Protein AF-A0A812WBY7-F1 (afdb_monomer_lite)

pLDDT: mean 77.53, std 16.88, range [29.02, 97.0]

Structure (mmCIF, N/CA/C/O backbone):
data_AF-A0A812WBY7-F1
#
_entry.id   AF-A0A812WBY7-F1
#
loop_
_atom_site.group_PDB
_atom_site.id
_atom_site.type_symbol
_atom_site.label_atom_id
_atom_site.label_alt_id
_atom_site.label_comp_id
_atom_site.label_asym_id
_atom_site.label_entity_id
_atom_site.label_seq_id
_atom_site.pdbx_PDB_ins_code
_atom_site.Cartn_x
_atom_site.Cartn_y
_atom_site.Cartn_z
_atom_site.occupancy
_atom_site.B_iso_or_equiv
_atom_site.auth_seq_id
_atom_site.auth_comp_id
_atom_site.auth_asym_id
_atom_site.auth_atom_id
_atom_site.pdbx_PDB_model_num
ATOM 1 N N . MET A 1 1 ? 38.885 11.928 -11.608 1.00 29.02 1 MET A N 1
ATOM 2 C CA . MET A 1 1 ? 38.347 13.143 -10.957 1.00 29.02 1 MET A CA 1
ATOM 3 C C . MET A 1 1 ? 38.453 14.197 -12.039 1.00 29.02 1 MET A C 1
ATOM 5 O O . MET A 1 1 ? 39.551 14.687 -12.257 1.00 29.02 1 MET A O 1
ATOM 9 N N . PHE A 1 2 ? 37.382 14.419 -12.813 1.00 31.80 2 PHE A N 1
ATOM 10 C CA . PHE A 1 2 ? 37.407 15.412 -13.891 1.00 31.80 2 PHE A CA 1
ATOM 11 C C . PHE A 1 2 ? 37.770 16.764 -13.276 1.00 31.80 2 PHE A C 1
ATOM 13 O O . PHE A 1 2 ? 37.083 17.243 -12.374 1.00 31.80 2 PHE A O 1
ATOM 20 N N . HIS A 1 3 ? 38.910 17.314 -13.687 1.00 29.89 3 HIS A N 1
ATOM 21 C CA . HIS A 1 3 ? 39.470 18.508 -13.077 1.00 29.89 3 HIS A CA 1
ATOM 22 C C . HIS A 1 3 ? 38.532 19.703 -13.257 1.00 29.89 3 HIS A C 1
ATOM 24 O O . HIS A 1 3 ? 38.111 20.024 -14.367 1.00 29.89 3 HIS A O 1
ATOM 30 N N . ALA A 1 4 ? 38.246 20.352 -12.129 1.00 34.56 4 ALA A N 1
ATOM 31 C CA . ALA A 1 4 ? 37.516 21.599 -12.007 1.00 34.56 4 ALA A CA 1
ATOM 32 C C . ALA A 1 4 ? 38.185 22.711 -12.834 1.00 34.56 4 ALA A C 1
ATOM 34 O O . ALA A 1 4 ? 39.097 23.398 -12.380 1.00 34.56 4 ALA A O 1
ATOM 35 N N . GLY A 1 5 ? 37.710 22.874 -14.064 1.00 34.25 5 GLY A N 1
ATOM 36 C CA . GLY A 1 5 ? 37.831 24.080 -14.868 1.00 34.25 5 GLY A CA 1
ATOM 37 C C . GLY A 1 5 ? 36.418 24.535 -15.211 1.00 34.25 5 GLY A C 1
ATOM 38 O O . GLY A 1 5 ? 35.794 23.984 -16.110 1.00 34.25 5 GLY A O 1
ATOM 39 N N . GLU A 1 6 ? 35.905 25.493 -14.436 1.00 36.94 6 GLU A N 1
ATOM 40 C CA . GLU A 1 6 ? 34.611 26.165 -14.620 1.00 36.94 6 GLU A CA 1
ATOM 41 C C . GLU A 1 6 ? 33.377 25.242 -14.629 1.00 36.94 6 GLU A C 1
ATOM 43 O O . GLU A 1 6 ? 32.752 25.002 -15.665 1.00 36.94 6 GLU A O 1
ATOM 48 N N . GLU A 1 7 ? 32.948 24.786 -13.448 1.00 44.69 7 GLU A N 1
ATOM 49 C CA . GLU A 1 7 ? 31.684 24.047 -13.245 1.00 44.69 7 GLU A CA 1
ATOM 50 C C . GLU A 1 7 ? 30.453 24.781 -13.830 1.00 44.69 7 GLU A C 1
ATOM 52 O O . GLU A 1 7 ? 29.495 24.153 -14.279 1.00 44.69 7 GLU A O 1
ATOM 57 N N . LEU A 1 8 ? 30.500 26.117 -13.922 1.00 45.56 8 LEU A N 1
ATOM 58 C CA . LEU A 1 8 ? 29.448 26.955 -14.514 1.00 45.56 8 LEU A CA 1
ATOM 59 C C . LEU A 1 8 ? 29.405 26.923 -16.053 1.00 45.56 8 LEU A C 1
ATOM 61 O O . LEU A 1 8 ? 28.320 27.008 -16.631 1.00 45.56 8 LEU A O 1
ATOM 65 N N . HIS A 1 9 ? 30.549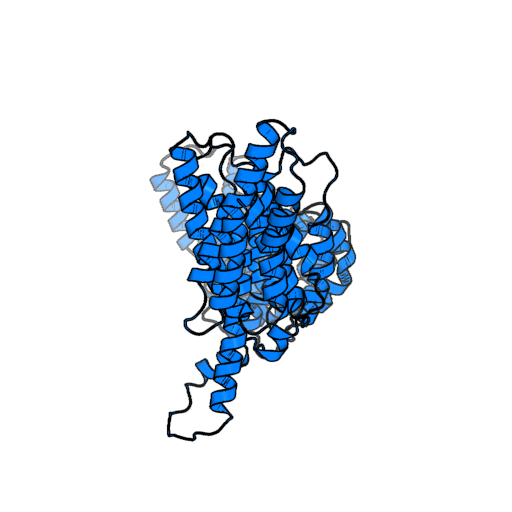 26.833 -16.739 1.00 47.94 9 HIS A N 1
ATOM 66 C CA . HIS A 1 9 ? 30.616 26.881 -18.209 1.00 47.94 9 HIS A CA 1
ATOM 67 C C . HIS A 1 9 ? 30.598 25.481 -18.827 1.00 47.94 9 HIS A C 1
ATOM 69 O O . HIS A 1 9 ? 29.847 25.250 -19.778 1.00 47.94 9 HIS A O 1
ATOM 75 N N . SER A 1 10 ? 31.308 24.525 -18.223 1.00 58.00 10 SER A N 1
ATOM 76 C CA . SER A 1 10 ? 31.234 23.105 -18.591 1.00 58.00 10 SER A CA 1
ATOM 77 C C . SER A 1 10 ? 29.843 22.519 -18.318 1.00 58.00 10 SER A C 1
ATOM 79 O O . SER A 1 10 ? 29.270 21.871 -19.194 1.00 58.00 10 SER A O 1
ATOM 81 N N . GLY A 1 11 ? 29.231 22.832 -17.169 1.00 69.62 11 GLY A N 1
ATOM 82 C CA . GLY A 1 11 ? 27.874 22.393 -16.834 1.00 69.62 11 GLY A CA 1
ATOM 83 C C . GLY A 1 11 ? 26.812 22.951 -17.786 1.00 69.62 11 GLY A C 1
ATOM 84 O O . GLY A 1 11 ? 25.939 22.213 -18.247 1.00 69.62 11 GLY A O 1
ATOM 85 N N . LYS A 1 12 ? 26.914 24.237 -18.152 1.00 76.94 12 LYS A N 1
ATOM 86 C CA . LYS A 1 12 ? 26.004 24.859 -19.126 1.00 76.94 12 LYS A CA 1
ATOM 87 C C . LYS A 1 12 ? 26.173 24.260 -20.522 1.00 76.94 12 LYS A C 1
ATOM 89 O O . LYS A 1 12 ? 25.174 23.929 -21.154 1.00 76.94 12 LYS A O 1
ATOM 94 N N . TRP A 1 13 ? 27.413 24.061 -20.972 1.00 82.69 13 TRP A N 1
ATOM 95 C CA . TRP A 1 13 ? 27.690 23.437 -22.265 1.00 82.69 13 TRP A CA 1
ATOM 96 C C . TRP A 1 13 ? 27.166 21.999 -22.333 1.00 82.69 13 TRP A C 1
ATOM 98 O O . TRP A 1 13 ? 26.506 21.643 -23.303 1.00 82.69 13 TRP A O 1
ATOM 108 N N . LEU A 1 14 ? 27.370 21.190 -21.288 1.00 81.62 14 LEU A N 1
ATOM 109 C CA . LEU A 1 14 ? 26.832 19.827 -21.212 1.00 81.62 14 LEU A CA 1
ATOM 110 C C . LEU A 1 14 ? 25.296 19.821 -21.193 1.00 81.62 14 LEU A C 1
ATOM 112 O O . LEU A 1 14 ? 24.664 19.001 -21.860 1.00 81.62 14 LEU A O 1
ATOM 116 N N . ALA A 1 15 ? 24.673 20.762 -20.481 1.00 81.50 15 ALA A N 1
ATOM 117 C CA . ALA A 1 15 ? 23.221 20.913 -20.480 1.00 81.50 15 ALA A CA 1
ATOM 118 C C . ALA A 1 15 ? 22.671 21.332 -21.855 1.00 81.50 15 ALA A C 1
ATOM 120 O O . ALA A 1 15 ? 21.584 20.887 -22.237 1.00 81.50 15 ALA A O 1
ATOM 121 N N . ASP A 1 16 ? 23.403 22.170 -22.592 1.00 85.31 16 ASP A N 1
ATOM 122 C CA . ASP A 1 16 ? 23.066 22.584 -23.954 1.00 85.31 16 ASP A CA 1
ATOM 123 C C . ASP A 1 16 ? 23.317 21.458 -24.966 1.00 85.31 16 ASP A C 1
ATOM 125 O O . ASP A 1 16 ? 22.476 21.225 -25.834 1.00 85.31 16 ASP A O 1
ATOM 129 N N . PHE A 1 17 ? 24.378 20.666 -24.790 1.00 87.56 17 PHE A N 1
ATOM 130 C CA . PHE A 1 17 ? 24.628 19.446 -25.556 1.00 87.56 17 PHE A CA 1
ATOM 131 C C . PHE A 1 17 ? 23.442 18.482 -25.460 1.00 87.56 17 PHE A C 1
ATOM 133 O O . PHE A 1 17 ? 22.916 18.050 -26.484 1.00 87.56 17 PHE A O 1
ATOM 140 N N . GLN A 1 18 ? 22.922 18.230 -24.255 1.00 83.94 18 GLN A N 1
ATOM 141 C CA . GLN A 1 18 ? 21.742 17.378 -24.059 1.00 83.94 18 GLN A CA 1
ATOM 142 C C . GLN A 1 18 ? 20.467 17.902 -24.750 1.00 83.94 18 GLN A C 1
ATOM 144 O O . GLN A 1 18 ? 19.509 17.148 -24.917 1.00 83.94 18 GLN A O 1
ATOM 149 N N . LYS A 1 19 ? 20.409 19.185 -25.137 1.00 84.56 19 LYS A N 1
ATOM 150 C CA . LYS A 1 19 ? 19.283 19.768 -25.892 1.00 84.56 19 LYS A CA 1
ATOM 151 C C . LYS A 1 19 ? 19.414 19.576 -27.403 1.00 84.56 19 LYS A C 1
ATOM 153 O O . LYS A 1 19 ? 18.439 19.800 -28.110 1.00 84.56 19 LYS A O 1
ATOM 158 N N . THR A 1 20 ? 20.571 19.137 -27.901 1.00 86.31 20 THR A N 1
ATOM 159 C CA . THR A 1 20 ? 20.798 18.906 -29.340 1.00 86.31 20 THR A CA 1
ATOM 160 C C . THR A 1 20 ? 20.073 17.669 -29.893 1.00 86.31 20 THR A C 1
ATOM 162 O O . THR A 1 20 ? 20.148 17.398 -31.090 1.00 86.31 20 THR A O 1
ATOM 165 N N . GLY A 1 21 ? 19.340 16.931 -29.050 1.00 86.44 21 GLY A N 1
ATOM 166 C CA . GLY A 1 21 ? 18.443 15.854 -29.470 1.00 86.44 21 GLY A CA 1
ATOM 167 C C . GLY A 1 21 ? 19.197 14.679 -30.091 1.00 86.44 21 GLY A C 1
ATOM 168 O O . GLY A 1 21 ? 20.045 14.066 -29.443 1.00 86.44 21 GLY A O 1
ATOM 169 N N . LEU A 1 22 ? 18.903 14.381 -31.360 1.00 89.19 22 LEU A N 1
ATOM 170 C CA . LEU A 1 22 ? 19.508 13.264 -32.091 1.00 89.19 22 LEU A CA 1
ATOM 171 C C . LEU A 1 22 ? 21.035 13.367 -32.199 1.00 89.19 22 LEU A C 1
ATOM 173 O O . LEU A 1 22 ? 21.706 12.342 -32.185 1.00 89.19 22 LEU A O 1
ATOM 177 N N . THR A 1 23 ? 21.619 14.565 -32.266 1.00 91.50 23 THR A N 1
ATOM 178 C CA . THR A 1 23 ? 23.087 14.695 -32.310 1.00 91.50 23 THR A CA 1
ATOM 179 C C . THR A 1 23 ? 23.723 14.149 -31.032 1.00 91.50 23 THR A C 1
ATOM 181 O O . THR A 1 23 ? 24.651 13.342 -31.097 1.00 91.50 23 THR A O 1
ATOM 184 N N . ALA A 1 24 ? 23.178 14.519 -29.869 1.00 91.69 24 ALA A N 1
ATOM 185 C CA . ALA A 1 24 ? 23.612 13.969 -28.591 1.00 91.69 24 ALA A CA 1
ATOM 186 C C . ALA A 1 24 ? 23.365 12.459 -28.500 1.00 91.69 24 ALA A C 1
ATOM 188 O O . ALA A 1 24 ? 24.230 11.738 -28.013 1.00 91.69 24 ALA A O 1
ATOM 189 N N . TRP A 1 25 ? 22.233 11.972 -29.019 1.00 94.12 25 TRP A N 1
ATOM 190 C CA . TRP A 1 25 ? 21.921 10.541 -29.065 1.00 94.12 25 TRP A CA 1
ATOM 191 C C . TRP A 1 25 ? 23.022 9.723 -29.752 1.00 94.12 25 TRP A C 1
ATOM 193 O O . TRP A 1 25 ? 23.573 8.806 -29.144 1.00 94.12 25 TRP A O 1
ATOM 203 N N . HIS A 1 26 ? 23.387 10.083 -30.987 1.00 94.44 26 HIS A N 1
ATOM 204 C CA . HIS A 1 26 ? 24.388 9.342 -31.762 1.00 94.44 26 HIS A CA 1
ATOM 205 C C . HIS A 1 26 ? 25.763 9.350 -31.083 1.00 94.44 26 HIS A C 1
ATOM 207 O O . HIS A 1 26 ? 26.389 8.300 -30.955 1.00 94.44 26 HIS A O 1
ATOM 213 N N . ILE A 1 27 ? 26.199 10.513 -30.584 1.00 93.75 27 ILE A N 1
ATOM 214 C CA . ILE A 1 27 ? 27.486 10.650 -29.890 1.00 93.75 27 ILE A CA 1
ATOM 215 C C . ILE A 1 27 ? 27.505 9.801 -28.613 1.00 93.75 27 ILE A C 1
ATOM 217 O O . ILE A 1 27 ? 28.480 9.101 -28.348 1.00 93.75 27 ILE A O 1
ATOM 221 N N . CYS A 1 28 ? 26.431 9.830 -27.819 1.00 94.94 28 CYS A N 1
ATOM 222 C CA . CYS A 1 28 ? 26.350 9.043 -26.592 1.00 94.94 28 CYS A CA 1
ATOM 223 C C . CYS A 1 28 ? 26.335 7.533 -26.867 1.00 94.94 28 CYS A C 1
ATOM 225 O O . CYS A 1 28 ? 26.989 6.794 -26.133 1.00 94.94 28 CYS A O 1
ATOM 227 N N . ILE A 1 29 ? 25.649 7.073 -27.922 1.00 95.75 29 ILE A N 1
ATOM 228 C CA . ILE A 1 29 ? 25.692 5.664 -28.340 1.00 95.75 29 ILE A CA 1
ATOM 229 C C . ILE A 1 29 ? 27.118 5.254 -28.703 1.00 95.75 29 ILE A C 1
ATOM 231 O O . ILE A 1 29 ? 27.610 4.269 -28.161 1.00 95.75 29 ILE A O 1
ATOM 235 N N . GLU A 1 30 ? 27.798 6.016 -29.562 1.00 94.25 30 GLU A N 1
ATOM 236 C CA . GLU A 1 30 ? 29.162 5.702 -30.006 1.00 94.25 30 GLU A CA 1
ATOM 237 C C . GLU A 1 30 ? 30.120 5.548 -28.812 1.00 94.25 30 GLU A C 1
ATOM 239 O O . GLU A 1 30 ? 30.907 4.604 -28.741 1.00 94.25 30 GLU A O 1
ATOM 244 N N . LYS A 1 31 ? 30.016 6.437 -27.814 1.00 91.75 31 LYS A N 1
ATOM 245 C CA . LYS A 1 31 ? 30.857 6.372 -26.608 1.00 91.75 31 LYS A CA 1
ATOM 246 C C . LYS A 1 31 ? 30.527 5.199 -25.690 1.00 91.75 31 LYS A C 1
ATOM 248 O O . LYS A 1 31 ? 31.426 4.694 -25.020 1.00 91.75 31 LYS A O 1
ATOM 253 N N . LEU A 1 32 ? 29.277 4.745 -25.659 1.00 93.50 32 LEU A N 1
ATOM 254 C CA . LEU A 1 32 ? 28.866 3.593 -24.856 1.00 93.50 32 LEU A CA 1
ATOM 255 C C . LEU A 1 32 ? 29.135 2.253 -25.558 1.00 93.50 32 LEU A C 1
ATOM 257 O O . LEU A 1 32 ? 29.378 1.261 -24.874 1.00 93.50 32 LEU A O 1
ATOM 261 N N . GLN A 1 33 ? 29.171 2.214 -26.893 1.00 93.44 33 GLN A N 1
ATOM 262 C CA . GLN A 1 33 ? 29.495 1.008 -27.673 1.00 93.44 33 GLN A CA 1
ATOM 263 C C . GLN A 1 33 ? 30.923 0.494 -27.447 1.00 93.44 33 GLN A C 1
ATOM 265 O O . GLN A 1 33 ? 31.192 -0.682 -27.668 1.00 93.44 33 GLN A O 1
ATOM 270 N N . MET A 1 34 ? 31.820 1.344 -26.944 1.00 85.81 34 MET A N 1
ATOM 271 C CA . MET A 1 34 ? 33.191 0.977 -26.563 1.00 85.81 34 MET A CA 1
ATOM 272 C C . MET A 1 34 ? 33.254 -0.045 -25.405 1.00 85.81 34 MET A C 1
ATOM 274 O O . MET A 1 34 ? 34.331 -0.557 -25.109 1.00 85.81 34 MET A O 1
ATOM 278 N N . GLY A 1 35 ? 32.121 -0.349 -24.758 1.00 82.50 35 GLY A N 1
ATOM 279 C CA . GLY A 1 35 ? 32.036 -1.250 -23.606 1.00 82.50 35 GLY A CA 1
ATOM 280 C C . GLY A 1 35 ? 32.499 -0.591 -22.300 1.00 82.50 35 GLY A C 1
ATOM 281 O O . GLY A 1 35 ? 32.918 0.565 -22.320 1.00 82.50 35 GLY A O 1
ATOM 282 N N . PRO A 1 36 ? 32.393 -1.273 -21.147 1.00 82.44 36 PRO A N 1
ATOM 283 C CA . PRO A 1 36 ? 32.708 -0.687 -19.842 1.00 82.44 36 PRO A CA 1
ATOM 284 C C . PRO A 1 36 ? 34.159 -0.190 -19.763 1.00 82.44 36 PRO A C 1
ATOM 286 O O . PRO A 1 36 ? 35.095 -0.958 -19.984 1.00 82.44 36 PRO A O 1
ATOM 289 N N . LEU A 1 37 ? 34.353 1.090 -19.438 1.00 83.31 37 LEU A N 1
ATOM 290 C CA . LEU A 1 37 ? 35.680 1.679 -19.237 1.00 83.31 37 LEU A CA 1
ATOM 291 C C . LEU A 1 37 ? 36.047 1.654 -17.751 1.00 83.31 37 LEU A C 1
ATOM 293 O O . LEU A 1 37 ? 35.210 1.941 -16.908 1.00 83.31 37 LEU A O 1
ATOM 297 N N . GLN A 1 38 ? 37.309 1.343 -17.440 1.00 79.31 38 GLN A N 1
ATOM 298 C CA . GLN A 1 38 ? 37.813 1.240 -16.057 1.00 79.31 38 GLN A CA 1
ATOM 299 C C . GLN A 1 38 ? 38.584 2.485 -15.584 1.00 79.31 38 GLN A C 1
ATOM 301 O O . GLN A 1 38 ? 39.112 2.513 -14.475 1.00 79.31 38 GLN A O 1
ATOM 306 N N . SER A 1 39 ? 38.725 3.512 -16.429 1.00 84.56 39 SER A N 1
ATOM 307 C CA . SER A 1 39 ? 39.360 4.771 -16.031 1.00 84.56 39 SER A CA 1
ATOM 308 C C . SER A 1 39 ? 38.336 5.704 -15.385 1.00 84.56 39 SER A C 1
ATOM 310 O O . SER A 1 39 ? 37.212 5.806 -15.868 1.00 84.56 39 SER A O 1
ATOM 312 N N . CYS A 1 40 ? 38.730 6.455 -14.349 1.00 78.19 40 CYS A N 1
ATOM 313 C CA . CYS A 1 40 ? 37.824 7.374 -13.644 1.00 78.19 40 CYS A CA 1
ATOM 314 C C . CYS A 1 40 ? 37.122 8.373 -14.582 1.00 78.19 40 CYS A C 1
ATOM 316 O O . CYS A 1 40 ? 35.951 8.695 -14.396 1.00 78.19 40 CYS A O 1
ATOM 318 N N . ASP A 1 41 ? 37.838 8.875 -15.590 1.00 82.12 41 ASP A N 1
ATOM 319 C CA . ASP A 1 41 ? 37.279 9.817 -16.564 1.00 82.12 41 ASP A CA 1
ATOM 320 C C . ASP A 1 41 ? 36.424 9.093 -17.624 1.00 82.12 41 ASP A C 1
ATOM 322 O O . ASP A 1 41 ? 35.444 9.643 -18.126 1.00 82.12 41 ASP A O 1
ATOM 326 N N . GLY A 1 42 ? 36.736 7.828 -17.923 1.00 84.19 42 GLY A N 1
ATOM 327 C CA . GLY A 1 42 ? 35.912 6.968 -18.770 1.00 84.19 42 GLY A CA 1
ATOM 328 C C . GLY A 1 42 ? 34.563 6.644 -18.128 1.00 84.19 42 GLY A C 1
ATOM 329 O O . GLY A 1 42 ? 33.531 6.794 -18.776 1.00 84.19 42 GLY A O 1
ATOM 330 N N . GLU A 1 43 ? 34.550 6.283 -16.845 1.00 84.06 43 GLU A N 1
ATOM 331 C CA . GLU A 1 43 ? 33.326 5.991 -16.086 1.00 84.06 43 GLU A CA 1
ATOM 332 C C . GLU A 1 43 ? 32.398 7.210 -16.006 1.00 84.06 43 GLU A C 1
ATOM 334 O O . GLU A 1 43 ? 31.202 7.117 -16.280 1.00 84.06 43 GLU A O 1
ATOM 339 N N . LEU A 1 44 ? 32.950 8.387 -15.699 1.00 87.00 44 LEU A N 1
ATOM 340 C CA . LEU A 1 44 ? 32.181 9.632 -15.628 1.00 87.00 44 LEU A CA 1
ATOM 341 C C . LEU A 1 44 ? 31.610 10.035 -17.001 1.00 87.00 44 LEU A C 1
ATOM 343 O O . LEU A 1 44 ? 30.458 10.471 -17.083 1.00 87.00 44 LEU A O 1
ATOM 347 N N . LEU A 1 45 ? 32.363 9.826 -18.088 1.00 89.44 45 LEU A N 1
ATOM 348 C CA . LEU A 1 45 ? 31.863 10.028 -19.450 1.00 89.44 45 LEU A CA 1
ATOM 349 C C . LEU A 1 45 ? 30.719 9.058 -19.786 1.00 89.44 45 LEU A C 1
ATOM 351 O O . LEU A 1 45 ? 29.711 9.473 -20.362 1.00 89.44 45 LEU A O 1
ATOM 355 N N . GLN A 1 46 ? 30.847 7.780 -19.420 1.00 91.75 46 GLN A N 1
ATOM 356 C CA . GLN A 1 46 ? 29.814 6.770 -19.661 1.00 91.75 46 GLN A CA 1
ATOM 357 C C . GLN A 1 46 ? 28.549 7.039 -18.851 1.00 91.75 46 GLN A C 1
ATOM 359 O O . GLN A 1 46 ? 27.448 6.955 -19.397 1.00 91.75 46 GLN A O 1
ATOM 364 N N . ALA A 1 47 ? 28.689 7.454 -17.593 1.00 90.19 47 ALA A N 1
ATOM 365 C CA . ALA A 1 47 ? 27.571 7.885 -16.766 1.00 90.19 47 ALA A CA 1
ATOM 366 C C . ALA A 1 47 ? 26.834 9.078 -17.394 1.00 90.19 47 ALA A C 1
ATOM 368 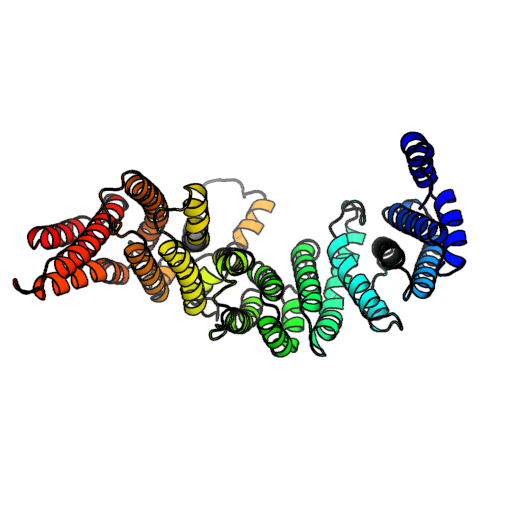O O . ALA A 1 47 ? 25.609 9.039 -17.524 1.00 90.19 47 ALA A O 1
ATOM 369 N N . PHE A 1 48 ? 27.561 10.102 -17.856 1.00 92.50 48 PHE A N 1
ATOM 370 C CA . PHE A 1 48 ? 26.965 11.251 -18.543 1.00 92.50 48 PHE A CA 1
ATOM 371 C C . PHE A 1 48 ? 26.236 10.846 -19.834 1.00 92.50 48 PHE A C 1
ATOM 373 O O . PHE A 1 48 ? 25.119 11.308 -20.094 1.00 92.50 48 PHE A O 1
ATOM 380 N N . CYS A 1 49 ? 26.836 9.963 -20.637 1.00 94.81 49 CYS A N 1
ATOM 381 C CA . CYS A 1 49 ? 26.218 9.470 -21.867 1.00 94.81 49 CYS A CA 1
ATOM 382 C C . CYS A 1 49 ? 24.933 8.689 -21.572 1.00 94.81 49 CYS A C 1
ATOM 384 O O . CYS A 1 49 ? 23.900 8.965 -22.180 1.00 94.81 49 CYS A O 1
ATOM 386 N N . ALA A 1 50 ? 24.959 7.777 -20.597 1.00 94.25 50 ALA A N 1
ATOM 387 C CA . ALA A 1 50 ? 23.794 6.983 -20.223 1.00 94.25 50 ALA A CA 1
ATOM 388 C C . ALA A 1 50 ? 22.659 7.855 -19.656 1.00 94.25 50 ALA A C 1
ATOM 390 O O . ALA A 1 50 ? 21.507 7.708 -20.061 1.00 94.25 50 ALA A O 1
ATOM 391 N N . GLN A 1 51 ? 22.976 8.833 -18.797 1.00 93.56 51 GLN A N 1
ATOM 392 C CA . GLN A 1 51 ? 22.006 9.823 -18.305 1.00 93.56 51 GLN A CA 1
ATOM 393 C C . GLN A 1 51 ? 21.395 10.650 -19.444 1.00 93.56 51 GLN A C 1
ATOM 395 O O . GLN A 1 51 ? 20.196 10.936 -19.442 1.00 93.56 51 GLN A O 1
ATOM 400 N N . THR A 1 52 ? 22.206 11.025 -20.435 1.00 93.31 52 THR A N 1
ATOM 401 C CA . THR A 1 52 ? 21.743 11.770 -21.611 1.00 93.31 52 THR A CA 1
ATOM 402 C C . THR A 1 52 ? 20.771 10.932 -22.443 1.00 93.31 52 THR A C 1
ATOM 404 O O . THR A 1 52 ? 19.698 11.425 -22.794 1.00 93.31 52 THR A O 1
ATOM 407 N N . LEU A 1 53 ? 21.070 9.649 -22.680 1.00 95.56 53 LEU A N 1
ATOM 408 C CA . LEU A 1 53 ? 20.150 8.730 -23.361 1.00 95.56 53 LEU A CA 1
ATOM 409 C C . LEU A 1 53 ? 18.846 8.531 -22.574 1.00 95.56 53 LEU A C 1
ATOM 411 O O . LEU A 1 53 ? 17.765 8.597 -23.160 1.00 95.56 53 LEU A O 1
ATOM 415 N N . ALA A 1 54 ? 18.912 8.378 -21.248 1.00 92.00 54 ALA A N 1
ATOM 416 C 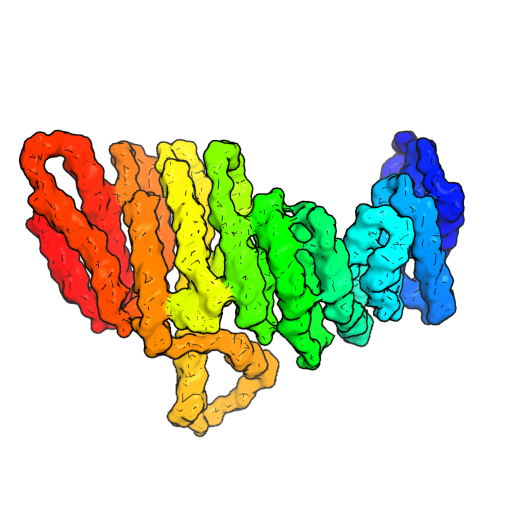CA . ALA A 1 54 ? 17.728 8.282 -20.390 1.00 92.00 54 ALA A CA 1
ATOM 417 C C . ALA A 1 54 ? 16.867 9.554 -20.429 1.00 92.00 54 ALA A C 1
ATOM 419 O O . ALA A 1 54 ? 15.636 9.502 -20.396 1.00 92.00 54 ALA A O 1
ATOM 420 N N . ARG A 1 55 ? 17.495 10.731 -20.514 1.00 91.00 55 ARG A N 1
ATOM 421 C CA . ARG A 1 55 ? 16.793 12.008 -20.686 1.00 91.00 55 ARG A CA 1
ATOM 422 C C . ARG A 1 55 ? 16.116 12.103 -22.051 1.00 91.00 55 ARG A C 1
ATOM 424 O O . ARG A 1 55 ? 14.982 12.561 -22.112 1.00 91.00 55 ARG A O 1
ATOM 431 N N . LEU A 1 56 ? 16.783 11.710 -23.131 1.00 91.25 56 LEU A N 1
ATOM 432 C CA . LEU A 1 56 ? 16.206 11.784 -24.476 1.00 91.25 56 LEU A CA 1
ATOM 433 C C . LEU A 1 56 ? 15.066 10.770 -24.661 1.00 91.25 56 LEU A C 1
ATOM 435 O O . LEU A 1 56 ? 14.030 11.112 -25.230 1.00 91.25 56 LEU A O 1
ATOM 439 N N . SER A 1 57 ? 15.201 9.573 -24.084 1.00 91.75 57 SER A N 1
ATOM 440 C CA . SER A 1 57 ? 14.196 8.497 -24.157 1.00 91.75 57 SER A CA 1
ATOM 441 C C . SER A 1 57 ? 12.869 8.843 -23.475 1.00 91.75 57 SER A C 1
ATOM 443 O O . SER A 1 57 ? 11.834 8.270 -23.789 1.00 91.75 57 SER A O 1
ATOM 445 N N . ARG A 1 58 ? 12.850 9.842 -22.592 1.00 89.19 58 ARG A N 1
ATOM 446 C CA . ARG A 1 58 ? 11.613 10.386 -22.013 1.00 89.19 58 ARG A CA 1
ATOM 447 C C . ARG A 1 58 ? 10.685 11.038 -23.045 1.00 89.19 58 ARG A C 1
ATOM 449 O O . ARG A 1 58 ? 9.482 11.091 -22.840 1.00 89.19 58 ARG A O 1
ATOM 456 N N . ALA A 1 59 ? 11.216 11.474 -24.184 1.00 86.25 59 ALA A N 1
ATOM 457 C CA . ALA A 1 59 ? 10.424 11.965 -25.310 1.00 86.25 59 ALA A CA 1
ATOM 458 C C . ALA A 1 59 ? 10.689 11.131 -26.576 1.00 86.25 59 ALA A C 1
ATOM 460 O O . ALA A 1 59 ? 10.776 11.675 -27.676 1.00 86.25 59 ALA A O 1
ATOM 461 N N . PHE A 1 60 ? 10.851 9.811 -26.423 1.00 87.44 60 PHE A N 1
ATOM 462 C CA . PHE A 1 60 ? 11.380 8.911 -27.456 1.00 87.44 60 PHE A CA 1
ATOM 463 C C . PHE A 1 60 ? 10.678 9.059 -28.813 1.00 87.44 60 PHE A C 1
ATOM 465 O O . PHE A 1 60 ? 11.324 9.334 -29.823 1.00 87.44 60 PHE A O 1
ATOM 472 N N . ALA A 1 61 ? 9.345 8.983 -28.833 1.00 83.62 61 ALA A N 1
ATOM 473 C CA . ALA A 1 61 ? 8.566 9.061 -30.070 1.00 83.62 61 ALA A CA 1
ATOM 474 C C . ALA A 1 61 ? 8.648 10.428 -30.777 1.00 83.62 61 ALA A C 1
ATOM 476 O O . ALA A 1 61 ? 8.355 10.508 -31.969 1.00 83.62 61 ALA A O 1
ATOM 477 N N . SER A 1 62 ? 9.035 11.492 -30.059 1.00 85.00 62 SER A N 1
ATOM 478 C CA . SER A 1 62 ? 9.219 12.833 -30.631 1.00 85.00 62 SER A CA 1
ATOM 479 C C . SER A 1 62 ? 10.546 12.982 -31.381 1.00 85.00 62 SER A C 1
ATOM 481 O O . SER A 1 62 ? 10.623 13.754 -32.333 1.00 85.00 62 SER A O 1
ATOM 483 N N . TRP A 1 63 ? 11.572 12.223 -30.983 1.00 86.00 63 TRP A N 1
ATOM 484 C CA . TRP A 1 63 ? 12.893 12.247 -31.616 1.00 86.00 63 TRP A CA 1
ATOM 485 C C . TRP A 1 63 ? 12.978 11.317 -32.825 1.00 86.00 63 TRP A C 1
ATOM 487 O O . TRP A 1 63 ? 13.704 11.610 -33.770 1.00 86.00 63 TRP A O 1
ATOM 497 N N . PHE A 1 64 ? 12.212 10.226 -32.801 1.00 87.69 64 PHE A N 1
ATOM 498 C CA . PHE A 1 64 ? 12.170 9.210 -33.849 1.00 87.69 64 PHE A CA 1
ATOM 499 C C . PHE A 1 64 ? 10.761 9.185 -34.462 1.00 87.69 64 PHE A C 1
ATOM 501 O O . PHE A 1 64 ? 9.852 8.617 -33.854 1.00 87.69 64 PHE A O 1
ATOM 508 N N . PRO A 1 65 ? 10.515 9.858 -35.600 1.00 80.19 65 PRO A N 1
ATOM 509 C CA . PRO A 1 65 ? 9.167 10.000 -36.153 1.00 80.19 65 PRO A CA 1
ATOM 510 C C . PRO A 1 65 ? 8.653 8.725 -36.836 1.00 80.19 65 PRO A C 1
ATOM 512 O O . PRO A 1 65 ? 7.449 8.468 -36.818 1.00 80.19 65 PRO A O 1
ATOM 515 N N . ASP A 1 66 ? 9.541 7.922 -37.418 1.00 88.12 66 ASP A N 1
ATOM 516 C CA . ASP A 1 66 ? 9.214 6.694 -38.139 1.00 88.12 66 ASP A CA 1
ATOM 517 C C . ASP A 1 66 ? 9.325 5.433 -37.257 1.00 88.12 66 ASP A C 1
ATOM 519 O O . ASP A 1 66 ? 10.033 5.395 -36.252 1.00 88.12 66 ASP A O 1
ATOM 523 N N . VAL A 1 67 ? 8.567 4.390 -37.613 1.00 86.12 67 VAL A N 1
ATOM 524 C CA . VAL A 1 67 ? 8.476 3.139 -36.832 1.00 86.12 67 VAL A CA 1
ATOM 525 C C . VAL A 1 67 ? 9.784 2.343 -36.876 1.00 86.12 67 VAL A C 1
ATOM 527 O O . VAL A 1 67 ? 10.150 1.709 -35.889 1.00 86.12 67 VAL A O 1
ATOM 530 N N . GLU A 1 68 ? 10.497 2.391 -37.999 1.00 89.19 68 GLU A N 1
ATOM 531 C CA . GLU A 1 68 ? 11.744 1.652 -38.199 1.00 89.19 68 GLU A CA 1
ATOM 532 C C . GLU A 1 68 ? 12.882 2.234 -37.348 1.00 89.19 68 GLU A C 1
ATOM 534 O O . GLU A 1 68 ? 13.527 1.501 -36.599 1.00 89.19 68 GLU A O 1
ATOM 539 N N . SER A 1 69 ? 13.070 3.558 -37.357 1.00 89.69 69 SER A N 1
ATOM 540 C CA . SER A 1 69 ? 14.080 4.227 -36.530 1.00 89.69 69 SER A CA 1
ATOM 541 C C . SER A 1 69 ? 13.820 4.054 -35.037 1.00 89.69 69 SER A C 1
ATOM 543 O O . SER A 1 69 ? 14.766 3.884 -34.269 1.00 89.69 69 SER A O 1
ATOM 545 N N . ARG A 1 70 ? 12.548 4.013 -34.622 1.00 90.50 70 ARG A N 1
ATOM 546 C CA . ARG A 1 70 ? 12.146 3.681 -33.249 1.00 90.50 70 ARG A CA 1
ATOM 547 C C . ARG A 1 70 ? 12.592 2.283 -32.832 1.00 90.50 70 ARG A C 1
ATOM 549 O O . ARG A 1 70 ? 13.134 2.135 -31.738 1.00 90.50 70 ARG A O 1
ATOM 556 N N . ALA A 1 71 ? 12.366 1.280 -33.681 1.00 90.19 71 ALA A N 1
ATOM 557 C CA . ALA A 1 71 ? 12.773 -0.095 -33.407 1.00 90.19 71 ALA A CA 1
ATOM 558 C C . ALA A 1 71 ? 14.302 -0.202 -33.301 1.00 90.19 71 ALA A C 1
ATOM 560 O O . ALA A 1 71 ? 14.812 -0.671 -32.289 1.00 90.19 71 ALA A O 1
ATOM 561 N N . ILE A 1 72 ? 15.033 0.361 -34.271 1.00 92.44 72 ILE A N 1
ATOM 562 C CA . ILE A 1 72 ? 16.505 0.367 -34.276 1.00 92.44 72 ILE A CA 1
ATOM 563 C C . ILE A 1 72 ? 17.060 1.067 -33.030 1.00 92.44 72 ILE A C 1
ATOM 565 O O . ILE A 1 72 ? 17.968 0.558 -32.374 1.00 92.44 72 ILE A O 1
ATOM 569 N N . ALA A 1 73 ? 16.522 2.236 -32.674 1.00 93.50 73 ALA A N 1
ATOM 570 C CA . ALA A 1 73 ? 16.968 2.979 -31.500 1.00 93.50 73 ALA A CA 1
ATOM 571 C C . ALA A 1 73 ? 16.698 2.212 -30.194 1.00 93.50 73 ALA A C 1
ATOM 573 O O . ALA A 1 73 ? 17.542 2.229 -29.297 1.00 93.50 73 ALA A O 1
ATOM 574 N N . ARG A 1 74 ? 15.563 1.508 -30.098 1.00 94.69 74 ARG A N 1
ATOM 575 C CA . ARG A 1 74 ? 15.232 0.644 -28.958 1.00 94.69 74 ARG A CA 1
ATOM 576 C C . ARG A 1 74 ? 16.181 -0.551 -28.869 1.00 94.69 74 ARG A C 1
ATOM 578 O O . ARG A 1 74 ? 16.722 -0.803 -27.796 1.00 94.69 74 ARG A O 1
ATOM 585 N N . ASP A 1 75 ? 16.439 -1.238 -29.976 1.00 94.19 75 ASP A N 1
ATOM 586 C CA . ASP A 1 75 ? 17.331 -2.404 -30.003 1.00 94.19 75 ASP A CA 1
ATOM 587 C C . ASP A 1 75 ? 18.784 -2.010 -29.685 1.00 94.19 75 ASP A C 1
ATOM 589 O O . ASP A 1 75 ? 19.498 -2.724 -28.979 1.00 94.19 75 ASP A O 1
ATOM 593 N N . CYS A 1 76 ? 19.211 -0.815 -30.108 1.00 95.38 76 CYS A N 1
ATOM 594 C CA . CYS A 1 76 ? 20.486 -0.234 -29.690 1.00 95.38 76 CYS A CA 1
ATOM 595 C C . CYS A 1 76 ? 20.570 -0.051 -28.167 1.00 95.38 76 CYS A C 1
ATOM 597 O O . CYS A 1 76 ? 21.601 -0.375 -27.576 1.00 95.38 76 CYS A O 1
ATOM 599 N N . LEU A 1 77 ? 19.513 0.444 -27.511 1.00 95.88 77 LEU A N 1
ATOM 600 C CA . LEU A 1 77 ? 19.487 0.574 -26.049 1.00 95.88 77 LEU A CA 1
ATOM 601 C C . LEU A 1 77 ? 19.577 -0.791 -25.352 1.00 95.88 77 LEU A C 1
ATOM 603 O O . LEU A 1 77 ? 20.311 -0.922 -24.372 1.00 95.88 77 LEU A O 1
ATOM 607 N N . GLU A 1 78 ? 18.881 -1.806 -25.866 1.00 94.44 78 GLU A N 1
ATOM 608 C CA . GLU A 1 78 ? 18.941 -3.177 -25.343 1.00 94.44 78 GLU A CA 1
ATOM 609 C C . GLU A 1 78 ? 20.351 -3.777 -25.479 1.00 94.44 78 GLU A C 1
ATOM 611 O O . GLU A 1 78 ? 20.899 -4.340 -24.522 1.00 94.44 78 GLU A O 1
ATOM 616 N N . SER A 1 79 ? 20.992 -3.587 -26.636 1.00 94.50 79 SER A N 1
ATOM 617 C CA . SER A 1 79 ? 22.375 -4.015 -26.860 1.00 94.50 79 SER A CA 1
ATOM 618 C C . SER A 1 79 ? 23.355 -3.309 -25.921 1.00 94.50 79 SER A C 1
ATOM 620 O O . SER A 1 79 ? 24.256 -3.957 -25.383 1.00 94.50 79 SER A O 1
ATOM 622 N N . LEU A 1 80 ? 23.191 -1.999 -25.701 1.00 95.88 80 LEU A N 1
ATOM 623 C CA . LEU A 1 80 ? 24.026 -1.239 -24.770 1.00 95.88 80 LEU A CA 1
ATOM 624 C C . LEU A 1 80 ? 23.836 -1.723 -23.332 1.00 95.88 80 LEU A C 1
ATOM 626 O O . LEU A 1 80 ? 24.822 -1.930 -22.627 1.00 95.88 80 LEU A O 1
ATOM 630 N N . LEU A 1 81 ? 22.593 -1.947 -22.898 1.00 95.44 81 LEU A N 1
ATOM 631 C CA . LEU A 1 81 ? 22.316 -2.472 -21.563 1.00 95.44 81 LEU A CA 1
ATOM 632 C C . LEU A 1 81 ? 22.987 -3.833 -21.357 1.00 95.44 81 LEU A C 1
ATOM 634 O O . LEU A 1 81 ? 23.639 -4.044 -20.338 1.00 95.44 81 LEU A O 1
ATOM 638 N N . THR A 1 82 ? 22.896 -4.720 -22.347 1.00 93.38 82 THR A N 1
ATOM 639 C CA . THR A 1 82 ? 23.540 -6.040 -22.306 1.00 93.38 82 THR A CA 1
ATOM 640 C C . THR A 1 82 ? 25.061 -5.923 -22.177 1.00 93.38 82 THR A C 1
ATOM 642 O O . THR A 1 82 ? 25.661 -6.602 -21.343 1.00 93.38 82 THR A O 1
ATOM 645 N N . GLY A 1 83 ? 25.688 -5.017 -22.936 1.00 92.12 83 GLY A N 1
ATOM 646 C CA . GLY A 1 83 ? 27.134 -4.776 -22.874 1.00 92.12 83 GLY A CA 1
ATOM 647 C C . GLY A 1 83 ? 27.617 -4.173 -21.548 1.00 92.12 83 GLY A C 1
ATOM 648 O O . GLY A 1 83 ? 28.749 -4.423 -21.136 1.00 92.12 83 GLY A O 1
ATOM 649 N N . HIS A 1 84 ? 26.762 -3.415 -20.854 1.00 93.94 84 HIS A N 1
ATOM 650 C CA . HIS A 1 84 ? 27.089 -2.725 -19.597 1.00 93.94 84 HIS A CA 1
ATOM 651 C C . HIS A 1 84 ? 26.523 -3.398 -18.339 1.00 93.94 84 HIS A C 1
ATOM 653 O O . HIS A 1 84 ? 26.759 -2.914 -17.234 1.00 93.94 84 HIS A O 1
ATOM 659 N N . ALA A 1 85 ? 25.824 -4.527 -18.472 1.00 91.25 85 ALA A N 1
ATOM 660 C CA . ALA A 1 85 ? 25.084 -5.170 -17.381 1.00 91.25 85 ALA A CA 1
ATOM 661 C C . ALA A 1 85 ? 25.947 -5.571 -16.168 1.00 91.25 85 ALA A C 1
ATOM 663 O O . ALA A 1 85 ? 25.455 -5.598 -15.042 1.00 91.25 85 ALA A O 1
ATOM 664 N N . HIS A 1 86 ? 27.232 -5.865 -16.392 1.00 89.38 86 HIS A N 1
ATOM 665 C CA . HIS A 1 86 ? 28.211 -6.211 -15.350 1.00 89.38 86 HIS A CA 1
ATOM 666 C C . HIS A 1 86 ? 29.137 -5.038 -14.975 1.00 89.38 86 HIS A C 1
ATOM 668 O O . HIS A 1 86 ? 30.075 -5.214 -14.202 1.00 89.38 86 HIS A O 1
ATOM 674 N N . GLY A 1 87 ? 28.914 -3.861 -15.566 1.00 87.25 87 GLY A N 1
ATOM 675 C CA . GLY A 1 87 ? 29.713 -2.659 -15.353 1.00 87.25 87 GLY A CA 1
ATOM 676 C C . GLY A 1 87 ? 29.202 -1.791 -14.201 1.00 87.25 87 GLY A C 1
ATOM 677 O O . GLY A 1 87 ? 28.557 -2.258 -13.261 1.00 87.25 87 GLY A O 1
ATOM 678 N N . GLN A 1 88 ? 29.487 -0.490 -14.284 1.00 89.12 88 GLN A N 1
ATOM 679 C CA . GLN A 1 88 ? 29.117 0.486 -13.260 1.00 89.12 88 GLN A CA 1
ATOM 680 C C . GLN A 1 88 ? 27.593 0.577 -13.074 1.00 89.12 88 GLN A C 1
ATOM 682 O O . GLN A 1 88 ? 26.844 0.749 -14.039 1.00 89.12 88 GLN A O 1
ATOM 687 N N . SER A 1 89 ? 27.141 0.552 -11.814 1.00 90.75 89 SER A N 1
ATOM 688 C CA . SER A 1 89 ? 25.713 0.562 -11.463 1.00 90.75 89 SER A CA 1
ATOM 689 C C . SER A 1 89 ? 24.948 1.756 -12.013 1.00 90.75 89 SER A C 1
ATOM 691 O O . SER A 1 89 ? 23.845 1.606 -12.532 1.00 90.75 89 SER A O 1
ATOM 693 N N . LEU A 1 90 ? 25.557 2.939 -11.960 1.00 91.00 90 LEU A N 1
ATOM 694 C CA . LEU A 1 90 ? 24.962 4.157 -12.491 1.00 91.00 90 LEU A CA 1
ATOM 695 C C . LEU A 1 90 ? 24.701 4.059 -14.002 1.00 91.00 90 LEU A C 1
ATOM 697 O O . LEU A 1 90 ? 23.656 4.507 -14.461 1.00 91.00 90 LEU A O 1
ATOM 701 N N . VAL A 1 91 ? 25.614 3.459 -14.769 1.00 92.75 91 VAL A N 1
ATOM 702 C CA . VAL A 1 91 ? 25.511 3.372 -16.234 1.00 92.75 91 VAL A CA 1
ATOM 703 C C . VAL A 1 91 ? 24.375 2.439 -16.631 1.00 92.75 91 VAL A C 1
ATOM 705 O O . VAL A 1 91 ? 23.461 2.862 -17.341 1.00 92.75 91 VAL A O 1
ATOM 708 N N . TRP A 1 92 ? 24.379 1.195 -16.142 1.00 94.38 92 TRP A N 1
ATOM 709 C CA . TRP A 1 92 ? 23.348 0.239 -16.543 1.00 94.38 92 TRP A CA 1
ATOM 710 C C . TRP A 1 92 ? 21.962 0.621 -16.013 1.00 94.38 92 TRP A C 1
ATOM 712 O O . TRP A 1 92 ? 20.985 0.391 -16.717 1.00 94.38 92 TRP A O 1
ATOM 722 N N . LYS A 1 93 ? 21.845 1.281 -14.849 1.00 94.69 93 LYS A N 1
ATOM 723 C CA . LYS A 1 93 ? 20.551 1.801 -14.363 1.00 94.69 93 LYS A CA 1
ATOM 724 C C . LYS A 1 93 ? 19.974 2.868 -15.283 1.00 94.69 93 LYS A C 1
ATOM 726 O O . LYS A 1 93 ? 18.782 2.859 -15.574 1.00 94.69 93 LYS A O 1
ATOM 731 N N . GLN A 1 94 ? 20.812 3.779 -15.776 1.00 95.31 94 GLN A N 1
ATOM 732 C CA . GLN A 1 94 ? 20.360 4.799 -16.723 1.00 95.31 94 GLN A CA 1
ATOM 733 C C . GLN A 1 94 ? 20.015 4.192 -18.089 1.00 95.31 94 GLN A C 1
ATOM 735 O O . GLN A 1 94 ? 19.047 4.619 -18.712 1.00 95.31 94 GLN A O 1
ATOM 740 N N . LEU A 1 95 ? 20.735 3.157 -18.531 1.00 96.12 95 LEU A N 1
ATOM 741 C CA . LEU A 1 95 ? 20.384 2.412 -19.745 1.00 96.12 95 LEU A CA 1
ATOM 742 C C . LEU A 1 95 ? 19.079 1.619 -19.590 1.00 96.12 95 LEU A C 1
ATOM 744 O O . LEU A 1 95 ? 18.253 1.644 -20.497 1.00 96.12 95 LEU A O 1
ATOM 748 N N . ALA A 1 96 ? 18.851 0.987 -18.437 1.00 95.62 96 ALA A N 1
ATOM 749 C CA . ALA A 1 96 ? 17.592 0.318 -18.113 1.00 95.62 96 ALA A CA 1
ATOM 750 C C . ALA A 1 96 ? 16.421 1.313 -18.107 1.00 95.62 96 ALA A C 1
ATOM 752 O O . ALA A 1 96 ? 15.387 1.050 -18.715 1.00 95.62 96 ALA A O 1
ATOM 753 N N . LEU A 1 97 ? 16.607 2.495 -17.508 1.00 94.62 97 LEU A N 1
ATOM 754 C CA . LEU A 1 97 ? 15.635 3.590 -17.546 1.00 94.62 97 LEU A CA 1
ATOM 755 C C . LEU A 1 97 ? 15.363 4.074 -18.979 1.00 94.62 97 LEU A C 1
ATOM 757 O O . LEU A 1 97 ? 14.207 4.293 -19.341 1.00 94.62 97 LEU A O 1
ATOM 761 N N . ALA A 1 98 ? 16.407 4.245 -19.795 1.00 94.69 98 ALA A N 1
ATOM 762 C CA . ALA A 1 98 ? 16.269 4.645 -21.193 1.00 94.69 98 ALA A CA 1
ATOM 763 C C . ALA A 1 98 ? 15.453 3.616 -21.990 1.00 94.69 98 ALA A C 1
ATOM 765 O O . ALA A 1 98 ? 14.501 3.991 -22.675 1.00 94.69 98 ALA A O 1
ATOM 766 N N . LEU A 1 99 ? 15.790 2.330 -21.845 1.00 95.31 99 LEU A N 1
ATOM 767 C CA . LEU A 1 99 ? 15.096 1.222 -22.497 1.00 95.31 99 LEU A CA 1
ATOM 768 C C . LEU A 1 99 ? 13.632 1.144 -22.054 1.00 95.31 99 LEU A C 1
ATOM 770 O O . LEU A 1 99 ? 12.750 1.134 -22.906 1.00 95.31 99 LEU A O 1
ATOM 774 N N . ALA A 1 100 ? 13.360 1.189 -20.747 1.00 93.50 100 ALA A N 1
ATOM 775 C CA . ALA A 1 100 ? 11.998 1.156 -20.218 1.00 93.50 100 ALA A CA 1
ATOM 776 C C . ALA A 1 100 ? 11.152 2.333 -20.735 1.00 93.50 100 ALA A C 1
ATOM 778 O O . ALA A 1 100 ? 10.007 2.138 -21.138 1.00 93.50 100 ALA A O 1
ATOM 779 N N . CYS A 1 101 ? 11.714 3.548 -20.796 1.00 92.00 101 CYS A N 1
ATOM 780 C CA . CYS A 1 101 ? 11.026 4.693 -21.401 1.00 92.00 101 CYS A CA 1
ATOM 781 C C . CYS A 1 101 ? 10.711 4.437 -22.883 1.00 92.00 101 CYS A C 1
ATOM 783 O O . CYS A 1 101 ? 9.579 4.657 -23.310 1.00 92.00 101 CYS A O 1
ATOM 785 N N . ALA A 1 102 ? 11.684 3.955 -23.663 1.00 92.31 102 ALA A N 1
ATOM 786 C CA . ALA A 1 102 ? 11.483 3.656 -25.077 1.00 92.31 102 ALA A CA 1
ATOM 787 C C . ALA A 1 102 ? 10.384 2.599 -25.278 1.00 92.31 102 ALA A C 1
ATOM 789 O O . ALA A 1 102 ? 9.452 2.818 -26.046 1.00 92.31 102 ALA A O 1
ATOM 790 N N . GLU A 1 103 ? 10.426 1.490 -24.540 1.00 91.69 103 GLU A N 1
ATOM 791 C CA . GLU A 1 103 ? 9.438 0.411 -24.642 1.00 91.69 103 GLU A CA 1
ATOM 792 C C . GLU A 1 103 ? 8.029 0.842 -24.223 1.00 91.69 103 GLU A C 1
ATOM 794 O O . GLU A 1 103 ? 7.047 0.414 -24.836 1.00 91.69 103 GLU A O 1
ATOM 799 N N . LEU A 1 104 ? 7.908 1.720 -23.223 1.00 89.31 104 LEU A N 1
ATOM 800 C CA . LEU A 1 104 ? 6.627 2.309 -22.837 1.00 89.31 104 LEU A CA 1
ATOM 801 C C . LEU A 1 104 ? 6.072 3.233 -23.930 1.00 89.31 104 LEU A C 1
ATOM 803 O O . LEU A 1 104 ? 4.891 3.135 -24.260 1.00 89.31 104 LEU A O 1
ATOM 807 N N . TRP A 1 105 ? 6.912 4.077 -24.540 1.00 88.12 105 TRP A N 1
ATOM 808 C CA . TRP A 1 105 ? 6.519 4.927 -25.673 1.00 88.12 105 TRP A CA 1
ATOM 809 C C . TRP A 1 105 ? 6.083 4.125 -26.903 1.00 88.12 105 TRP A C 1
ATOM 811 O O . TRP A 1 105 ? 5.243 4.583 -27.676 1.00 88.12 105 TRP A O 1
ATOM 821 N N . LEU A 1 106 ? 6.661 2.942 -27.100 1.00 87.88 106 LEU A N 1
ATOM 822 C CA . LEU A 1 106 ? 6.308 2.044 -28.197 1.00 87.88 106 LEU A CA 1
ATOM 823 C C . LEU A 1 106 ? 5.129 1.124 -27.863 1.00 87.88 106 LEU A C 1
ATOM 825 O O . LEU A 1 106 ? 4.579 0.495 -28.764 1.00 87.88 106 LEU A O 1
ATOM 829 N N . GLY A 1 107 ? 4.732 1.033 -26.590 1.00 86.25 107 GLY A N 1
ATOM 830 C CA . GLY A 1 107 ? 3.743 0.059 -26.131 1.00 86.25 107 GLY A CA 1
ATOM 831 C C . GLY A 1 107 ? 4.211 -1.393 -26.285 1.00 86.25 107 GLY A C 1
ATOM 832 O O . GLY A 1 107 ? 3.380 -2.296 -26.354 1.00 86.25 107 GLY A O 1
ATOM 833 N N . THR A 1 108 ? 5.525 -1.621 -26.364 1.00 87.06 108 THR A N 1
ATOM 834 C CA . THR A 1 108 ? 6.141 -2.938 -26.599 1.00 87.06 108 THR A CA 1
ATOM 835 C C . THR A 1 108 ? 6.682 -3.583 -25.330 1.00 87.06 108 THR A C 1
ATOM 837 O O . THR A 1 108 ? 7.164 -4.711 -25.389 1.00 87.06 108 THR A O 1
ATOM 840 N N . TRP A 1 109 ? 6.623 -2.889 -24.189 1.00 89.25 109 TRP A N 1
ATOM 841 C CA . TRP A 1 109 ? 7.116 -3.431 -22.927 1.00 89.25 109 TRP A CA 1
ATOM 842 C C . TRP A 1 109 ? 6.405 -4.744 -22.563 1.00 89.25 109 TRP A C 1
ATOM 844 O O . TRP A 1 109 ? 5.169 -4.807 -22.562 1.00 89.25 109 TRP A O 1
ATOM 854 N N . ALA A 1 110 ? 7.187 -5.768 -22.209 1.00 85.75 110 ALA A N 1
ATOM 855 C CA . ALA A 1 110 ? 6.692 -7.068 -21.768 1.00 85.75 110 ALA A CA 1
ATOM 856 C C . ALA A 1 110 ? 7.619 -7.695 -20.715 1.00 85.75 110 ALA A C 1
ATOM 858 O O . ALA A 1 110 ? 8.810 -7.886 -20.967 1.00 85.75 110 ALA A O 1
ATOM 859 N N . ALA A 1 111 ? 7.059 -8.124 -19.578 1.00 86.06 111 ALA A N 1
ATOM 860 C CA . ALA A 1 111 ? 7.834 -8.759 -18.505 1.00 86.06 111 ALA A CA 1
ATOM 861 C C . ALA A 1 111 ? 8.602 -10.005 -18.969 1.00 86.06 111 ALA A C 1
ATOM 863 O O . ALA A 1 111 ? 9.730 -10.230 -18.538 1.00 86.06 111 ALA A O 1
ATOM 864 N N . ALA A 1 112 ? 8.017 -10.799 -19.873 1.00 84.75 112 ALA A N 1
ATOM 865 C CA . ALA A 1 112 ? 8.629 -12.029 -20.373 1.00 84.75 112 ALA A CA 1
ATOM 866 C C . ALA A 1 112 ? 10.020 -11.799 -20.990 1.00 84.75 112 ALA A C 1
ATOM 868 O O . ALA A 1 112 ? 10.900 -12.641 -20.826 1.00 84.75 112 ALA A O 1
ATOM 869 N N . ALA A 1 113 ? 10.242 -10.658 -21.654 1.00 83.31 113 ALA A N 1
ATOM 870 C CA . ALA A 1 113 ? 11.546 -10.321 -22.222 1.00 83.31 113 ALA A CA 1
ATOM 871 C C . ALA A 1 113 ? 12.600 -10.120 -21.120 1.00 83.31 113 ALA A C 1
ATOM 873 O O . ALA A 1 113 ? 13.691 -10.679 -21.194 1.00 83.31 113 ALA A O 1
ATOM 874 N N . SER A 1 114 ? 12.252 -9.400 -20.048 1.00 84.19 114 SER A N 1
ATOM 875 C CA . SER A 1 114 ? 13.145 -9.188 -18.903 1.00 84.19 114 SER A CA 1
ATOM 876 C C . SER A 1 114 ? 13.399 -10.482 -18.126 1.00 84.19 114 SER A C 1
ATOM 878 O O . SER A 1 114 ? 14.541 -10.768 -17.762 1.00 84.19 114 SER A O 1
ATOM 880 N N . LEU A 1 115 ? 12.358 -11.290 -17.908 1.00 83.12 115 LEU A N 1
ATOM 881 C CA . LEU A 1 115 ? 12.426 -12.540 -17.144 1.00 83.12 115 LEU A CA 1
ATOM 882 C C . LEU A 1 115 ? 13.292 -13.605 -17.828 1.00 83.12 115 LEU A C 1
ATOM 884 O O . LEU A 1 115 ? 14.107 -14.243 -17.160 1.00 83.12 115 LEU A O 1
ATOM 888 N N . ASN A 1 116 ? 13.163 -13.739 -19.152 1.00 82.06 116 ASN A N 1
ATOM 889 C CA . ASN A 1 116 ? 13.891 -14.724 -19.961 1.00 82.06 116 ASN A CA 1
ATOM 890 C C . ASN A 1 116 ? 15.285 -14.252 -20.407 1.00 82.06 116 ASN A C 1
ATOM 892 O O . ASN A 1 116 ? 15.993 -14.988 -21.093 1.00 82.06 116 ASN A O 1
ATOM 896 N N . SER A 1 117 ? 15.682 -13.028 -20.053 1.00 83.06 117 SER A N 1
ATOM 897 C CA . SER A 1 117 ? 16.985 -12.483 -20.434 1.00 83.06 117 SER A CA 1
ATOM 898 C C . SER A 1 117 ? 18.137 -13.156 -19.677 1.00 83.06 117 SER A C 1
ATOM 900 O O . SER A 1 117 ? 18.008 -13.543 -18.514 1.00 83.06 117 SER A O 1
ATOM 902 N N . SER A 1 118 ? 19.313 -13.222 -20.308 1.00 87.31 118 SER A N 1
ATOM 903 C CA . SER A 1 118 ? 20.563 -13.665 -19.671 1.00 87.31 118 SER A CA 1
ATOM 904 C C . SER A 1 118 ? 21.203 -12.587 -18.780 1.00 87.31 118 SER A C 1
ATOM 906 O O . SER A 1 118 ? 22.388 -12.674 -18.457 1.00 87.31 118 SER A O 1
ATOM 908 N N . LEU A 1 119 ? 20.458 -11.533 -18.433 1.00 89.81 119 LEU A N 1
ATOM 909 C CA . LEU A 1 119 ? 20.956 -10.406 -17.652 1.00 89.81 119 LEU A CA 1
ATOM 910 C C . LEU A 1 119 ? 21.096 -10.773 -16.161 1.00 89.81 119 LEU A C 1
ATOM 912 O O . LEU A 1 119 ? 20.344 -11.613 -15.646 1.00 89.81 119 LEU A O 1
ATOM 916 N N . PRO A 1 120 ? 22.008 -10.108 -15.425 1.00 90.88 120 PRO A N 1
ATOM 917 C CA . PRO A 1 120 ? 22.126 -10.266 -13.979 1.00 90.88 120 PRO A CA 1
ATOM 918 C C . PRO A 1 120 ? 20.791 -10.032 -13.264 1.00 90.88 120 PRO A C 1
ATOM 920 O O . PRO A 1 120 ? 19.990 -9.192 -13.678 1.00 90.88 120 PRO A O 1
ATOM 923 N N . ALA A 1 121 ? 20.558 -10.743 -12.156 1.00 88.06 121 ALA A N 1
ATOM 924 C CA . ALA A 1 121 ? 19.310 -10.642 -11.393 1.00 88.06 121 ALA A CA 1
ATOM 925 C C . ALA A 1 121 ? 18.997 -9.201 -10.946 1.00 88.06 121 ALA A C 1
ATOM 927 O O . ALA A 1 121 ? 17.846 -8.780 -11.001 1.00 88.06 121 ALA A O 1
ATOM 928 N N . THR A 1 122 ? 20.018 -8.421 -10.586 1.00 89.62 122 THR A N 1
ATOM 929 C CA . THR A 1 122 ? 19.889 -7.001 -10.221 1.00 89.62 122 THR A CA 1
ATOM 930 C C . THR A 1 122 ? 19.359 -6.142 -11.369 1.00 89.62 122 THR A C 1
ATOM 932 O O . THR A 1 122 ? 18.486 -5.307 -11.149 1.00 89.62 122 THR A O 1
ATOM 935 N N . VAL A 1 123 ? 19.831 -6.378 -12.597 1.00 92.06 123 VAL A N 1
ATOM 936 C CA . VAL A 1 123 ? 19.364 -5.672 -13.800 1.00 92.06 123 VAL A CA 1
ATOM 937 C C . VAL A 1 123 ? 17.944 -6.107 -14.157 1.00 92.06 123 VAL A C 1
ATOM 939 O O . VAL A 1 123 ? 17.102 -5.262 -14.448 1.00 92.06 123 VAL A O 1
ATOM 942 N N . ARG A 1 124 ? 17.647 -7.413 -14.083 1.00 91.50 124 ARG A N 1
ATOM 943 C CA . ARG A 1 124 ? 16.291 -7.935 -14.324 1.00 91.50 124 ARG A CA 1
ATOM 944 C C . ARG A 1 124 ? 15.279 -7.335 -13.349 1.00 91.50 124 ARG A C 1
ATOM 946 O O . ARG A 1 124 ? 14.240 -6.859 -13.787 1.00 91.50 124 ARG A O 1
ATOM 953 N N . ARG A 1 125 ? 15.607 -7.283 -12.056 1.00 90.88 125 ARG A N 1
ATOM 954 C CA . ARG A 1 125 ? 14.785 -6.633 -11.022 1.00 90.88 125 ARG A CA 1
ATOM 955 C C . ARG A 1 125 ? 14.523 -5.159 -11.332 1.00 90.88 125 ARG A C 1
ATOM 957 O O . ARG A 1 125 ? 13.378 -4.729 -11.270 1.00 90.88 125 ARG A O 1
ATOM 964 N N . GLU A 1 126 ? 15.546 -4.405 -11.730 1.00 92.31 126 GLU A N 1
ATOM 965 C CA . GLU A 1 126 ? 15.376 -2.997 -12.117 1.00 92.31 126 GLU A CA 1
ATOM 966 C C . GLU A 1 126 ? 14.428 -2.850 -13.323 1.00 92.31 126 GLU A C 1
ATOM 968 O O . GLU A 1 126 ? 13.497 -2.047 -13.286 1.00 92.31 126 GLU A O 1
ATOM 973 N N . LEU A 1 127 ? 14.601 -3.671 -14.368 1.00 92.44 127 LEU A N 1
ATOM 974 C CA . LEU A 1 127 ? 13.729 -3.668 -15.552 1.00 92.44 127 LEU A CA 1
ATOM 975 C C . LEU A 1 127 ? 12.273 -4.037 -15.234 1.00 92.44 127 LEU A C 1
ATOM 977 O O . LEU A 1 127 ? 11.369 -3.605 -15.948 1.00 92.44 127 LEU A O 1
ATOM 981 N N . LEU A 1 128 ? 12.036 -4.812 -14.173 1.00 91.50 128 LEU A N 1
ATOM 982 C CA . LEU A 1 128 ? 10.689 -5.115 -13.695 1.00 91.50 128 LEU A CA 1
ATOM 983 C C . LEU A 1 128 ? 10.081 -3.951 -12.906 1.00 91.50 128 LEU A C 1
ATOM 985 O O . LEU A 1 128 ? 8.883 -3.720 -13.026 1.00 91.50 128 LEU A O 1
ATOM 989 N N . VAL A 1 129 ? 10.861 -3.207 -12.119 1.00 91.56 129 VAL A N 1
ATOM 990 C CA . VAL A 1 129 ? 10.363 -2.076 -11.307 1.00 91.56 129 VAL A CA 1
ATOM 991 C C . VAL A 1 129 ? 10.012 -0.862 -12.159 1.00 91.56 129 VAL A C 1
ATOM 993 O O . VAL A 1 129 ? 8.950 -0.264 -11.980 1.00 91.56 129 VAL A O 1
ATOM 996 N N . LEU A 1 130 ? 10.898 -0.495 -13.087 1.00 92.25 130 LEU A N 1
ATOM 997 C CA . LEU A 1 130 ? 10.818 0.763 -13.835 1.00 92.25 130 LEU A CA 1
ATOM 998 C C . LEU A 1 130 ? 9.451 1.002 -14.509 1.00 92.25 130 LEU A C 1
ATOM 1000 O O . LEU A 1 130 ? 8.920 2.102 -14.373 1.00 92.25 130 LEU A O 1
ATOM 1004 N N . PRO A 1 131 ? 8.810 0.025 -15.176 1.00 90.50 131 PRO A N 1
ATOM 1005 C CA . PRO A 1 131 ? 7.480 0.212 -15.758 1.00 90.50 131 PRO A CA 1
ATOM 1006 C C . PRO A 1 131 ? 6.423 0.643 -14.738 1.00 90.50 131 PRO A C 1
ATOM 1008 O O . PRO A 1 131 ? 5.601 1.503 -15.045 1.00 90.50 131 PRO A O 1
ATOM 1011 N N . ALA A 1 132 ? 6.451 0.083 -13.525 1.00 90.31 132 ALA A N 1
ATOM 1012 C CA . ALA A 1 132 ? 5.512 0.424 -12.458 1.00 90.31 132 ALA A CA 1
ATOM 1013 C C . ALA A 1 132 ? 5.732 1.853 -11.928 1.00 90.31 132 ALA A C 1
ATOM 1015 O O . ALA A 1 132 ? 4.766 2.557 -11.625 1.00 90.31 132 ALA A O 1
ATOM 1016 N N . GLU A 1 133 ? 6.985 2.308 -11.867 1.00 90.31 133 GLU A N 1
ATOM 1017 C CA . GLU A 1 133 ? 7.340 3.661 -11.422 1.00 90.31 133 GLU A CA 1
ATOM 1018 C C . GLU A 1 133 ? 7.079 4.730 -12.494 1.00 90.31 133 GLU A C 1
ATOM 1020 O O . GLU A 1 133 ? 6.596 5.822 -12.188 1.00 90.31 133 GLU A O 1
ATOM 1025 N N . LEU A 1 134 ? 7.359 4.415 -13.760 1.00 90.12 134 LEU A N 1
ATOM 1026 C CA . LEU A 1 134 ? 7.307 5.364 -14.876 1.00 90.12 134 LEU A CA 1
ATOM 1027 C C . LEU A 1 134 ? 5.901 5.558 -15.450 1.00 90.12 134 LEU A C 1
ATOM 1029 O O . LEU A 1 134 ? 5.644 6.584 -16.079 1.00 90.12 134 LEU A O 1
ATOM 1033 N N . LEU A 1 135 ? 4.976 4.619 -15.221 1.00 88.62 135 LEU A N 1
ATOM 1034 C CA . LEU A 1 135 ? 3.618 4.647 -15.781 1.00 88.62 135 LEU A CA 1
ATOM 1035 C C . LEU A 1 135 ? 2.856 5.955 -15.488 1.00 88.62 135 LEU A C 1
ATOM 1037 O O . LEU A 1 135 ? 2.006 6.373 -16.277 1.00 88.62 135 LEU A O 1
ATOM 1041 N N . PHE A 1 136 ? 3.157 6.603 -14.359 1.00 87.44 136 PHE A N 1
ATOM 1042 C CA . PHE A 1 136 ? 2.507 7.839 -13.909 1.00 87.44 136 PHE A CA 1
ATOM 1043 C C . PHE A 1 136 ? 3.394 9.086 -14.042 1.00 87.44 136 PHE A C 1
ATOM 1045 O O . PHE A 1 136 ? 2.958 10.175 -13.663 1.00 87.44 136 PHE A O 1
ATOM 1052 N N . ASP A 1 137 ? 4.613 8.961 -14.572 1.00 86.31 137 ASP A N 1
ATOM 1053 C CA . ASP A 1 137 ? 5.500 10.100 -14.802 1.00 86.31 137 ASP A CA 1
ATOM 1054 C C . ASP A 1 137 ? 5.186 10.744 -16.157 1.00 86.31 137 ASP A C 1
ATOM 1056 O O . ASP A 1 137 ? 5.463 10.174 -17.210 1.00 86.31 137 ASP A O 1
ATOM 1060 N N . ALA A 1 138 ? 4.669 11.977 -16.133 1.00 80.06 138 ALA A N 1
ATOM 1061 C CA . ALA A 1 138 ? 4.377 12.759 -17.336 1.00 80.06 138 ALA A CA 1
ATOM 1062 C C . ALA A 1 138 ? 5.606 13.013 -18.221 1.00 80.06 138 ALA A C 1
ATOM 1064 O O . ALA A 1 138 ? 5.460 13.326 -19.403 1.00 80.06 138 ALA A O 1
ATOM 1065 N N . LYS A 1 139 ? 6.814 12.915 -17.653 1.00 77.69 139 LYS A N 1
ATOM 1066 C CA . LYS A 1 139 ? 8.057 13.017 -18.411 1.00 77.69 139 LYS A CA 1
ATOM 1067 C C . LYS A 1 139 ? 8.414 11.705 -19.094 1.00 77.69 139 LYS A C 1
ATOM 1069 O O . LYS A 1 139 ? 9.063 11.773 -20.120 1.00 77.69 139 LYS A O 1
ATOM 1074 N N . ALA A 1 140 ? 8.052 10.547 -18.549 1.00 77.75 140 ALA A N 1
ATOM 1075 C CA . ALA A 1 140 ? 8.354 9.249 -19.153 1.00 77.75 140 ALA A CA 1
ATOM 1076 C C . ALA A 1 140 ? 7.257 8.795 -20.122 1.00 77.75 140 ALA A C 1
ATOM 1078 O O . ALA A 1 140 ? 7.560 8.212 -21.158 1.00 77.75 140 ALA A O 1
ATOM 1079 N N . LEU A 1 141 ? 6.000 9.104 -19.798 1.00 78.94 141 LEU A N 1
ATOM 1080 C CA . LEU A 1 141 ? 4.816 8.749 -20.562 1.00 78.94 141 LEU A CA 1
ATOM 1081 C C . LEU A 1 141 ? 3.914 9.979 -20.728 1.00 78.94 141 LEU A C 1
ATOM 1083 O O . LEU A 1 141 ? 3.531 10.584 -19.722 1.00 78.94 141 LEU A O 1
ATOM 1087 N N . PRO A 1 142 ? 3.498 10.360 -21.948 1.00 78.94 142 PRO A N 1
ATOM 1088 C CA . PRO A 1 142 ? 2.596 11.488 -22.120 1.00 78.94 142 PRO A CA 1
ATOM 1089 C C . PRO A 1 142 ? 1.223 11.122 -21.547 1.00 78.94 142 PRO A C 1
ATOM 1091 O O . PRO A 1 142 ? 0.439 10.411 -22.173 1.00 78.94 142 PRO A O 1
ATOM 1094 N N . LEU A 1 143 ? 0.893 11.640 -20.359 1.00 72.81 143 LEU A N 1
ATOM 1095 C CA . LEU A 1 143 ? -0.378 11.323 -19.691 1.00 72.81 143 LEU A CA 1
ATOM 1096 C C . LEU A 1 143 ? -1.619 11.801 -20.468 1.00 72.81 143 LEU A C 1
ATOM 1098 O O . LEU A 1 143 ? -2.747 11.442 -20.132 1.00 72.81 143 LEU A O 1
ATOM 1102 N N . THR A 1 144 ? -1.430 12.610 -21.508 1.00 81.94 144 THR A N 1
ATOM 1103 C CA . THR A 1 144 ? -2.478 13.025 -22.443 1.00 81.94 144 THR A CA 1
ATOM 1104 C C . THR A 1 144 ? -2.822 11.942 -23.465 1.00 81.94 144 THR A C 1
ATOM 1106 O O . THR A 1 144 ? -3.968 11.893 -23.909 1.00 81.94 144 THR A O 1
ATOM 1109 N N . ASP A 1 145 ? -1.896 11.039 -23.799 1.00 85.00 145 ASP A N 1
ATOM 1110 C CA . ASP A 1 145 ? -2.160 9.929 -24.712 1.00 85.00 145 ASP A CA 1
ATOM 1111 C C . ASP A 1 145 ? -2.909 8.817 -23.967 1.00 85.00 145 ASP A C 1
ATOM 1113 O O . ASP A 1 145 ? -2.393 8.166 -23.053 1.00 85.00 145 ASP A O 1
ATOM 1117 N N . GLN A 1 146 ? -4.187 8.644 -24.298 1.00 87.88 146 GLN A N 1
ATOM 1118 C CA . GLN A 1 146 ? -5.031 7.640 -23.660 1.00 87.88 146 GLN A CA 1
ATOM 1119 C C . GLN A 1 146 ? -4.690 6.220 -24.119 1.00 87.88 146 GLN A C 1
ATOM 1121 O O . GLN A 1 146 ? -4.648 5.320 -23.281 1.00 87.88 146 GLN A O 1
ATOM 1126 N N . ASN A 1 147 ? -4.431 6.018 -25.411 1.00 87.88 147 ASN A N 1
ATOM 1127 C CA . ASN A 1 147 ? -4.196 4.687 -25.971 1.00 87.88 147 ASN A CA 1
ATOM 1128 C C . ASN A 1 147 ? -2.899 4.101 -25.427 1.00 87.88 147 ASN A C 1
ATOM 1130 O O . ASN A 1 147 ? -2.850 2.939 -25.030 1.00 87.88 147 ASN A O 1
ATOM 1134 N N . LEU A 1 148 ? -1.867 4.936 -25.350 1.00 86.19 148 LEU A N 1
ATOM 1135 C CA . LEU A 1 148 ? -0.553 4.539 -24.878 1.00 86.19 148 LEU A CA 1
ATOM 1136 C C . LEU A 1 148 ? -0.577 4.193 -23.378 1.00 86.19 148 LEU A C 1
ATOM 1138 O O . LEU A 1 148 ? -0.074 3.144 -22.976 1.00 86.19 148 LEU A O 1
ATOM 1142 N N . ARG A 1 149 ? -1.272 4.992 -22.555 1.00 88.56 149 ARG A N 1
ATOM 1143 C CA . ARG A 1 149 ? -1.505 4.668 -21.135 1.00 88.56 149 ARG A CA 1
ATOM 1144 C C . ARG A 1 149 ? -2.305 3.388 -20.933 1.00 88.56 149 ARG A C 1
ATOM 1146 O O . ARG A 1 149 ? -1.961 2.595 -20.063 1.00 88.56 149 ARG A O 1
ATOM 1153 N N . GLN A 1 150 ? -3.376 3.193 -21.702 1.00 89.94 150 GLN A N 1
ATOM 1154 C CA . GLN A 1 150 ? -4.202 1.988 -21.610 1.00 89.94 150 GLN A CA 1
ATOM 1155 C C . GLN A 1 150 ? -3.428 0.744 -22.048 1.00 89.94 150 GLN A C 1
ATOM 1157 O O . GLN A 1 150 ? -3.525 -0.287 -21.388 1.00 89.94 150 GLN A O 1
ATOM 1162 N N . GLY A 1 151 ? -2.617 0.848 -23.105 1.00 88.81 151 GLY A N 1
ATOM 1163 C CA . GLY A 1 151 ? -1.735 -0.223 -23.561 1.00 88.81 151 GLY A CA 1
ATOM 1164 C C . GLY A 1 151 ? -0.681 -0.596 -22.518 1.00 88.81 151 GLY A C 1
ATOM 1165 O O . GLY A 1 151 ? -0.546 -1.773 -22.182 1.00 88.81 151 GLY A O 1
ATOM 1166 N N . ALA A 1 152 ? 0.006 0.400 -21.948 1.00 89.62 152 ALA A N 1
ATOM 1167 C CA . ALA A 1 152 ? 0.984 0.188 -20.883 1.00 89.62 152 ALA A CA 1
ATOM 1168 C C . ALA A 1 152 ? 0.331 -0.441 -19.642 1.00 89.62 152 ALA A C 1
ATOM 1170 O O . ALA A 1 152 ? 0.781 -1.489 -19.182 1.00 89.62 152 ALA A O 1
ATOM 1171 N N . ALA A 1 153 ? -0.789 0.113 -19.166 1.00 90.75 153 ALA A N 1
ATOM 1172 C CA . ALA A 1 153 ? -1.563 -0.464 -18.069 1.00 90.75 153 ALA A CA 1
ATOM 1173 C C . ALA A 1 153 ? -1.953 -1.922 -18.357 1.00 90.75 153 ALA A C 1
ATOM 1175 O O . ALA A 1 153 ? -1.663 -2.803 -17.556 1.00 90.75 153 ALA A O 1
ATOM 1176 N N . ALA A 1 154 ? -2.533 -2.213 -19.523 1.00 90.12 154 ALA A N 1
ATOM 1177 C CA . ALA A 1 154 ? -2.908 -3.574 -19.901 1.00 90.12 154 ALA A CA 1
ATOM 1178 C C . ALA A 1 154 ? -1.704 -4.532 -19.971 1.00 90.12 154 ALA A C 1
ATOM 1180 O O . ALA A 1 154 ? -1.857 -5.729 -19.718 1.00 90.12 154 ALA A O 1
ATOM 1181 N N . SER A 1 155 ? -0.508 -4.041 -20.309 1.00 90.06 155 SER A N 1
ATOM 1182 C CA . SER A 1 155 ? 0.715 -4.849 -20.269 1.00 90.06 155 SER A CA 1
ATOM 1183 C C . SER A 1 155 ? 1.131 -5.200 -18.838 1.00 90.06 155 SER A C 1
ATOM 1185 O O . SER A 1 155 ? 1.416 -6.368 -18.563 1.00 90.06 155 SER A O 1
ATOM 1187 N N . LEU A 1 156 ? 1.071 -4.241 -17.901 1.00 90.88 156 LEU A N 1
ATOM 1188 C CA . LEU A 1 156 ? 1.313 -4.523 -16.482 1.00 90.88 156 LEU A CA 1
ATOM 1189 C C . LEU A 1 156 ? 0.324 -5.575 -15.955 1.00 90.88 156 LEU A C 1
ATOM 1191 O O . LEU A 1 156 ? 0.749 -6.582 -15.400 1.00 90.88 156 LEU A O 1
ATOM 1195 N N . PHE A 1 157 ? -0.979 -5.415 -16.203 1.00 90.75 157 PHE A N 1
ATOM 1196 C CA . PHE A 1 157 ? -1.992 -6.372 -15.727 1.00 90.75 157 PHE A CA 1
ATOM 1197 C C . PHE A 1 157 ? -1.754 -7.799 -16.220 1.00 90.75 157 PHE A C 1
ATOM 1199 O O . PHE A 1 157 ? -1.854 -8.747 -15.447 1.00 90.75 157 PHE A O 1
ATOM 1206 N N . ARG A 1 158 ? -1.418 -7.959 -17.504 1.00 90.25 158 ARG A N 1
ATOM 1207 C CA . ARG A 1 158 ? -1.134 -9.278 -18.090 1.00 90.25 158 ARG A CA 1
ATOM 1208 C C . ARG A 1 158 ? 0.165 -9.895 -17.576 1.00 90.25 158 ARG A C 1
ATOM 1210 O O . ARG A 1 158 ? 0.337 -11.102 -17.685 1.00 90.25 158 ARG A O 1
ATOM 1217 N N . SER A 1 159 ? 1.062 -9.078 -17.031 1.00 92.50 159 SER A N 1
ATOM 1218 C CA . SER A 1 159 ? 2.367 -9.515 -16.538 1.00 92.50 159 SER A CA 1
ATOM 1219 C C . SER A 1 159 ? 2.364 -9.899 -15.057 1.00 92.50 159 SER A C 1
ATOM 1221 O O . SER A 1 159 ? 3.353 -10.465 -14.603 1.00 92.50 159 SER A O 1
ATOM 1223 N N . CYS A 1 160 ? 1.286 -9.622 -14.308 1.00 92.69 160 CYS A N 1
ATOM 1224 C CA . CYS A 1 160 ? 1.226 -9.858 -12.861 1.00 92.69 160 CYS A CA 1
ATOM 1225 C C . CYS A 1 160 ? 1.619 -11.287 -12.471 1.00 92.69 160 CYS A C 1
ATOM 1227 O O . CYS A 1 160 ? 2.474 -11.451 -11.614 1.00 92.69 160 CYS A O 1
ATOM 1229 N N . ASP A 1 161 ? 1.055 -12.300 -13.128 1.00 91.38 161 ASP A N 1
ATOM 1230 C CA . ASP A 1 161 ? 1.328 -13.711 -12.823 1.00 91.38 161 ASP A CA 1
ATOM 1231 C C . ASP A 1 161 ? 2.822 -14.057 -12.950 1.00 91.38 161 ASP A C 1
ATOM 1233 O O . ASP A 1 161 ? 3.461 -14.501 -11.998 1.00 91.38 161 ASP A O 1
ATOM 1237 N N . ALA A 1 162 ? 3.420 -13.727 -14.099 1.00 91.69 162 ALA A N 1
ATOM 1238 C CA . ALA A 1 162 ? 4.831 -13.995 -14.363 1.00 91.69 162 ALA A CA 1
ATOM 1239 C C . ALA A 1 162 ? 5.771 -13.211 -13.431 1.00 91.69 162 ALA A C 1
ATOM 1241 O O . ALA A 1 162 ? 6.793 -13.737 -12.991 1.00 91.69 162 ALA A O 1
ATOM 1242 N N . VAL A 1 163 ? 5.438 -11.952 -13.126 1.00 92.62 163 VAL A N 1
ATOM 1243 C CA . VAL A 1 163 ? 6.251 -11.104 -12.244 1.00 92.62 163 VAL A CA 1
ATOM 1244 C C . VAL A 1 163 ? 6.158 -11.574 -10.798 1.00 92.62 163 VAL A C 1
ATOM 1246 O O . VAL A 1 163 ? 7.189 -11.702 -10.144 1.00 92.62 163 VAL A O 1
ATOM 1249 N N . PHE A 1 164 ? 4.960 -1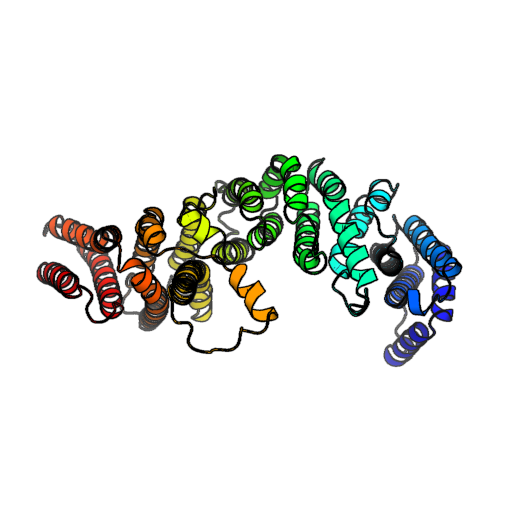1.875 -10.295 1.00 93.62 164 PHE A N 1
ATOM 1250 C CA . PHE A 1 164 ? 4.786 -12.361 -8.926 1.00 93.62 164 PHE A CA 1
ATOM 1251 C C . PHE A 1 164 ? 5.464 -13.717 -8.744 1.00 93.62 164 PHE A C 1
ATOM 1253 O O . PHE A 1 164 ? 6.192 -13.895 -7.770 1.00 93.62 164 PHE A O 1
ATOM 1260 N N . GLY A 1 165 ? 5.340 -14.615 -9.725 1.00 92.12 165 GLY A N 1
ATOM 1261 C CA . GLY A 1 165 ? 6.052 -15.889 -9.717 1.00 92.12 165 GLY A CA 1
ATOM 1262 C C . GLY A 1 165 ? 7.571 -15.746 -9.726 1.00 92.12 165 GLY A C 1
ATOM 1263 O O . GLY A 1 165 ? 8.255 -16.508 -9.051 1.00 92.12 165 GLY A O 1
ATOM 1264 N N . PHE A 1 166 ? 8.120 -14.749 -10.424 1.00 90.75 166 PHE A N 1
ATOM 1265 C CA . PHE A 1 166 ? 9.556 -14.471 -10.378 1.00 90.75 166 PHE A CA 1
ATOM 1266 C C . PHE A 1 166 ? 10.009 -13.916 -9.023 1.00 90.75 166 PHE A C 1
ATOM 1268 O O . PHE A 1 166 ? 11.022 -14.368 -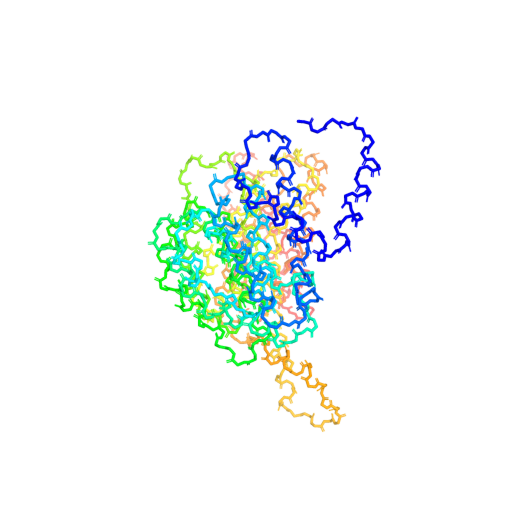8.495 1.00 90.75 166 PHE A O 1
ATOM 1275 N N . LEU A 1 167 ? 9.270 -12.954 -8.463 1.00 91.12 167 LEU A N 1
ATOM 1276 C CA . LEU A 1 167 ? 9.637 -12.291 -7.207 1.00 91.12 167 LEU A CA 1
ATOM 1277 C C . LEU A 1 167 ? 9.483 -13.210 -5.989 1.00 91.12 167 LEU A C 1
ATOM 1279 O O . LEU A 1 167 ? 10.261 -13.102 -5.050 1.00 91.12 167 LEU A O 1
ATOM 1283 N N . LEU A 1 168 ? 8.493 -14.107 -5.998 1.00 91.00 168 LEU A N 1
ATOM 1284 C CA . LEU A 1 168 ? 8.140 -14.960 -4.856 1.00 91.00 168 LEU A CA 1
ATOM 1285 C C . LEU A 1 168 ? 8.521 -16.440 -5.047 1.00 91.00 168 LEU A C 1
ATOM 1287 O O . LEU A 1 168 ? 8.350 -17.241 -4.133 1.00 91.00 168 LEU A O 1
ATOM 1291 N N . GLY A 1 169 ? 9.036 -16.828 -6.218 1.00 77.81 169 GLY A N 1
ATOM 1292 C CA . GLY A 1 169 ? 9.252 -18.233 -6.581 1.00 77.81 169 GLY A CA 1
ATOM 1293 C C . GLY A 1 169 ? 10.443 -18.924 -5.910 1.00 77.81 169 GLY A C 1
ATOM 1294 O O . GLY A 1 169 ? 10.421 -20.145 -5.766 1.00 77.81 169 GLY A O 1
ATOM 1295 N N . THR A 1 170 ? 11.481 -18.190 -5.488 1.00 66.69 170 THR A N 1
ATOM 1296 C CA . THR A 1 170 ? 12.665 -18.771 -4.824 1.00 66.69 170 THR A CA 1
ATOM 1297 C C . THR A 1 170 ? 13.266 -17.812 -3.795 1.00 66.69 170 THR A C 1
ATOM 1299 O O . THR A 1 170 ? 14.100 -16.986 -4.154 1.00 66.69 170 THR A O 1
ATOM 1302 N N . GLY A 1 171 ? 12.877 -17.943 -2.521 1.00 64.00 171 GLY A N 1
ATOM 1303 C CA . GLY A 1 171 ? 13.520 -17.240 -1.401 1.00 64.00 171 GLY A CA 1
ATOM 1304 C C . GLY A 1 171 ? 13.556 -15.719 -1.572 1.00 64.00 171 GLY A C 1
ATOM 1305 O O . GLY A 1 171 ? 14.633 -15.147 -1.716 1.00 64.00 171 GLY A O 1
ATOM 1306 N N . SER A 1 172 ? 12.381 -15.088 -1.582 1.00 73.94 172 SER A N 1
ATOM 1307 C CA . SER A 1 172 ? 12.236 -13.639 -1.743 1.00 73.94 172 SER A CA 1
ATOM 1308 C C . SER A 1 172 ? 12.895 -12.871 -0.600 1.00 73.94 172 SER A C 1
ATOM 1310 O O . SER A 1 172 ? 12.677 -13.183 0.574 1.00 73.94 172 SER A O 1
ATOM 1312 N N . ASP A 1 173 ? 13.653 -11.840 -0.954 1.00 81.19 173 ASP A N 1
ATOM 1313 C CA . ASP A 1 173 ? 14.240 -10.897 -0.006 1.00 81.19 173 ASP A CA 1
ATOM 1314 C C . ASP A 1 173 ? 13.380 -9.620 0.129 1.00 81.19 173 ASP A C 1
ATOM 1316 O O . ASP A 1 173 ? 12.357 -9.442 -0.541 1.00 81.19 173 ASP A O 1
ATOM 1320 N N . GLY A 1 174 ? 13.788 -8.699 1.010 1.00 85.31 174 GLY A N 1
ATOM 1321 C CA . GLY A 1 174 ? 13.097 -7.416 1.167 1.00 85.31 174 GLY A CA 1
ATOM 1322 C C . GLY A 1 174 ? 13.072 -6.581 -0.121 1.00 85.31 174 GLY A C 1
ATOM 1323 O O . GLY A 1 174 ? 12.112 -5.850 -0.361 1.00 85.31 174 GLY A O 1
ATOM 1324 N N . GLN A 1 175 ? 14.070 -6.708 -1.005 1.00 89.44 175 GLN A N 1
ATOM 1325 C CA . GLN A 1 175 ? 14.053 -5.996 -2.280 1.00 89.44 175 GLN A CA 1
ATOM 1326 C C . GLN A 1 175 ? 12.897 -6.499 -3.144 1.00 89.44 175 GLN A C 1
ATOM 1328 O O . GLN A 1 175 ? 12.142 -5.670 -3.646 1.00 89.44 175 GLN A O 1
ATOM 1333 N N . ASP A 1 176 ? 12.707 -7.812 -3.264 1.00 92.06 176 ASP A N 1
ATOM 1334 C CA . ASP A 1 176 ? 11.619 -8.398 -4.054 1.00 92.06 176 ASP A CA 1
ATOM 1335 C C . ASP A 1 176 ? 10.230 -7.940 -3.557 1.00 92.06 176 ASP A C 1
ATOM 1337 O O . ASP A 1 176 ? 9.352 -7.625 -4.367 1.00 92.06 176 ASP A O 1
ATOM 1341 N N . LEU A 1 177 ? 10.053 -7.769 -2.240 1.00 93.44 177 LEU A N 1
ATOM 1342 C CA . LEU A 1 177 ? 8.828 -7.203 -1.657 1.00 93.44 177 LEU A CA 1
ATOM 1343 C C . LEU A 1 177 ? 8.619 -5.717 -1.989 1.00 93.44 177 LEU A C 1
ATOM 1345 O O . LEU A 1 177 ? 7.489 -5.315 -2.272 1.00 93.44 177 LEU A O 1
ATOM 1349 N N . ARG A 1 178 ? 9.679 -4.897 -2.038 1.00 92.19 178 ARG A N 1
ATOM 1350 C CA . ARG A 1 178 ? 9.568 -3.494 -2.500 1.00 92.19 178 ARG A CA 1
ATOM 1351 C C . ARG A 1 178 ? 9.113 -3.424 -3.953 1.00 92.19 178 ARG A C 1
ATOM 1353 O O . ARG A 1 178 ? 8.256 -2.607 -4.293 1.00 92.19 178 ARG A O 1
ATOM 1360 N N . ILE A 1 179 ? 9.654 -4.300 -4.805 1.00 93.19 179 ILE A N 1
ATOM 1361 C CA . ILE A 1 179 ? 9.240 -4.405 -6.212 1.00 93.19 179 ILE A CA 1
ATOM 1362 C C . ILE A 1 179 ? 7.763 -4.790 -6.282 1.00 93.19 179 ILE A C 1
ATOM 1364 O O . ILE A 1 179 ? 6.992 -4.134 -6.983 1.00 93.19 179 ILE A O 1
ATOM 1368 N N . LEU A 1 180 ? 7.352 -5.804 -5.519 1.00 95.62 180 LEU A N 1
ATOM 1369 C CA . LEU A 1 180 ? 5.964 -6.250 -5.449 1.00 95.62 180 LEU A CA 1
ATOM 1370 C C . LEU A 1 180 ? 5.021 -5.123 -4.990 1.00 95.62 180 LEU A C 1
ATOM 1372 O O . LEU A 1 180 ? 3.978 -4.902 -5.608 1.00 95.62 180 LEU A O 1
ATOM 1376 N N . GLY A 1 181 ? 5.402 -4.363 -3.961 1.00 94.44 181 GLY A N 1
ATOM 1377 C CA . GLY A 1 181 ? 4.652 -3.203 -3.478 1.00 94.44 181 GLY A CA 1
ATOM 1378 C C . GLY A 1 181 ? 4.496 -2.109 -4.542 1.00 94.44 181 GLY A C 1
ATOM 1379 O O . GLY A 1 181 ? 3.389 -1.602 -4.756 1.00 94.44 181 GLY A O 1
ATOM 1380 N N . ALA A 1 182 ? 5.568 -1.778 -5.272 1.00 93.06 182 ALA A N 1
ATOM 1381 C CA . ALA A 1 182 ? 5.519 -0.831 -6.390 1.00 93.06 182 ALA A CA 1
ATOM 1382 C C . ALA A 1 182 ? 4.593 -1.322 -7.516 1.00 93.06 182 ALA A C 1
ATOM 1384 O O . ALA A 1 182 ? 3.779 -0.553 -8.038 1.00 93.06 182 ALA A O 1
ATOM 1385 N N . TRP A 1 183 ? 4.655 -2.616 -7.831 1.00 94.75 183 TRP A N 1
ATOM 1386 C CA . TRP A 1 183 ? 3.786 -3.269 -8.805 1.00 94.75 183 TRP A CA 1
ATOM 1387 C C . TRP A 1 183 ? 2.313 -3.196 -8.418 1.00 94.75 183 TRP A C 1
ATOM 1389 O O . TRP A 1 183 ? 1.498 -2.711 -9.204 1.00 94.75 183 TRP A O 1
ATOM 1399 N N . LEU A 1 184 ? 1.957 -3.605 -7.199 1.00 95.38 184 LEU A N 1
ATOM 1400 C CA . LEU A 1 184 ? 0.578 -3.537 -6.712 1.00 95.38 184 LEU A CA 1
ATOM 1401 C C . LEU A 1 184 ? 0.059 -2.099 -6.697 1.00 95.38 184 LEU A C 1
ATOM 1403 O O . LEU A 1 184 ? -1.069 -1.847 -7.122 1.00 95.38 184 LEU A O 1
ATOM 1407 N N . ARG A 1 185 ? 0.891 -1.132 -6.286 1.00 94.50 185 ARG A N 1
ATOM 1408 C CA . ARG A 1 185 ? 0.557 0.299 -6.326 1.00 94.50 185 ARG A CA 1
ATOM 1409 C C . ARG A 1 185 ? 0.234 0.753 -7.748 1.00 94.50 185 ARG A C 1
ATOM 1411 O O . ARG A 1 185 ? -0.755 1.463 -7.947 1.00 94.50 185 ARG A O 1
ATOM 1418 N N . ALA A 1 186 ? 1.060 0.366 -8.718 1.00 93.56 186 ALA A N 1
ATOM 1419 C CA . ALA A 1 186 ? 0.890 0.755 -10.109 1.00 93.56 186 ALA A CA 1
ATOM 1420 C C . ALA A 1 186 ? -0.348 0.108 -10.735 1.00 93.56 186 ALA A C 1
ATOM 1422 O O . ALA A 1 186 ? -1.180 0.817 -11.296 1.00 93.56 186 ALA A O 1
ATOM 1423 N N . VAL A 1 187 ? -0.516 -1.206 -10.563 1.00 93.50 187 VAL A N 1
ATOM 1424 C CA . VAL A 1 187 ? -1.674 -1.969 -11.049 1.00 93.50 187 VAL A CA 1
ATOM 1425 C C . VAL A 1 187 ? -2.966 -1.393 -10.475 1.00 93.50 187 VAL A C 1
ATOM 1427 O O . VAL A 1 187 ? -3.856 -1.030 -11.240 1.00 93.50 187 VAL A O 1
ATOM 1430 N N . ARG A 1 188 ? -3.039 -1.193 -9.153 1.00 92.06 188 ARG A N 1
ATOM 1431 C CA . ARG A 1 188 ? -4.198 -0.601 -8.468 1.00 92.06 188 ARG A CA 1
ATOM 1432 C C . ARG A 1 188 ? -4.575 0.766 -9.034 1.00 92.06 188 ARG A C 1
ATOM 1434 O O . ARG A 1 188 ? -5.734 1.012 -9.349 1.00 92.06 188 ARG A O 1
ATOM 1441 N N . LYS A 1 189 ? -3.604 1.671 -9.196 1.00 90.88 189 LYS A N 1
ATOM 1442 C CA . LYS A 1 189 ? -3.858 3.006 -9.768 1.00 90.88 189 LYS A CA 1
ATOM 1443 C C . LYS A 1 189 ? -4.264 2.934 -11.244 1.00 90.88 189 LYS A C 1
ATOM 1445 O O . LYS A 1 189 ? -5.111 3.712 -11.682 1.00 90.88 189 LYS A O 1
ATOM 1450 N N . ALA A 1 190 ? -3.683 2.004 -11.998 1.00 90.00 190 ALA A N 1
ATOM 1451 C CA . ALA A 1 190 ? -3.931 1.826 -13.423 1.00 90.00 190 ALA A CA 1
ATOM 1452 C C . ALA A 1 190 ? -5.296 1.184 -13.736 1.00 90.00 190 ALA A C 1
ATOM 1454 O O . ALA A 1 190 ? -5.788 1.360 -14.850 1.00 90.00 190 ALA A O 1
ATOM 1455 N N . GLN A 1 191 ? -5.961 0.532 -12.767 1.00 86.50 191 GLN A N 1
ATOM 1456 C CA . GLN A 1 191 ? -7.349 0.043 -12.906 1.00 86.50 191 GLN A CA 1
ATOM 1457 C C . GLN A 1 191 ? -8.295 1.131 -13.412 1.00 86.50 191 GLN A C 1
ATOM 1459 O O . GLN A 1 191 ? -9.143 0.879 -14.261 1.00 86.50 191 GLN A O 1
ATOM 1464 N N . LEU A 1 192 ? -8.106 2.372 -12.952 1.00 83.25 192 LEU A N 1
ATOM 1465 C CA . LEU A 1 192 ? -8.929 3.515 -13.354 1.00 83.25 192 LEU A CA 1
ATOM 1466 C C . LEU A 1 192 ? -8.842 3.827 -14.856 1.00 83.25 192 LEU A C 1
ATOM 1468 O O . LEU A 1 192 ? -9.692 4.543 -15.385 1.00 83.25 192 LEU A O 1
ATOM 1472 N N . TRP A 1 193 ? -7.812 3.330 -15.543 1.00 87.00 193 TRP A N 1
ATOM 1473 C CA . TRP A 1 193 ? -7.638 3.489 -16.985 1.00 87.00 193 TRP A CA 1
ATOM 1474 C C . TRP A 1 193 ? -8.204 2.307 -17.784 1.00 87.00 193 TRP A C 1
ATOM 1476 O O . TRP A 1 193 ? -8.387 2.445 -18.995 1.00 87.00 193 TRP A O 1
ATOM 1486 N N . LEU A 1 194 ? -8.518 1.186 -17.122 1.00 85.19 194 LEU A N 1
ATOM 1487 C CA . LEU A 1 194 ? -8.999 -0.066 -17.711 1.00 85.19 194 LEU A CA 1
ATOM 1488 C C . LEU A 1 194 ? -10.471 -0.329 -17.322 1.00 85.19 194 LEU A C 1
ATOM 1490 O O . LEU A 1 194 ? -10.739 -1.056 -16.369 1.00 85.19 194 LEU A O 1
ATOM 1494 N N . PRO A 1 195 ? -11.451 0.222 -18.061 1.00 73.00 195 PRO A N 1
ATOM 1495 C CA . PRO A 1 195 ? -12.863 0.190 -17.667 1.00 73.00 195 PRO A CA 1
ATOM 1496 C C . PRO A 1 195 ? -13.510 -1.206 -17.658 1.00 73.00 195 PRO A C 1
ATOM 1498 O O . PRO A 1 195 ? -14.557 -1.373 -17.043 1.00 73.00 195 PRO A O 1
ATOM 1501 N N . THR A 1 196 ? -12.926 -2.194 -18.339 1.00 76.69 196 THR A N 1
ATOM 1502 C CA . THR A 1 196 ? -13.437 -3.576 -18.423 1.00 76.69 196 THR A CA 1
ATOM 1503 C C . THR A 1 196 ? -12.470 -4.605 -17.831 1.00 76.69 196 THR A C 1
ATOM 1505 O O . THR A 1 196 ? -12.641 -5.803 -18.043 1.00 76.69 196 THR A O 1
ATOM 1508 N N . GLY A 1 197 ? -11.423 -4.152 -17.134 1.00 76.25 197 GLY A N 1
ATOM 1509 C CA . GLY A 1 197 ? -10.427 -5.039 -16.542 1.00 76.25 197 GLY A CA 1
ATOM 1510 C C . GLY A 1 197 ? -10.985 -5.806 -15.346 1.00 76.25 197 GLY A C 1
ATOM 1511 O O . GLY A 1 197 ? -11.694 -5.241 -14.516 1.00 76.25 197 GLY A O 1
ATOM 1512 N N . ASP A 1 198 ? -10.633 -7.085 -15.235 1.00 86.56 198 ASP A N 1
ATOM 1513 C CA . ASP A 1 198 ? -10.914 -7.870 -14.036 1.00 86.56 198 ASP A CA 1
ATOM 1514 C C . ASP A 1 198 ? -10.035 -7.378 -12.875 1.00 86.56 198 ASP A C 1
ATOM 1516 O O . ASP A 1 198 ? -8.833 -7.645 -12.809 1.00 86.56 198 ASP A O 1
ATOM 1520 N N . VAL A 1 199 ? -10.658 -6.629 -11.968 1.00 87.19 199 VAL A N 1
ATOM 1521 C CA . VAL A 1 199 ? -10.027 -5.990 -10.806 1.00 87.19 199 VAL A CA 1
ATOM 1522 C C . VAL A 1 199 ? -9.467 -7.012 -9.810 1.00 87.19 199 VAL A C 1
ATOM 1524 O O . VAL A 1 199 ? -8.513 -6.708 -9.096 1.00 87.19 199 VAL A O 1
ATOM 1527 N N . ALA A 1 200 ? -10.024 -8.223 -9.770 1.00 91.62 200 ALA A N 1
ATOM 1528 C CA . ALA A 1 200 ? -9.599 -9.286 -8.866 1.00 91.62 200 ALA A CA 1
ATOM 1529 C C . ALA A 1 200 ? -8.492 -10.169 -9.466 1.00 91.62 200 ALA A C 1
ATOM 1531 O O . ALA A 1 200 ? -7.796 -10.863 -8.725 1.00 91.62 200 ALA A O 1
ATOM 1532 N N . ALA A 1 201 ? -8.286 -10.148 -10.789 1.00 92.56 201 ALA A N 1
ATOM 1533 C CA . ALA A 1 201 ? -7.311 -11.017 -11.450 1.00 92.56 201 ALA A CA 1
ATOM 1534 C C . ALA A 1 201 ? -5.878 -10.895 -10.883 1.00 92.56 201 ALA A C 1
ATOM 1536 O O . ALA A 1 201 ? -5.300 -11.941 -10.580 1.00 92.56 201 ALA A O 1
ATOM 1537 N N . PRO A 1 202 ? -5.309 -9.692 -10.644 1.00 94.38 202 PRO A N 1
ATOM 1538 C CA . PRO A 1 202 ? -3.984 -9.575 -10.029 1.00 94.38 202 PRO A CA 1
ATOM 1539 C C . PRO A 1 202 ? -3.918 -10.179 -8.621 1.00 94.38 202 PRO A C 1
ATOM 1541 O O . PRO A 1 202 ? -2.934 -10.826 -8.277 1.00 94.38 202 PRO A O 1
ATOM 1544 N N . LEU A 1 203 ? -4.979 -10.023 -7.823 1.00 96.06 203 LEU A N 1
ATOM 1545 C CA . LEU A 1 203 ? -5.051 -10.589 -6.474 1.00 96.06 203 LEU A CA 1
ATOM 1546 C C . LEU A 1 203 ? -5.090 -12.118 -6.512 1.00 96.06 203 LEU A C 1
ATOM 1548 O O . LEU A 1 203 ? -4.393 -12.772 -5.743 1.00 96.06 203 LEU A O 1
ATOM 1552 N N . ARG A 1 204 ? -5.832 -12.703 -7.459 1.00 95.25 204 ARG A N 1
ATOM 1553 C CA . ARG A 1 204 ? -5.852 -14.161 -7.659 1.00 95.25 204 ARG A CA 1
ATOM 1554 C C . ARG A 1 204 ? -4.514 -14.712 -8.152 1.00 95.25 204 ARG A C 1
ATOM 1556 O O . ARG A 1 204 ? -4.186 -15.845 -7.822 1.00 95.25 204 ARG A O 1
ATOM 1563 N N . CYS A 1 205 ? -3.738 -13.931 -8.906 1.00 94.75 205 CYS A N 1
ATOM 1564 C CA . CYS A 1 205 ? -2.360 -14.299 -9.247 1.00 94.75 205 CYS A CA 1
ATOM 1565 C C . CYS A 1 205 ? -1.485 -14.304 -7.987 1.00 94.75 205 CYS A C 1
ATOM 1567 O O . CYS A 1 205 ? -0.812 -15.290 -7.712 1.00 94.75 205 CYS A O 1
ATOM 1569 N N . LEU A 1 206 ? -1.550 -13.241 -7.177 1.00 96.12 206 LEU A N 1
ATOM 1570 C CA . LEU A 1 206 ? -0.772 -13.140 -5.939 1.00 96.12 206 LEU A CA 1
ATOM 1571 C C . LEU A 1 206 ? -1.129 -14.241 -4.927 1.00 96.12 206 LEU A C 1
ATOM 1573 O O . LEU A 1 206 ? -0.244 -14.756 -4.251 1.00 96.12 206 LEU A O 1
ATOM 1577 N N . ALA A 1 207 ? -2.398 -14.653 -4.865 1.00 95.44 207 ALA A N 1
ATOM 1578 C CA . ALA A 1 207 ? -2.869 -15.711 -3.970 1.00 95.44 207 ALA A CA 1
ATOM 1579 C C . ALA A 1 207 ? -2.181 -17.065 -4.195 1.00 95.44 207 ALA A C 1
ATOM 1581 O O . ALA A 1 207 ? -2.041 -17.836 -3.249 1.00 95.44 207 ALA A O 1
ATOM 1582 N N . GLN A 1 208 ? -1.697 -17.342 -5.410 1.00 94.81 208 GLN A N 1
ATOM 1583 C CA . GLN A 1 208 ? -0.926 -18.558 -5.703 1.00 94.81 208 GLN A CA 1
ATOM 1584 C C . GLN A 1 208 ? 0.430 -18.584 -4.979 1.00 94.81 208 GLN A C 1
ATOM 1586 O O . GLN A 1 208 ? 1.011 -19.650 -4.798 1.00 94.81 208 GLN A O 1
ATOM 1591 N N . TYR A 1 209 ? 0.913 -17.419 -4.541 1.00 94.62 209 TYR A N 1
ATOM 1592 C CA . TYR A 1 209 ? 2.208 -17.217 -3.895 1.00 94.62 209 TYR A CA 1
ATOM 1593 C C . TYR A 1 209 ? 2.068 -16.720 -2.448 1.00 94.62 209 TYR A C 1
ATOM 1595 O O . TYR A 1 209 ? 2.995 -16.120 -1.903 1.00 94.62 209 TYR A O 1
ATOM 1603 N N . LEU A 1 210 ? 0.914 -16.962 -1.819 1.00 93.94 210 LEU A N 1
ATOM 1604 C CA . LEU A 1 210 ? 0.608 -16.467 -0.477 1.00 93.94 210 LEU A CA 1
ATOM 1605 C C . LEU A 1 210 ? 1.568 -17.004 0.591 1.00 93.94 210 LEU A C 1
ATOM 1607 O O . LEU A 1 210 ? 2.050 -16.240 1.419 1.00 93.94 210 LEU A O 1
ATOM 1611 N N . GLU A 1 211 ? 1.882 -18.298 0.559 1.00 93.50 211 GLU A N 1
ATOM 1612 C CA . GLU A 1 211 ? 2.806 -18.908 1.521 1.00 93.50 211 GLU A CA 1
ATOM 1613 C C . GLU A 1 211 ? 4.230 -18.318 1.415 1.00 93.50 211 GLU A C 1
ATOM 1615 O O . GLU A 1 211 ? 4.741 -17.843 2.434 1.00 93.50 211 GLU A O 1
ATOM 1620 N N . PRO A 1 212 ? 4.854 -18.229 0.219 1.00 93.62 212 PRO A N 1
ATOM 1621 C CA . PRO A 1 212 ? 6.111 -17.501 0.049 1.00 93.62 212 PRO A CA 1
ATOM 1622 C C . PRO A 1 212 ? 6.051 -16.042 0.520 1.00 93.62 212 PRO A C 1
ATOM 1624 O O . PRO A 1 212 ? 6.973 -15.583 1.190 1.00 93.62 212 PRO A O 1
ATOM 1627 N N . LEU A 1 213 ? 4.962 -15.324 0.220 1.00 94.50 213 LEU A N 1
ATOM 1628 C CA . LEU A 1 213 ? 4.765 -13.937 0.652 1.00 94.50 213 LEU A CA 1
ATOM 1629 C C . LEU A 1 213 ? 4.746 -13.813 2.184 1.00 94.50 213 LEU A C 1
ATOM 1631 O O . LEU A 1 213 ? 5.429 -12.953 2.739 1.00 94.50 213 LEU A O 1
ATOM 1635 N N . CYS A 1 214 ? 4.003 -14.681 2.871 1.00 93.25 214 CYS A N 1
ATOM 1636 C CA . CYS A 1 214 ? 3.952 -14.728 4.332 1.00 93.25 214 CYS A CA 1
ATOM 1637 C C . CYS A 1 214 ? 5.319 -15.072 4.938 1.00 93.25 214 CYS A C 1
ATOM 1639 O O . CYS A 1 214 ? 5.743 -14.432 5.900 1.00 93.25 214 CYS A O 1
ATOM 1641 N N . SER A 1 215 ? 6.049 -16.026 4.350 1.00 91.38 215 SER A N 1
ATOM 1642 C CA . SER A 1 215 ? 7.409 -16.361 4.789 1.00 91.38 215 SER A CA 1
ATOM 1643 C C . SER A 1 215 ? 8.375 -15.184 4.628 1.00 91.38 215 SER A C 1
ATOM 1645 O O . SER A 1 215 ? 9.231 -14.975 5.484 1.00 91.38 215 SER A O 1
ATOM 1647 N N . ALA A 1 216 ? 8.249 -14.412 3.548 1.00 90.69 216 ALA A N 1
ATOM 1648 C CA . ALA A 1 216 ? 9.054 -13.218 3.311 1.00 90.69 216 ALA A CA 1
ATOM 1649 C C . ALA A 1 216 ? 8.724 -12.098 4.305 1.00 90.69 216 ALA A C 1
ATOM 1651 O O . ALA A 1 216 ? 9.620 -11.406 4.788 1.00 90.69 216 ALA A O 1
ATOM 1652 N N . ALA A 1 217 ? 7.439 -11.944 4.637 1.00 90.44 217 ALA A N 1
ATOM 1653 C CA . ALA A 1 217 ? 6.956 -10.924 5.558 1.00 90.44 217 ALA A CA 1
ATOM 1654 C C . ALA A 1 217 ? 7.521 -11.074 6.974 1.00 90.44 217 ALA A C 1
ATOM 1656 O O . ALA A 1 217 ? 7.770 -10.066 7.630 1.00 90.44 217 ALA A O 1
ATOM 1657 N N . LEU A 1 218 ? 7.790 -12.308 7.410 1.00 87.44 218 LEU A N 1
ATOM 1658 C CA . LEU A 1 218 ? 8.468 -12.576 8.681 1.00 87.44 218 LEU A CA 1
ATOM 1659 C C . LEU A 1 218 ? 9.905 -12.032 8.706 1.00 87.44 218 LEU A C 1
ATOM 1661 O O . LEU A 1 218 ? 10.382 -11.622 9.756 1.00 87.44 218 LEU A O 1
ATOM 1665 N N . MET A 1 219 ? 10.582 -11.994 7.555 1.00 85.62 219 MET A N 1
ATOM 1666 C CA . MET A 1 219 ? 11.986 -11.576 7.449 1.00 85.62 219 MET A CA 1
ATOM 1667 C C . MET A 1 219 ? 12.156 -10.088 7.100 1.00 85.62 219 MET A C 1
ATOM 1669 O O . MET A 1 219 ? 13.212 -9.516 7.358 1.00 85.62 219 MET A O 1
ATOM 1673 N N . ALA A 1 220 ? 11.148 -9.466 6.482 1.00 87.94 220 ALA A N 1
ATOM 1674 C CA . ALA A 1 220 ? 11.201 -8.097 5.962 1.00 87.94 220 ALA A CA 1
ATOM 1675 C C . ALA A 1 220 ? 9.864 -7.364 6.188 1.00 87.94 220 ALA A C 1
ATOM 1677 O O . ALA A 1 220 ? 9.105 -7.085 5.255 1.00 87.94 220 ALA A O 1
ATOM 1678 N N . LYS A 1 221 ? 9.560 -7.071 7.461 1.00 86.88 221 LYS A N 1
ATOM 1679 C CA . LYS A 1 221 ? 8.267 -6.511 7.899 1.00 86.88 221 LYS A CA 1
ATOM 1680 C C . LYS A 1 221 ? 7.945 -5.146 7.291 1.00 86.88 221 LYS A C 1
ATOM 1682 O O . LYS A 1 221 ? 6.799 -4.909 6.918 1.00 86.88 221 LYS A O 1
ATOM 1687 N N . ALA A 1 222 ? 8.929 -4.254 7.162 1.00 86.56 222 ALA A N 1
ATOM 1688 C CA . ALA A 1 222 ? 8.699 -2.913 6.620 1.00 86.56 222 ALA A CA 1
ATOM 1689 C C . ALA A 1 222 ? 8.264 -2.968 5.146 1.00 86.56 222 ALA A C 1
ATOM 1691 O O . ALA A 1 222 ? 7.272 -2.357 4.751 1.00 86.56 222 ALA A O 1
ATOM 1692 N N . GLU A 1 223 ? 8.955 -3.769 4.340 1.00 91.00 223 GLU A N 1
ATOM 1693 C CA . GLU A 1 223 ? 8.643 -3.964 2.928 1.00 91.00 223 GLU A CA 1
ATOM 1694 C C . GLU A 1 223 ? 7.336 -4.737 2.730 1.00 91.00 223 GLU A C 1
ATOM 1696 O O . GLU A 1 223 ? 6.518 -4.370 1.885 1.00 91.00 223 GLU A O 1
ATOM 1701 N N . ALA A 1 224 ? 7.092 -5.771 3.537 1.00 92.88 224 ALA A N 1
ATOM 1702 C CA . ALA A 1 224 ? 5.823 -6.493 3.523 1.00 92.88 224 ALA A CA 1
ATOM 1703 C C . ALA A 1 224 ? 4.643 -5.624 3.987 1.00 92.88 224 ALA A C 1
ATOM 1705 O O . ALA A 1 224 ? 3.534 -5.778 3.470 1.00 92.88 224 ALA A O 1
ATOM 1706 N N . SER A 1 225 ? 4.864 -4.665 4.890 1.00 92.94 225 SER A N 1
ATOM 1707 C CA . SER A 1 225 ? 3.852 -3.671 5.254 1.00 92.94 225 SER A CA 1
ATOM 1708 C C . SER A 1 225 ? 3.455 -2.812 4.057 1.00 92.94 225 SER A C 1
ATOM 1710 O O . SER A 1 225 ? 2.268 -2.565 3.860 1.00 92.94 225 SER A O 1
ATOM 1712 N N . GLU A 1 226 ? 4.389 -2.412 3.187 1.00 93.00 226 GLU A N 1
ATOM 1713 C CA . GLU A 1 226 ? 4.023 -1.685 1.964 1.00 93.00 226 GLU A CA 1
ATOM 1714 C C . GLU A 1 226 ? 3.130 -2.517 1.031 1.00 93.00 226 GLU A C 1
ATOM 1716 O O . GLU A 1 226 ? 2.205 -1.973 0.416 1.00 93.00 226 GLU A O 1
ATOM 1721 N N . VAL A 1 227 ? 3.380 -3.830 0.938 1.00 96.12 227 VAL A N 1
ATOM 1722 C CA . VAL A 1 227 ? 2.529 -4.777 0.196 1.00 96.12 227 VAL A CA 1
ATOM 1723 C C . VAL A 1 227 ? 1.132 -4.819 0.821 1.00 96.12 227 VAL A C 1
ATOM 1725 O O . VAL A 1 227 ? 0.142 -4.619 0.112 1.00 96.12 227 VAL A O 1
ATOM 1728 N N . ALA A 1 228 ? 1.047 -4.986 2.144 1.00 96.56 228 ALA A N 1
ATOM 1729 C CA . ALA A 1 228 ? -0.212 -4.988 2.885 1.00 96.56 228 ALA A CA 1
ATOM 1730 C C . ALA A 1 228 ? -0.981 -3.663 2.728 1.00 96.56 228 ALA A C 1
ATOM 1732 O O . ALA A 1 228 ? -2.176 -3.676 2.455 1.00 96.56 228 ALA A O 1
ATOM 1733 N N . GLN A 1 229 ? -0.301 -2.517 2.771 1.00 95.50 229 GLN A N 1
ATOM 1734 C CA . GLN A 1 229 ? -0.891 -1.196 2.524 1.00 95.50 229 GLN A CA 1
ATOM 1735 C C . GLN A 1 229 ? -1.491 -1.086 1.114 1.00 95.50 229 GLN A C 1
ATOM 1737 O O . GLN A 1 229 ? -2.571 -0.522 0.924 1.00 95.50 229 GLN A O 1
ATOM 1742 N N . GLN A 1 230 ? -0.827 -1.631 0.083 1.00 95.50 230 GLN A N 1
ATOM 1743 C CA . GLN A 1 230 ? -1.414 -1.630 -1.264 1.00 95.50 230 GLN A CA 1
ATOM 1744 C C . GLN A 1 230 ? -2.640 -2.540 -1.378 1.00 95.50 230 GLN A C 1
ATOM 1746 O O . GLN A 1 230 ? -3.554 -2.198 -2.134 1.00 95.50 230 GLN A O 1
ATOM 1751 N N . LEU A 1 231 ? -2.675 -3.650 -0.634 1.00 96.62 231 LEU A N 1
ATOM 1752 C CA . LEU A 1 231 ? -3.836 -4.538 -0.547 1.00 96.62 231 LEU A CA 1
ATOM 1753 C C . LEU A 1 231 ? -4.995 -3.884 0.226 1.00 96.62 231 LEU A C 1
ATOM 1755 O O . LEU A 1 231 ? -6.120 -3.896 -0.264 1.00 96.62 231 LEU A O 1
ATOM 1759 N N . ALA A 1 232 ? -4.722 -3.233 1.359 1.00 94.94 232 ALA A N 1
ATOM 1760 C CA . ALA A 1 232 ? -5.714 -2.508 2.163 1.00 94.94 232 ALA A CA 1
ATOM 1761 C C . ALA A 1 232 ? -6.352 -1.338 1.396 1.00 94.94 232 ALA A C 1
ATOM 1763 O O . ALA A 1 232 ? -7.508 -0.989 1.599 1.00 94.94 232 ALA A O 1
ATOM 1764 N N . LYS A 1 233 ? -5.628 -0.759 0.435 1.00 92.75 233 LYS A N 1
ATOM 1765 C CA . LYS A 1 233 ? -6.151 0.301 -0.435 1.00 92.75 233 LYS A CA 1
ATOM 1766 C C . LYS A 1 233 ? -6.851 -0.218 -1.700 1.00 92.75 233 LYS A C 1
ATOM 1768 O O . LYS A 1 233 ? -7.204 0.599 -2.566 1.00 92.75 233 LYS A O 1
ATOM 1773 N N . TRP A 1 234 ? -6.985 -1.535 -1.880 1.00 91.81 234 TRP A N 1
ATOM 1774 C CA . TRP A 1 234 ? -7.542 -2.145 -3.091 1.00 91.81 234 TRP A CA 1
ATOM 1775 C C . TRP A 1 234 ? -9.065 -2.014 -3.139 1.00 91.81 234 TRP A C 1
ATOM 1777 O O . TRP A 1 234 ? -9.769 -2.441 -2.231 1.00 91.81 234 TRP A O 1
ATOM 1787 N N . ARG A 1 235 ? -9.597 -1.453 -4.229 1.00 85.50 235 ARG A N 1
ATOM 1788 C CA . ARG A 1 235 ? -11.041 -1.225 -4.401 1.00 85.50 235 ARG A CA 1
ATOM 1789 C C . ARG A 1 235 ? -11.614 -2.172 -5.446 1.00 85.50 235 ARG A C 1
ATOM 1791 O O . ARG A 1 235 ? -10.936 -2.492 -6.410 1.00 85.50 235 ARG A O 1
ATOM 1798 N N . GLY A 1 236 ? -12.866 -2.595 -5.268 1.00 84.38 236 GLY A N 1
ATOM 1799 C CA . GLY A 1 236 ? -13.616 -3.403 -6.244 1.00 84.38 236 GLY A CA 1
ATOM 1800 C C . GLY A 1 236 ? -13.458 -4.926 -6.129 1.00 84.38 236 GLY A C 1
ATOM 1801 O O . GLY A 1 236 ? -14.210 -5.644 -6.777 1.00 84.38 236 GLY A O 1
ATOM 1802 N N . ALA A 1 237 ? -12.545 -5.420 -5.287 1.00 89.69 237 ALA A N 1
ATOM 1803 C CA . ALA A 1 237 ? -12.377 -6.848 -4.980 1.00 89.69 237 ALA A CA 1
ATOM 1804 C C . ALA A 1 237 ? -12.010 -7.068 -3.493 1.00 89.69 237 ALA A C 1
ATOM 1806 O O . ALA A 1 237 ? -10.934 -7.584 -3.183 1.00 89.69 237 ALA A O 1
ATOM 1807 N N . PRO A 1 238 ? -12.848 -6.596 -2.546 1.00 90.94 238 PRO A N 1
ATOM 1808 C CA . PRO A 1 238 ? -12.481 -6.559 -1.131 1.00 90.94 238 PRO A CA 1
ATOM 1809 C C . PRO A 1 238 ? -12.366 -7.956 -0.503 1.00 90.94 238 PRO A C 1
ATOM 1811 O O . PRO A 1 238 ? -11.577 -8.137 0.414 1.00 90.94 238 PRO A O 1
ATOM 1814 N N . LYS A 1 239 ? -13.089 -8.967 -1.008 1.00 92.94 239 LYS A N 1
ATOM 1815 C CA . LYS A 1 239 ? -13.004 -10.341 -0.483 1.00 92.94 239 LYS A CA 1
ATOM 1816 C C . LYS A 1 239 ? -11.680 -11.006 -0.849 1.00 92.94 239 LYS A C 1
ATOM 1818 O O . LYS A 1 239 ? -11.033 -11.596 0.007 1.00 92.94 239 LYS A O 1
ATOM 1823 N N . GLU A 1 240 ? -11.251 -10.873 -2.100 1.00 95.25 240 GLU A N 1
ATOM 1824 C CA . GLU A 1 240 ? -9.963 -11.383 -2.567 1.00 95.25 240 GLU A CA 1
ATOM 1825 C C . GLU A 1 240 ? -8.793 -10.668 -1.884 1.00 95.25 240 GLU A C 1
ATOM 1827 O O . GLU A 1 240 ? -7.806 -11.307 -1.529 1.00 95.25 240 GLU A O 1
ATOM 1832 N N . ALA A 1 241 ? -8.909 -9.356 -1.659 1.00 95.56 241 ALA A N 1
ATOM 1833 C CA . ALA A 1 241 ? -7.905 -8.599 -0.919 1.00 95.56 241 ALA A CA 1
ATOM 1834 C C . ALA A 1 241 ? -7.856 -9.016 0.561 1.00 95.56 241 ALA A C 1
ATOM 1836 O O . ALA A 1 241 ? -6.766 -9.215 1.090 1.00 95.56 241 ALA A O 1
ATOM 1837 N N . ALA A 1 242 ? -9.009 -9.218 1.210 1.00 95.12 242 ALA A N 1
ATOM 1838 C CA . ALA A 1 242 ? -9.091 -9.691 2.593 1.00 95.12 242 ALA A CA 1
ATOM 1839 C C . ALA A 1 242 ? -8.469 -11.087 2.764 1.00 95.12 242 ALA A C 1
ATOM 1841 O O . ALA A 1 242 ? -7.698 -11.296 3.697 1.00 95.12 242 ALA A O 1
ATOM 1842 N N . ALA A 1 243 ? -8.710 -12.002 1.818 1.00 96.25 243 ALA A N 1
ATOM 1843 C CA . ALA A 1 243 ? -8.124 -13.346 1.829 1.00 96.25 243 ALA A CA 1
ATOM 1844 C C . ALA A 1 243 ? -6.583 -13.347 1.760 1.00 96.25 243 ALA A C 1
ATOM 1846 O O . ALA A 1 243 ? -5.945 -14.267 2.265 1.00 96.25 243 ALA A O 1
ATOM 1847 N N . LEU A 1 244 ? -5.980 -12.319 1.152 1.00 97.00 244 LEU A N 1
ATOM 1848 C CA . LEU A 1 244 ? -4.527 -12.108 1.147 1.00 97.00 244 LEU A CA 1
ATOM 1849 C C . LEU A 1 244 ? -4.050 -11.385 2.412 1.00 97.00 244 LEU A C 1
ATOM 1851 O O . LEU A 1 244 ? -3.023 -11.746 2.983 1.00 97.00 244 LEU A O 1
ATOM 1855 N N . LEU A 1 245 ? -4.792 -10.358 2.840 1.00 96.56 245 LEU A N 1
ATOM 1856 C CA . LEU A 1 245 ? -4.469 -9.543 4.009 1.00 96.56 245 LEU A CA 1
ATOM 1857 C C . LEU A 1 245 ? -4.488 -10.348 5.302 1.00 96.56 245 LEU A C 1
ATOM 1859 O O . LEU A 1 245 ? -3.607 -10.131 6.117 1.00 96.56 245 LEU A O 1
ATOM 1863 N N . GLY A 1 246 ? -5.435 -11.270 5.495 1.00 95.44 246 GLY A N 1
ATOM 1864 C CA . GLY A 1 246 ? -5.548 -12.049 6.732 1.00 95.44 246 GLY A CA 1
ATOM 1865 C C . GLY A 1 246 ? -4.240 -12.759 7.096 1.00 95.44 246 GLY A C 1
ATOM 1866 O O . GLY A 1 246 ? -3.613 -12.386 8.089 1.00 95.44 246 GLY A O 1
ATOM 1867 N N . PRO A 1 247 ? -3.763 -13.709 6.270 1.00 95.62 247 PRO A N 1
ATOM 1868 C CA . PRO A 1 247 ? -2.511 -14.417 6.528 1.00 95.62 247 PRO A CA 1
ATOM 1869 C C . PRO A 1 247 ? -1.285 -13.498 6.555 1.00 95.62 247 PRO A C 1
ATOM 1871 O O . PRO A 1 247 ? -0.391 -13.695 7.376 1.00 95.62 247 PRO A O 1
ATOM 1874 N N . LEU A 1 248 ? -1.245 -12.462 5.708 1.00 95.06 248 LEU A N 1
ATOM 1875 C CA . LEU A 1 248 ? -0.142 -11.498 5.693 1.00 95.06 248 LEU A CA 1
ATOM 1876 C C . LEU A 1 248 ? -0.073 -10.679 6.991 1.00 95.06 248 LEU A C 1
ATOM 1878 O O . LEU A 1 248 ? 1.005 -10.528 7.559 1.00 95.06 248 LEU A O 1
ATOM 1882 N N . CYS A 1 249 ? -1.209 -10.189 7.490 1.00 93.50 249 CYS A N 1
ATOM 1883 C CA . CYS A 1 249 ? -1.320 -9.517 8.781 1.00 93.50 249 CYS A CA 1
ATOM 1884 C C . CYS A 1 249 ? -0.949 -10.467 9.919 1.00 93.50 249 CYS A C 1
ATOM 1886 O O . CYS A 1 249 ? -0.193 -10.073 10.800 1.00 93.50 249 CYS A O 1
ATOM 1888 N N . SER A 1 250 ? -1.392 -11.729 9.883 1.00 92.94 250 SER A N 1
ATOM 1889 C CA . SER A 1 250 ? -0.964 -12.730 10.866 1.00 92.94 250 SER A CA 1
ATOM 1890 C C . SER A 1 250 ? 0.556 -12.895 10.897 1.00 92.94 250 SER A C 1
ATOM 1892 O O . SER A 1 250 ? 1.119 -12.953 11.983 1.00 92.94 250 SER A O 1
ATOM 1894 N N . SER A 1 251 ? 1.235 -12.924 9.746 1.00 91.81 251 SER A N 1
ATOM 1895 C CA . SER A 1 251 ? 2.703 -12.977 9.686 1.00 91.81 251 SER A CA 1
ATOM 1896 C C . SER A 1 251 ? 3.366 -11.676 10.149 1.00 91.81 251 SER A C 1
ATOM 1898 O O . SER A 1 251 ? 4.298 -11.718 10.942 1.00 91.81 251 SER A O 1
ATOM 1900 N N . LEU A 1 252 ? 2.882 -10.514 9.703 1.00 89.25 252 LEU A N 1
ATOM 1901 C CA . LEU A 1 252 ? 3.433 -9.206 10.087 1.00 89.25 252 LEU A CA 1
ATOM 1902 C C . LEU A 1 252 ? 3.315 -8.934 11.591 1.00 89.25 252 LEU A C 1
ATOM 1904 O O . LEU A 1 252 ? 4.193 -8.307 12.181 1.00 89.25 252 LEU A O 1
ATOM 1908 N N . PHE A 1 253 ? 2.219 -9.389 12.195 1.00 87.00 253 PHE A N 1
ATOM 1909 C CA . PHE A 1 253 ? 1.875 -9.142 13.593 1.00 87.00 253 PHE A CA 1
ATOM 1910 C C . PHE A 1 253 ? 2.337 -10.258 14.538 1.00 87.00 253 PHE A C 1
ATOM 1912 O O . PHE A 1 253 ? 2.132 -10.154 15.749 1.00 87.00 253 PHE A O 1
ATOM 1919 N N . GLN A 1 254 ? 2.973 -11.315 14.019 1.00 83.38 254 GLN A N 1
ATOM 1920 C CA . GLN A 1 254 ? 3.664 -12.292 14.857 1.00 83.38 254 GLN A CA 1
ATOM 1921 C C . GLN A 1 254 ? 4.830 -11.608 15.585 1.00 83.38 254 GLN A C 1
ATOM 1923 O O . GLN A 1 254 ? 5.691 -10.962 14.983 1.00 83.38 254 GLN A O 1
ATOM 1928 N N . GLY A 1 255 ? 4.812 -11.712 16.915 1.00 65.25 255 GLY A N 1
ATOM 1929 C CA . GLY A 1 255 ? 5.813 -11.104 17.780 1.00 65.25 255 GLY A CA 1
ATOM 1930 C C . GLY A 1 255 ? 7.118 -11.891 17.760 1.00 65.25 255 GLY A C 1
ATOM 1931 O O . GLY A 1 255 ? 7.124 -13.078 18.083 1.00 65.25 255 GLY A O 1
ATOM 1932 N N . ASP A 1 256 ? 8.224 -11.215 17.454 1.00 49.97 256 ASP A N 1
ATOM 1933 C CA . ASP A 1 256 ? 9.554 -11.777 17.660 1.00 49.97 256 ASP A CA 1
ATOM 1934 C C . ASP A 1 256 ? 9.876 -11.794 19.155 1.00 49.97 256 ASP A C 1
ATOM 1936 O O . ASP A 1 256 ? 9.898 -10.771 19.853 1.00 49.97 256 ASP A O 1
ATOM 1940 N N . SER A 1 257 ? 10.093 -13.004 19.662 1.00 41.72 257 SER A N 1
ATOM 1941 C CA . SER A 1 257 ? 10.506 -13.265 21.031 1.00 41.72 257 SER A CA 1
ATOM 1942 C C . SER A 1 257 ? 11.844 -12.585 21.343 1.00 41.72 257 SER A C 1
ATOM 1944 O O . SER A 1 257 ? 12.859 -12.842 20.699 1.00 41.72 257 SER A O 1
ATOM 1946 N N . SER A 1 258 ? 11.831 -11.759 22.390 1.00 41.44 258 SER A N 1
ATOM 1947 C CA . SER A 1 258 ? 12.949 -11.333 23.251 1.00 41.44 258 SER A CA 1
ATOM 1948 C C . SER A 1 258 ? 14.194 -10.635 22.673 1.00 41.44 258 SER A C 1
ATOM 1950 O O . SER A 1 258 ? 14.908 -10.049 23.476 1.00 41.44 258 SER A O 1
ATOM 1952 N N . MET A 1 259 ? 14.479 -10.625 21.363 1.00 38.47 259 MET A N 1
ATOM 1953 C CA . MET A 1 259 ? 15.697 -9.970 20.827 1.00 38.47 259 MET A CA 1
ATOM 1954 C C . MET A 1 259 ? 15.482 -8.604 20.156 1.00 38.47 259 MET A C 1
ATOM 1956 O O . MET A 1 259 ? 16.427 -7.829 20.079 1.00 38.47 259 MET A O 1
ATOM 1960 N N . GLU A 1 260 ? 14.270 -8.266 19.709 1.00 44.56 260 GLU A N 1
ATOM 1961 C CA . GLU A 1 260 ? 14.004 -6.993 19.007 1.00 44.56 260 GLU A CA 1
ATOM 1962 C C . GLU A 1 260 ? 13.512 -5.860 19.919 1.00 44.56 260 GLU A C 1
ATOM 1964 O O . GLU A 1 260 ? 13.226 -4.769 19.437 1.00 44.56 260 GLU A O 1
ATOM 1969 N N . ALA A 1 261 ? 13.406 -6.090 21.233 1.00 44.50 261 ALA A N 1
ATOM 1970 C CA . ALA A 1 261 ? 12.849 -5.123 22.183 1.00 44.50 261 ALA A CA 1
ATOM 1971 C C . ALA A 1 261 ? 13.588 -3.773 22.234 1.00 44.50 261 ALA A C 1
ATOM 1973 O O . ALA A 1 261 ? 12.973 -2.769 22.574 1.00 44.50 261 ALA A O 1
ATOM 1974 N N . GLU A 1 262 ? 14.861 -3.733 21.838 1.00 41.12 262 GLU A N 1
ATOM 1975 C CA . GLU A 1 262 ? 15.712 -2.537 21.907 1.00 41.12 262 GLU A CA 1
ATOM 1976 C C . GLU A 1 262 ? 15.682 -1.661 20.632 1.00 41.12 262 GLU A C 1
ATOM 1978 O O . GLU A 1 262 ? 16.254 -0.576 20.630 1.00 41.12 262 GLU A O 1
ATOM 1983 N N . LEU A 1 263 ? 14.991 -2.074 19.557 1.00 44.59 263 LEU A N 1
ATOM 1984 C CA . LEU A 1 263 ? 14.890 -1.334 18.277 1.00 44.59 263 LEU A CA 1
ATOM 1985 C C . LEU A 1 263 ? 13.480 -0.749 18.007 1.00 44.59 263 LEU A C 1
ATOM 1987 O O . LEU A 1 263 ? 13.189 -0.316 16.888 1.00 44.59 263 LEU A O 1
ATOM 1991 N N . ARG A 1 264 ? 12.576 -0.795 18.999 1.00 54.75 264 ARG A N 1
ATOM 1992 C CA . ARG A 1 264 ? 11.115 -0.842 18.781 1.00 54.75 264 ARG A CA 1
ATOM 1993 C C . ARG A 1 264 ? 10.424 0.450 18.353 1.00 54.75 264 ARG A C 1
ATOM 1995 O O . ARG A 1 264 ? 9.587 0.378 17.456 1.00 54.75 264 ARG A O 1
ATOM 2002 N N . GLU A 1 265 ? 10.753 1.609 18.911 1.00 52.47 265 GLU A N 1
ATOM 2003 C CA . GLU A 1 265 ? 9.799 2.725 18.815 1.00 52.47 265 GLU A CA 1
ATOM 2004 C C . GLU A 1 265 ? 9.736 3.374 17.414 1.00 52.47 265 GLU A C 1
ATOM 2006 O O . GLU A 1 265 ? 8.650 3.581 16.864 1.00 52.47 265 GLU A O 1
ATOM 2011 N N . ASP A 1 266 ? 10.887 3.633 16.783 1.00 55.38 266 ASP A N 1
ATOM 2012 C CA . ASP A 1 266 ? 10.946 4.236 15.439 1.00 55.38 266 ASP A CA 1
ATOM 2013 C C . ASP A 1 266 ? 10.590 3.233 14.333 1.00 55.38 266 ASP A C 1
ATOM 2015 O O . ASP A 1 266 ? 9.941 3.581 13.341 1.00 55.38 266 ASP A O 1
ATOM 2019 N N . SER A 1 267 ? 10.977 1.966 14.514 1.00 58.53 267 SER A N 1
ATOM 2020 C CA . SER A 1 267 ? 10.720 0.905 13.539 1.00 58.53 267 SER A CA 1
ATOM 2021 C C . SER A 1 267 ? 9.226 0.601 13.448 1.00 58.53 267 SER A C 1
ATOM 2023 O O . SER A 1 267 ? 8.663 0.681 12.357 1.00 58.53 267 SER A O 1
ATOM 2025 N N . LEU A 1 268 ? 8.540 0.368 14.575 1.00 63.47 268 LEU A N 1
ATOM 2026 C CA . LEU A 1 268 ? 7.105 0.062 14.581 1.00 63.47 268 LEU A CA 1
ATOM 2027 C C . LEU A 1 268 ? 6.270 1.234 14.049 1.00 63.47 268 LEU A C 1
ATOM 2029 O O . LEU A 1 268 ? 5.407 1.030 13.195 1.00 63.47 268 LEU A O 1
ATOM 2033 N N . LYS A 1 269 ? 6.568 2.479 14.446 1.00 66.25 269 LYS A N 1
ATOM 2034 C CA . LYS A 1 269 ? 5.867 3.664 13.913 1.00 66.25 269 LYS A CA 1
ATOM 2035 C C . LYS A 1 269 ? 6.050 3.828 12.402 1.00 66.25 269 LYS A C 1
ATOM 2037 O O . LYS A 1 269 ? 5.111 4.251 11.728 1.00 66.25 269 LYS A O 1
ATOM 2042 N N . SER A 1 270 ? 7.222 3.485 11.860 1.00 75.25 270 SER A N 1
ATOM 2043 C CA . SER A 1 270 ? 7.528 3.692 10.438 1.00 75.25 270 SER A CA 1
ATOM 2044 C C . SER A 1 270 ? 6.706 2.815 9.487 1.00 75.25 270 SER A C 1
ATOM 2046 O O . SER A 1 270 ? 6.386 3.265 8.386 1.00 75.25 270 SER A O 1
ATOM 2048 N N . TRP A 1 271 ? 6.324 1.600 9.901 1.00 81.88 271 TRP A N 1
ATOM 2049 C CA . TRP A 1 271 ? 5.614 0.658 9.027 1.00 81.88 271 TRP A CA 1
ATOM 2050 C C . TRP A 1 271 ? 4.248 0.201 9.550 1.00 81.88 271 TRP A C 1
ATOM 2052 O O . TRP A 1 271 ? 3.370 -0.059 8.726 1.00 81.88 271 TRP A O 1
ATOM 2062 N N . LEU A 1 272 ? 4.030 0.102 10.868 1.00 85.25 272 LEU A N 1
ATOM 2063 C CA . LEU A 1 272 ? 2.782 -0.426 11.433 1.00 85.25 272 LEU A CA 1
ATOM 2064 C C . LEU A 1 272 ? 1.672 0.626 11.423 1.00 85.25 272 LEU A C 1
ATOM 2066 O O . LEU A 1 272 ? 0.562 0.337 10.983 1.00 85.25 272 LEU A O 1
ATOM 2070 N N . LEU A 1 273 ? 1.966 1.860 11.848 1.00 85.62 273 LEU A N 1
ATOM 2071 C CA . LEU A 1 273 ? 0.960 2.926 11.891 1.00 85.62 273 LEU A CA 1
ATOM 2072 C C . LEU A 1 273 ? 0.366 3.234 10.500 1.00 85.62 273 LEU A C 1
ATOM 2074 O O . LEU A 1 273 ? -0.861 3.250 10.393 1.00 85.62 273 LEU A O 1
ATOM 2078 N N . PRO A 1 274 ? 1.159 3.411 9.420 1.00 88.94 274 PRO A N 1
ATOM 2079 C CA . PRO A 1 274 ? 0.598 3.600 8.081 1.00 88.94 274 PRO A CA 1
ATOM 2080 C C . PRO A 1 274 ? -0.305 2.443 7.635 1.00 88.94 274 PRO A C 1
ATOM 2082 O O . PRO A 1 274 ? -1.347 2.680 7.029 1.00 88.94 274 PRO A O 1
ATOM 2085 N N . LEU A 1 275 ? 0.059 1.199 7.968 1.00 92.12 275 LEU A N 1
ATOM 2086 C CA . LEU A 1 275 ? -0.763 0.028 7.667 1.00 92.12 275 LEU A CA 1
ATOM 2087 C C . LEU A 1 275 ? -2.087 0.038 8.436 1.00 92.12 275 LEU A C 1
ATOM 2089 O O . LEU A 1 275 ? -3.130 -0.216 7.841 1.00 92.12 275 LEU A O 1
ATOM 2093 N N . LEU A 1 276 ? -2.070 0.353 9.731 1.00 91.12 276 LEU A N 1
ATOM 2094 C CA . LEU A 1 276 ? -3.292 0.430 10.534 1.00 91.12 276 LEU A CA 1
ATOM 2095 C C . LEU A 1 276 ? -4.234 1.535 10.053 1.00 91.12 276 LEU A C 1
ATOM 2097 O O . LEU A 1 276 ? -5.442 1.316 10.016 1.00 91.12 276 LEU A O 1
ATOM 2101 N N . VAL A 1 277 ? -3.699 2.689 9.647 1.00 90.38 277 VAL A N 1
ATOM 2102 C CA . VAL A 1 277 ? -4.495 3.765 9.037 1.00 90.38 277 VAL A CA 1
ATOM 2103 C C . VAL A 1 277 ? -5.133 3.280 7.733 1.00 90.38 277 VAL A C 1
ATOM 2105 O O . VAL A 1 277 ? -6.338 3.422 7.555 1.00 90.38 277 VAL A O 1
ATOM 2108 N N . ASP A 1 278 ? -4.366 2.635 6.852 1.00 93.31 278 ASP A N 1
ATOM 2109 C CA . ASP A 1 278 ? -4.896 2.106 5.590 1.00 93.31 278 ASP A CA 1
ATOM 2110 C C . ASP A 1 278 ? -5.960 1.016 5.804 1.00 93.31 278 ASP A C 1
ATOM 2112 O O . ASP A 1 278 ? -6.933 0.940 5.055 1.00 93.31 278 ASP A O 1
ATOM 2116 N N . LEU A 1 279 ? -5.800 0.173 6.829 1.00 94.00 279 LEU A N 1
ATOM 2117 C CA . LEU A 1 279 ? -6.809 -0.813 7.219 1.00 94.00 279 LEU A CA 1
ATOM 2118 C C . LEU A 1 279 ? -8.065 -0.128 7.778 1.00 94.00 279 LEU A C 1
ATOM 2120 O O . LEU A 1 279 ? -9.175 -0.538 7.441 1.00 94.00 279 LEU A O 1
ATOM 2124 N N . ALA A 1 280 ? -7.905 0.923 8.585 1.00 91.44 280 ALA A N 1
ATOM 2125 C CA . ALA A 1 280 ? -8.999 1.696 9.171 1.00 91.44 280 ALA A CA 1
ATOM 2126 C C . ALA A 1 280 ? -9.863 2.434 8.131 1.00 91.44 280 ALA A C 1
ATOM 2128 O O . ALA A 1 280 ? -11.040 2.674 8.393 1.00 91.44 280 ALA A O 1
ATOM 2129 N N . GLU A 1 281 ? -9.317 2.757 6.950 1.00 90.50 281 GLU A N 1
ATOM 2130 C CA . GLU A 1 281 ? -10.062 3.417 5.863 1.00 90.50 281 GLU A CA 1
ATOM 2131 C C . GLU A 1 281 ? -11.177 2.551 5.248 1.00 90.50 281 GLU A C 1
ATOM 2133 O O . GLU A 1 281 ? -12.093 3.102 4.632 1.00 90.50 281 GLU A O 1
ATOM 2138 N N . ASP A 1 282 ? -11.097 1.215 5.329 1.00 90.62 282 ASP A N 1
ATOM 2139 C CA . ASP A 1 282 ? -12.073 0.333 4.660 1.00 90.62 282 ASP A CA 1
ATOM 2140 C C . ASP A 1 282 ? -12.140 -1.076 5.278 1.00 90.62 282 ASP A C 1
ATOM 2142 O O . ASP A 1 282 ? -13.203 -1.533 5.702 1.00 90.62 282 ASP A O 1
ATOM 2146 N N . PHE A 1 283 ? -11.009 -1.784 5.353 1.00 93.25 283 PHE A N 1
ATOM 2147 C CA . PHE A 1 283 ? -10.985 -3.222 5.650 1.00 93.25 283 PHE A CA 1
ATOM 2148 C C . PHE A 1 283 ? -11.273 -3.558 7.113 1.00 93.25 283 PHE A C 1
ATOM 2150 O O . PHE A 1 283 ? -12.037 -4.484 7.376 1.00 93.25 283 PHE A O 1
ATOM 2157 N N . TRP A 1 284 ? -10.702 -2.817 8.062 1.00 93.69 284 TRP A N 1
ATOM 2158 C CA . TRP A 1 284 ? -10.907 -3.052 9.490 1.00 93.69 284 TRP A CA 1
ATOM 2159 C C . TRP A 1 284 ? -12.365 -2.787 9.918 1.00 93.69 284 TRP A C 1
ATOM 2161 O O . TRP A 1 284 ? -12.962 -3.699 10.493 1.00 93.69 284 TRP A O 1
ATOM 2171 N N . PRO A 1 285 ? -13.010 -1.654 9.564 1.00 91.75 285 PRO A N 1
ATOM 2172 C CA . PRO A 1 285 ? -14.444 -1.449 9.792 1.00 91.75 285 PRO A CA 1
ATOM 2173 C C . PRO A 1 285 ? -15.336 -2.573 9.252 1.00 91.75 285 PRO A C 1
ATOM 2175 O O . PRO A 1 285 ? -16.241 -3.041 9.942 1.00 91.75 285 PRO A O 1
ATOM 2178 N N . ARG A 1 286 ? -15.080 -3.027 8.019 1.00 92.94 286 ARG A N 1
ATOM 2179 C CA . ARG A 1 286 ? -15.855 -4.094 7.369 1.00 92.94 286 ARG A CA 1
ATOM 2180 C C . ARG A 1 286 ? -15.646 -5.457 8.009 1.00 92.94 286 ARG A C 1
ATOM 2182 O O . ARG A 1 286 ? -16.598 -6.223 8.138 1.00 92.94 286 ARG A O 1
ATOM 2189 N N . ALA A 1 287 ? -14.413 -5.757 8.404 1.00 93.50 287 ALA A N 1
ATOM 2190 C CA . ALA A 1 287 ? -14.077 -6.958 9.153 1.00 93.50 287 ALA A CA 1
ATOM 2191 C C . ALA A 1 287 ? -14.779 -6.963 10.513 1.00 93.50 287 ALA A C 1
ATOM 2193 O O . ALA A 1 287 ? -15.394 -7.958 10.889 1.00 93.50 287 ALA A O 1
ATOM 2194 N N . ALA A 1 288 ? -14.774 -5.818 11.204 1.00 90.75 288 ALA A N 1
ATOM 2195 C CA . ALA A 1 288 ? -15.457 -5.659 12.476 1.00 90.75 288 ALA A CA 1
ATOM 2196 C C . ALA A 1 288 ? -16.951 -5.957 12.334 1.00 90.75 288 ALA A C 1
ATOM 2198 O O . ALA A 1 288 ? -17.478 -6.749 13.099 1.00 90.75 288 ALA A O 1
ATOM 2199 N N . VAL A 1 289 ? -17.645 -5.442 11.320 1.00 90.50 289 VAL A N 1
ATOM 2200 C CA . VAL A 1 289 ? -19.077 -5.756 11.129 1.00 90.50 289 VAL A CA 1
ATOM 2201 C C . VAL A 1 289 ? -19.353 -7.121 10.473 1.00 90.50 289 VAL A C 1
ATOM 2203 O O . VAL A 1 289 ? -20.506 -7.431 10.170 1.00 90.50 289 VAL A O 1
ATOM 2206 N N . GLY A 1 290 ? -18.325 -7.945 10.245 1.00 89.69 290 GLY A N 1
ATOM 2207 C CA . GLY A 1 290 ? -18.454 -9.303 9.708 1.00 89.69 290 GLY A CA 1
ATOM 2208 C C . GLY A 1 290 ? -18.683 -9.398 8.194 1.00 89.69 290 GLY A C 1
ATOM 2209 O O . GLY A 1 290 ? -19.106 -10.445 7.709 1.00 89.69 290 GLY A O 1
ATOM 2210 N N . GLU A 1 291 ? -18.430 -8.335 7.423 1.00 91.00 291 GLU A N 1
ATOM 2211 C CA . GLU A 1 291 ? -18.527 -8.375 5.952 1.00 91.00 291 GLU A CA 1
ATOM 2212 C C . GLU A 1 291 ? -17.319 -9.042 5.282 1.00 91.00 291 GLU A C 1
ATOM 2214 O O . GLU A 1 291 ? -17.441 -9.589 4.179 1.00 91.00 291 GLU A O 1
ATOM 2219 N N . LEU A 1 292 ? -16.153 -8.960 5.925 1.00 92.50 292 LEU A N 1
ATOM 2220 C CA . LEU A 1 292 ? -14.892 -9.505 5.435 1.00 92.50 292 LEU A CA 1
ATOM 2221 C C . LEU A 1 292 ? -14.339 -10.526 6.423 1.00 92.50 292 LEU A C 1
ATOM 2223 O O . LEU A 1 292 ? -14.353 -10.300 7.629 1.00 92.50 292 LEU A O 1
ATOM 2227 N N . ASP A 1 293 ? -13.816 -11.622 5.878 1.00 91.56 293 ASP A N 1
ATOM 2228 C CA . ASP A 1 293 ? -13.095 -12.647 6.632 1.00 91.56 293 ASP A CA 1
ATOM 2229 C C . ASP A 1 293 ? -11.656 -12.172 6.876 1.00 91.56 293 ASP A C 1
ATOM 2231 O O . ASP A 1 293 ? -10.727 -12.478 6.129 1.00 91.56 293 ASP A O 1
ATOM 2235 N N . LEU A 1 294 ? -11.518 -11.283 7.854 1.00 93.19 294 LEU A N 1
ATOM 2236 C CA . LEU A 1 294 ? -10.268 -10.673 8.287 1.00 93.19 294 LEU A CA 1
ATOM 2237 C C . LEU A 1 294 ? -10.321 -10.548 9.813 1.00 93.19 294 LEU A C 1
ATOM 2239 O O . LEU A 1 294 ? -11.338 -10.138 10.373 1.00 93.19 294 LEU A O 1
ATOM 2243 N N . ASP A 1 295 ? -9.229 -10.900 10.486 1.00 93.06 295 ASP A N 1
ATOM 2244 C CA . ASP A 1 295 ? -9.155 -10.880 11.948 1.00 93.06 295 ASP A CA 1
ATOM 2245 C C . ASP A 1 295 ? -9.076 -9.436 12.471 1.00 93.06 295 ASP A C 1
ATOM 2247 O O . ASP A 1 295 ? -8.003 -8.843 12.618 1.00 93.06 295 ASP A O 1
ATOM 2251 N N . TRP A 1 296 ? -10.247 -8.848 12.721 1.00 91.94 296 TRP A N 1
ATOM 2252 C CA . TRP A 1 296 ? -10.370 -7.500 13.270 1.00 91.94 296 TRP A CA 1
ATOM 2253 C C . TRP A 1 296 ? -9.796 -7.397 14.686 1.00 91.94 296 TRP A C 1
ATOM 2255 O O . TRP A 1 296 ? -9.364 -6.313 15.080 1.00 91.94 296 TRP A O 1
ATOM 2265 N N . GLU A 1 297 ? -9.787 -8.494 15.451 1.00 90.88 297 GLU A N 1
ATOM 2266 C CA . GLU A 1 297 ? -9.318 -8.505 16.834 1.00 90.88 297 GLU A CA 1
ATOM 2267 C C . GLU A 1 297 ? -7.794 -8.420 16.869 1.00 90.88 297 GLU A C 1
ATOM 2269 O O . GLU A 1 297 ? -7.229 -7.633 17.628 1.00 90.88 297 GLU A O 1
ATOM 2274 N N . LEU A 1 298 ? -7.117 -9.154 15.985 1.00 89.88 298 LEU A N 1
ATOM 2275 C CA . LEU A 1 298 ? -5.674 -9.047 15.810 1.00 89.88 298 LEU A CA 1
ATOM 2276 C C . LEU A 1 298 ? -5.253 -7.621 15.419 1.00 89.88 298 LEU A C 1
ATOM 2278 O O . LEU A 1 298 ? -4.316 -7.087 16.011 1.00 89.88 298 LEU A O 1
ATOM 2282 N N . ILE A 1 299 ? -5.955 -6.987 14.471 1.00 90.00 299 ILE A N 1
ATOM 2283 C CA . ILE A 1 299 ? -5.687 -5.593 14.066 1.00 90.00 299 ILE A CA 1
ATOM 2284 C C . ILE A 1 299 ? -5.869 -4.648 15.261 1.00 90.00 299 ILE A C 1
ATOM 2286 O O . ILE A 1 299 ? -4.998 -3.822 15.538 1.00 90.00 299 ILE A O 1
ATOM 2290 N N . ALA A 1 300 ? -6.962 -4.812 16.009 1.00 86.44 300 ALA A N 1
ATOM 2291 C CA . ALA A 1 300 ? -7.256 -4.005 17.186 1.00 86.44 300 ALA A CA 1
ATOM 2292 C C . ALA A 1 300 ? -6.197 -4.155 18.283 1.00 86.44 300 ALA A C 1
ATOM 2294 O O . ALA A 1 300 ? -5.781 -3.158 18.865 1.00 86.44 300 ALA A O 1
ATOM 2295 N N . ARG A 1 301 ? -5.699 -5.374 18.528 1.00 84.44 301 ARG A N 1
ATOM 2296 C CA . ARG A 1 301 ? -4.615 -5.633 19.491 1.00 84.44 301 ARG A CA 1
ATOM 2297 C C . ARG A 1 301 ? -3.297 -4.969 19.089 1.00 84.44 301 ARG A C 1
ATOM 2299 O O . ARG A 1 301 ? -2.560 -4.526 19.961 1.00 84.44 301 ARG A O 1
ATOM 2306 N N . GLN A 1 302 ? -2.990 -4.869 17.796 1.00 85.00 302 GLN A N 1
ATOM 2307 C CA . GLN A 1 302 ? -1.792 -4.152 17.338 1.00 85.00 302 GLN A CA 1
ATOM 2308 C C . GLN A 1 302 ? -1.958 -2.633 17.437 1.00 85.00 302 GLN A C 1
ATOM 2310 O O . GLN A 1 302 ? -1.039 -1.935 17.864 1.00 85.00 302 GLN A O 1
ATOM 2315 N N . ALA A 1 303 ? -3.144 -2.116 17.106 1.00 81.56 303 ALA A N 1
ATOM 2316 C CA . ALA A 1 303 ? -3.473 -0.710 17.323 1.00 81.56 303 ALA A CA 1
ATOM 2317 C C . ALA A 1 303 ? -3.440 -0.341 18.817 1.00 81.56 303 ALA A C 1
ATOM 2319 O O . ALA A 1 303 ? -2.969 0.737 19.175 1.00 81.56 303 ALA A O 1
ATOM 2320 N N . PHE A 1 304 ? -3.885 -1.257 19.682 1.00 77.69 304 PHE A N 1
ATOM 2321 C CA . PHE A 1 304 ? -3.751 -1.175 21.135 1.00 77.69 304 PHE A CA 1
ATOM 2322 C C . PHE A 1 304 ? -2.283 -1.137 21.557 1.00 77.69 304 PHE A C 1
ATOM 2324 O O . PHE A 1 304 ? -1.884 -0.230 22.276 1.00 77.69 304 PHE A O 1
ATOM 2331 N N . ALA A 1 305 ? -1.463 -2.080 21.085 1.00 76.44 305 ALA A N 1
ATOM 2332 C CA . ALA A 1 305 ? -0.061 -2.173 21.484 1.00 76.44 305 ALA A CA 1
ATOM 2333 C C . ALA A 1 305 ? 0.706 -0.872 21.193 1.00 76.44 305 ALA A C 1
ATOM 2335 O O . ALA A 1 305 ? 1.464 -0.411 22.044 1.00 76.44 305 ALA A O 1
ATOM 2336 N N . LEU A 1 306 ? 0.439 -0.235 20.046 1.00 75.00 306 LEU A N 1
ATOM 2337 C CA . LEU A 1 306 ? 1.011 1.071 19.706 1.00 75.00 306 LEU A CA 1
ATOM 2338 C C . LEU A 1 306 ? 0.556 2.199 20.642 1.00 75.00 306 LEU A C 1
ATOM 2340 O O . LEU A 1 306 ? 1.363 3.066 20.972 1.00 75.00 306 LEU A O 1
ATOM 2344 N N . LEU A 1 307 ? -0.712 2.202 21.064 1.00 70.31 307 LEU A N 1
ATOM 2345 C CA . LEU A 1 307 ? -1.232 3.170 22.036 1.00 70.31 307 LEU A CA 1
ATOM 2346 C C . LEU A 1 307 ? -0.623 2.958 23.427 1.00 70.31 307 LEU A C 1
ATOM 2348 O O . LEU A 1 307 ? -0.214 3.919 24.073 1.00 70.31 307 LEU A O 1
ATOM 2352 N N . SER A 1 308 ? -0.521 1.707 23.878 1.00 69.00 308 SER A N 1
ATOM 2353 C CA . SER A 1 308 ? 0.062 1.376 25.179 1.00 69.00 308 SER A CA 1
ATOM 2354 C C . SER A 1 308 ? 1.560 1.670 25.241 1.00 69.00 308 SER A C 1
ATOM 2356 O O . SER A 1 308 ? 2.026 2.191 26.248 1.00 69.00 308 SER A O 1
ATOM 2358 N N . GLU A 1 309 ? 2.322 1.394 24.179 1.00 67.88 309 GLU A N 1
ATOM 2359 C CA . GLU A 1 309 ? 3.748 1.752 24.093 1.00 67.88 309 GLU A CA 1
ATOM 2360 C C . GLU A 1 309 ? 3.945 3.277 24.131 1.00 67.88 309 GLU A C 1
ATOM 2362 O O . GLU A 1 309 ? 4.802 3.795 24.855 1.00 67.88 309 GLU A O 1
ATOM 2367 N N . ALA A 1 310 ? 3.087 4.013 23.419 1.00 63.03 310 ALA A N 1
ATOM 2368 C CA . ALA A 1 310 ? 3.020 5.469 23.482 1.00 63.03 310 ALA A CA 1
ATOM 2369 C C . ALA A 1 310 ? 2.755 5.992 24.907 1.00 63.03 310 ALA A C 1
ATOM 2371 O O . ALA A 1 310 ? 3.334 7.002 25.303 1.00 63.03 310 ALA A O 1
ATOM 2372 N N . ALA A 1 311 ? 1.910 5.313 25.680 1.00 58.72 311 ALA A N 1
ATOM 2373 C CA . ALA A 1 311 ? 1.589 5.713 27.045 1.00 58.72 311 ALA A CA 1
ATOM 2374 C C . ALA A 1 311 ? 2.633 5.282 28.084 1.00 58.72 311 ALA A C 1
ATOM 2376 O O . ALA A 1 311 ? 2.861 6.002 29.044 1.00 58.72 311 ALA A O 1
ATOM 2377 N N . GLN A 1 312 ? 3.312 4.147 27.913 1.00 58.84 312 GLN A N 1
ATOM 2378 C CA . GLN A 1 312 ? 4.356 3.699 28.852 1.00 58.84 312 GLN A CA 1
ATOM 2379 C C . GLN A 1 312 ? 5.623 4.558 28.791 1.00 58.84 312 GLN A C 1
ATOM 2381 O O . GLN A 1 312 ? 6.337 4.694 29.778 1.00 58.84 312 GLN A O 1
ATOM 2386 N N . THR A 1 313 ? 5.888 5.165 27.638 1.00 54.47 313 THR A N 1
ATOM 2387 C CA . THR A 1 313 ? 6.980 6.128 27.427 1.00 54.47 313 THR A CA 1
ATOM 2388 C C . THR A 1 313 ? 6.584 7.561 27.820 1.00 54.47 313 THR A C 1
ATOM 2390 O O . THR A 1 313 ? 7.276 8.522 27.485 1.00 54.47 313 THR A O 1
ATOM 2393 N N . TRP A 1 314 ? 5.441 7.722 28.492 1.00 54.03 314 TRP A N 1
ATOM 2394 C CA . TRP A 1 314 ? 4.992 8.955 29.129 1.00 54.03 314 TRP A CA 1
ATOM 2395 C C . TRP A 1 314 ? 5.589 9.020 30.540 1.00 54.03 314 TRP A C 1
ATOM 2397 O O . TRP A 1 314 ? 4.920 8.758 31.535 1.00 54.03 314 TRP A O 1
ATOM 2407 N N . ASP A 1 315 ? 6.874 9.346 30.642 1.00 50.91 315 ASP A N 1
ATOM 2408 C CA . ASP A 1 315 ? 7.571 9.505 31.928 1.00 50.91 315 ASP A CA 1
ATOM 2409 C C . ASP A 1 315 ? 7.714 10.980 32.358 1.00 50.91 315 ASP A C 1
ATOM 2411 O O . ASP A 1 315 ? 8.430 11.292 33.305 1.00 50.91 315 ASP A O 1
ATOM 2415 N N . GLY A 1 316 ? 7.037 11.903 31.662 1.00 49.59 316 GLY A N 1
ATOM 2416 C CA . GLY A 1 316 ? 7.096 13.344 31.938 1.00 49.59 316 GLY A CA 1
ATOM 2417 C C . GLY A 1 316 ? 8.377 14.034 31.455 1.00 49.59 316 GLY A C 1
ATOM 2418 O O . GLY A 1 316 ? 8.483 15.248 31.573 1.00 49.59 316 GLY A O 1
ATOM 2419 N N . THR A 1 317 ? 9.335 13.305 30.868 1.00 49.44 317 THR A N 1
ATOM 2420 C CA . THR A 1 317 ? 10.613 13.882 30.408 1.00 49.44 317 THR A CA 1
ATOM 2421 C C . THR A 1 317 ? 10.623 14.275 28.927 1.00 49.44 317 THR A C 1
ATOM 2423 O O . THR A 1 317 ? 11.578 14.892 28.453 1.00 49.44 317 THR A O 1
ATOM 2426 N N . HIS A 1 318 ? 9.583 13.898 28.180 1.00 53.50 318 HIS A N 1
ATOM 2427 C CA . HIS A 1 318 ? 9.502 14.036 26.724 1.00 53.50 318 HIS A CA 1
ATOM 2428 C C . HIS A 1 318 ? 8.644 15.234 26.297 1.00 53.50 318 HIS A C 1
ATOM 2430 O O . HIS A 1 318 ? 7.718 15.653 26.988 1.00 53.50 318 HIS A O 1
ATOM 2436 N N . SER A 1 319 ? 8.952 15.787 25.125 1.00 52.72 319 SER A N 1
ATOM 2437 C CA . SER A 1 319 ? 8.354 17.024 24.617 1.00 52.72 319 SER A CA 1
ATOM 2438 C C . SER A 1 319 ? 6.876 16.875 24.212 1.00 52.72 319 SER A C 1
ATOM 2440 O O . SER A 1 319 ? 6.403 15.807 23.818 1.00 52.72 319 SER A O 1
ATOM 2442 N N . VAL A 1 320 ? 6.141 17.996 24.209 1.00 49.16 320 VAL A N 1
ATOM 2443 C CA . VAL A 1 320 ? 4.736 18.090 23.748 1.00 49.16 320 VAL A CA 1
ATOM 2444 C C . VAL A 1 320 ? 4.540 17.510 22.340 1.00 49.16 320 VAL A C 1
ATOM 2446 O O . VAL A 1 320 ? 3.504 16.918 22.042 1.00 49.16 320 VAL A O 1
ATOM 2449 N N . GLU A 1 321 ? 5.534 17.662 21.466 1.00 51.16 321 GLU A N 1
ATOM 2450 C CA . GLU A 1 321 ? 5.484 17.180 20.086 1.00 51.16 321 GLU A CA 1
ATOM 2451 C C . GLU A 1 321 ? 5.630 15.651 20.004 1.00 51.16 321 GLU A C 1
ATOM 2453 O O . GLU A 1 321 ? 4.966 15.014 19.188 1.00 51.16 321 GLU A O 1
ATOM 2458 N N . GLU A 1 322 ? 6.413 15.032 20.894 1.00 54.22 322 GLU A N 1
ATOM 2459 C CA . GLU A 1 322 ? 6.507 13.571 21.024 1.00 54.22 322 GLU A CA 1
ATOM 2460 C C . GLU A 1 322 ? 5.215 12.969 21.575 1.00 54.22 322 GLU A C 1
ATOM 2462 O O . GLU A 1 322 ? 4.755 11.948 21.067 1.00 54.22 322 GLU A O 1
ATOM 2467 N N . CYS A 1 323 ? 4.580 13.636 22.540 1.00 51.97 323 CYS A N 1
ATOM 2468 C CA . CYS A 1 323 ? 3.284 13.233 23.083 1.00 51.97 323 CYS A CA 1
ATOM 2469 C C . CYS A 1 323 ? 2.165 13.300 22.018 1.00 51.97 323 CYS A C 1
ATOM 2471 O O . CYS A 1 323 ? 1.442 12.327 21.795 1.00 51.97 323 CYS A O 1
ATOM 2473 N N . LEU A 1 324 ? 2.084 14.390 21.247 1.00 53.62 324 LEU A N 1
ATOM 2474 C CA . LEU A 1 324 ? 1.131 14.514 20.132 1.00 53.62 324 LEU A CA 1
ATOM 2475 C C . LEU A 1 324 ? 1.431 13.537 18.981 1.00 53.62 324 LEU A C 1
ATOM 2477 O O . LEU A 1 324 ? 0.515 12.982 18.373 1.00 53.62 324 LEU A O 1
ATOM 2481 N N . ASN A 1 325 ? 2.708 13.271 18.689 1.00 56.09 325 ASN A N 1
ATOM 2482 C CA . ASN A 1 325 ? 3.104 12.257 17.710 1.00 56.09 325 ASN A CA 1
ATOM 2483 C C . ASN A 1 325 ? 2.729 10.835 18.153 1.00 56.09 325 ASN A C 1
ATOM 2485 O O . ASN A 1 325 ? 2.446 9.997 17.300 1.00 56.09 325 ASN A O 1
ATOM 2489 N N . LYS A 1 326 ? 2.690 10.569 19.460 1.00 59.38 326 LYS A N 1
ATOM 2490 C CA . LYS A 1 326 ? 2.257 9.298 20.056 1.00 59.38 326 LYS A CA 1
ATOM 2491 C C . LYS A 1 326 ? 0.733 9.121 19.993 1.00 59.38 326 LYS A C 1
ATOM 2493 O O . LYS A 1 326 ? 0.262 8.041 19.634 1.00 59.38 326 LYS A O 1
ATOM 2498 N N . ILE A 1 327 ? -0.028 10.206 20.161 1.00 60.44 327 ILE A N 1
ATOM 2499 C CA . ILE A 1 327 ? -1.488 10.257 19.951 1.00 60.44 327 ILE A CA 1
ATOM 2500 C C . ILE A 1 327 ? -1.884 10.043 18.477 1.00 60.44 327 ILE A C 1
ATOM 2502 O O . ILE A 1 327 ? -3.010 9.634 18.205 1.00 60.44 327 ILE A O 1
ATOM 2506 N N . LYS A 1 328 ? -0.969 10.182 17.499 1.00 64.56 328 L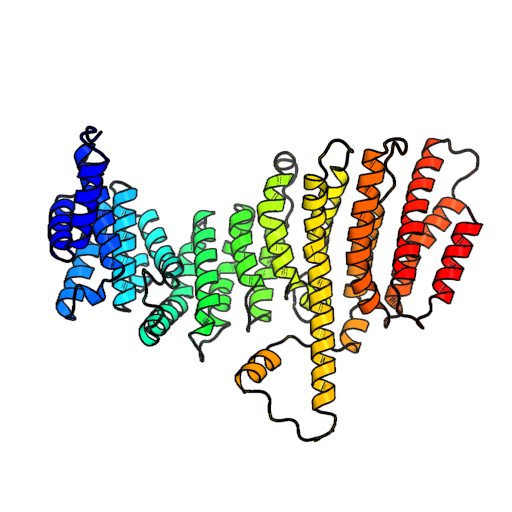YS A N 1
ATOM 2507 C CA . LYS A 1 328 ? -1.254 9.800 16.095 1.00 64.56 328 LYS A CA 1
ATOM 2508 C C . LYS A 1 328 ? -1.716 8.348 15.950 1.00 64.56 328 LYS A C 1
ATOM 2510 O O . LYS A 1 328 ? -2.384 8.042 14.968 1.00 64.56 328 LYS A O 1
ATOM 2515 N N . SER A 1 329 ? -1.426 7.462 16.900 1.00 66.00 329 SER A N 1
ATOM 2516 C CA . SER A 1 329 ? -1.983 6.102 16.927 1.00 66.00 329 SER A CA 1
ATOM 2517 C C . SER A 1 329 ? -3.510 6.063 17.134 1.00 66.00 329 SER A C 1
ATOM 2519 O O . SER A 1 329 ? -4.162 5.159 16.609 1.00 66.00 329 SER A O 1
ATOM 2521 N N . LEU A 1 330 ? -4.121 7.088 17.753 1.00 70.94 330 LEU A N 1
ATOM 2522 C CA . LEU A 1 330 ? -5.582 7.264 17.788 1.00 70.94 330 LEU A CA 1
ATOM 2523 C C . LEU A 1 330 ? -6.178 7.532 16.404 1.00 70.94 330 LEU A C 1
ATOM 2525 O O . LEU A 1 330 ? -7.372 7.314 16.214 1.00 70.94 330 LEU A O 1
ATOM 2529 N N . SER A 1 331 ? -5.380 7.959 15.417 1.00 76.81 331 SER A N 1
ATOM 2530 C CA . SER A 1 331 ? -5.900 8.238 14.071 1.00 76.81 331 SER A CA 1
ATOM 2531 C C . SER A 1 331 ? -6.527 7.007 13.422 1.00 76.81 331 SER A C 1
ATOM 2533 O O . SER A 1 331 ? -7.563 7.143 12.782 1.00 76.81 331 SER A O 1
ATOM 2535 N N . ALA A 1 332 ? -5.983 5.805 13.640 1.00 81.75 332 ALA A N 1
ATOM 2536 C CA . ALA A 1 332 ? -6.573 4.573 13.117 1.00 81.75 332 ALA A CA 1
ATOM 2537 C C . ALA A 1 332 ? -7.931 4.264 13.780 1.00 81.75 332 ALA A C 1
ATOM 2539 O O . ALA A 1 332 ? -8.873 3.834 13.113 1.00 81.75 332 ALA A O 1
ATOM 2540 N N . TRP A 1 333 ? -8.071 4.550 15.077 1.00 83.00 333 TRP A N 1
ATOM 2541 C CA . TRP A 1 333 ? -9.329 4.389 15.812 1.00 83.00 333 TRP A CA 1
ATOM 2542 C C . TRP A 1 333 ? -10.384 5.420 15.397 1.00 83.00 333 TRP A C 1
ATOM 2544 O O . TRP A 1 333 ? -11.528 5.047 15.134 1.00 83.00 333 TRP A O 1
ATOM 2554 N N . SER A 1 334 ? -9.998 6.695 15.273 1.00 83.00 334 SER A N 1
ATOM 2555 C CA . SER A 1 334 ? -10.866 7.764 14.752 1.00 83.00 334 SER A CA 1
ATOM 2556 C C . SER A 1 334 ? -11.311 7.457 13.326 1.00 83.00 334 SER A C 1
ATOM 2558 O O . SER A 1 334 ? -12.491 7.523 13.009 1.00 83.00 334 SER A O 1
ATOM 2560 N N . LEU A 1 335 ? -10.392 7.023 12.465 1.00 85.81 335 LEU A N 1
ATOM 2561 C CA . LEU A 1 335 ? -10.699 6.732 11.069 1.00 85.81 335 LEU A CA 1
ATOM 2562 C C . LEU A 1 335 ? -11.617 5.514 10.910 1.00 85.81 335 LEU A C 1
ATOM 2564 O O . LEU A 1 335 ? -12.509 5.522 10.061 1.00 85.81 335 LEU A O 1
ATOM 2568 N N . THR A 1 336 ? -11.456 4.497 11.762 1.00 84.81 336 THR A N 1
ATOM 2569 C CA . THR A 1 336 ? -12.364 3.340 11.809 1.00 84.81 336 THR A CA 1
ATOM 2570 C C . THR A 1 336 ? -13.789 3.797 12.129 1.00 84.81 336 THR A C 1
ATOM 2572 O O . THR A 1 336 ? -14.741 3.444 11.428 1.00 84.81 336 THR A O 1
ATOM 2575 N N . GLN A 1 337 ? -13.931 4.642 13.151 1.00 86.19 337 GLN A N 1
ATOM 2576 C CA . GLN A 1 337 ? -15.196 5.258 13.540 1.00 86.19 337 GLN A CA 1
ATOM 2577 C C . GLN A 1 337 ? -15.791 6.100 12.403 1.00 86.19 337 GLN A C 1
ATOM 2579 O O . GLN A 1 337 ? -16.961 5.928 12.047 1.00 86.19 337 GLN A O 1
ATOM 2584 N N . GLU A 1 338 ? -14.998 6.991 11.810 1.00 86.81 338 GLU A N 1
ATOM 2585 C CA . GLU A 1 338 ? -15.438 7.891 10.745 1.00 86.81 338 GLU A CA 1
ATOM 2586 C C . GLU A 1 338 ? -15.957 7.101 9.544 1.00 86.81 338 GLU A C 1
ATOM 2588 O O . GLU A 1 338 ? -16.997 7.440 8.972 1.00 86.81 338 GLU A O 1
ATOM 2593 N N . THR A 1 339 ? -15.269 6.012 9.202 1.00 86.38 339 THR A N 1
ATOM 2594 C CA . THR A 1 339 ? -15.632 5.118 8.102 1.00 86.38 339 THR A CA 1
ATOM 2595 C C . THR A 1 339 ? -16.958 4.406 8.373 1.00 86.38 339 THR A C 1
ATOM 2597 O O . THR A 1 339 ? -17.840 4.418 7.509 1.00 86.38 339 THR A O 1
ATOM 2600 N N . LEU A 1 340 ? -17.162 3.864 9.581 1.00 86.50 340 LEU A N 1
ATOM 2601 C CA . LEU A 1 340 ? -18.441 3.261 9.990 1.00 86.50 340 LEU A CA 1
ATOM 2602 C C . LEU A 1 340 ? -19.588 4.275 9.909 1.00 86.50 340 LEU A C 1
ATOM 2604 O O . LEU A 1 340 ? -20.640 4.008 9.325 1.00 86.50 340 LEU A O 1
ATOM 2608 N N . HIS A 1 341 ? -19.377 5.470 10.453 1.00 84.69 341 HIS A N 1
ATOM 2609 C CA . HIS A 1 341 ? -20.385 6.522 10.462 1.00 84.69 341 HIS A CA 1
ATOM 2610 C C . HIS A 1 341 ? -20.707 7.032 9.050 1.00 84.69 341 HIS A C 1
ATOM 2612 O O . HIS A 1 341 ? -21.873 7.274 8.723 1.00 84.69 341 HIS A O 1
ATOM 2618 N N . ALA A 1 342 ? -19.701 7.151 8.181 1.00 85.81 342 ALA A N 1
ATOM 2619 C CA . ALA A 1 342 ? -19.888 7.497 6.778 1.00 85.81 342 ALA A CA 1
ATOM 2620 C C . ALA A 1 342 ? -20.696 6.428 6.024 1.00 85.81 342 ALA A C 1
ATOM 2622 O O . ALA A 1 342 ? -21.576 6.789 5.238 1.00 85.81 342 ALA A O 1
ATOM 2623 N N . ALA A 1 343 ? -20.447 5.140 6.287 1.00 85.12 343 ALA A N 1
ATOM 2624 C CA . ALA A 1 343 ? -21.185 4.030 5.683 1.00 85.12 343 ALA A CA 1
ATOM 2625 C C . ALA A 1 343 ? -22.658 4.000 6.126 1.00 85.12 343 ALA A C 1
ATOM 2627 O O . ALA A 1 343 ? -23.549 3.797 5.296 1.00 85.12 343 ALA A O 1
ATOM 2628 N N . VAL A 1 344 ? -22.930 4.287 7.404 1.00 84.69 344 VAL A N 1
ATOM 2629 C CA . VAL A 1 344 ? -24.298 4.429 7.930 1.00 84.69 344 VAL A CA 1
ATOM 2630 C C . VAL A 1 344 ? -25.023 5.615 7.296 1.00 84.69 344 VAL A C 1
ATOM 2632 O O . VAL A 1 344 ? -26.129 5.467 6.775 1.00 84.69 344 VAL A O 1
ATOM 2635 N N . ARG A 1 345 ? -24.384 6.792 7.251 1.00 82.94 345 ARG A N 1
ATOM 2636 C CA . ARG A 1 345 ? -24.962 7.983 6.604 1.00 82.94 345 ARG A CA 1
ATOM 2637 C C . ARG A 1 345 ? -25.238 7.762 5.118 1.00 82.94 345 ARG A C 1
ATOM 2639 O O . ARG A 1 345 ? -26.230 8.275 4.596 1.00 82.94 345 ARG A O 1
ATOM 2646 N N . ALA A 1 346 ? -24.373 7.022 4.425 1.00 81.06 346 ALA A N 1
ATOM 2647 C CA . ALA A 1 346 ? -24.573 6.682 3.022 1.00 81.06 346 ALA A CA 1
ATOM 2648 C C . ALA A 1 346 ? -25.843 5.835 2.822 1.00 81.06 346 ALA A C 1
ATOM 2650 O O . ALA A 1 346 ? -26.626 6.151 1.927 1.00 81.06 346 ALA A O 1
ATOM 2651 N N . ALA A 1 347 ? -26.084 4.839 3.683 1.00 79.69 347 ALA A N 1
ATOM 2652 C CA . ALA A 1 347 ? -27.296 4.015 3.652 1.00 79.69 347 ALA A CA 1
ATOM 2653 C C . ALA A 1 347 ? -28.573 4.834 3.941 1.00 79.69 347 ALA A C 1
ATOM 2655 O O . ALA A 1 347 ? -29.570 4.722 3.222 1.00 79.69 347 ALA A O 1
ATOM 2656 N N . ASP A 1 348 ? -28.527 5.723 4.938 1.00 75.00 348 ASP A N 1
ATOM 2657 C CA . ASP A 1 348 ? -29.653 6.601 5.288 1.00 75.00 348 ASP A CA 1
ATOM 2658 C C . ASP A 1 348 ? -30.011 7.560 4.135 1.00 75.00 348 ASP A C 1
ATOM 2660 O O . ASP A 1 348 ? -31.181 7.763 3.813 1.00 75.00 348 ASP A O 1
ATOM 2664 N N . THR A 1 349 ? -29.004 8.109 3.449 1.00 69.44 349 THR A N 1
ATOM 2665 C CA . THR A 1 349 ? -29.215 9.014 2.304 1.00 69.44 349 THR A CA 1
ATOM 2666 C C . THR A 1 349 ? -29.834 8.282 1.107 1.00 69.44 349 THR A C 1
ATOM 2668 O O . THR A 1 349 ? -30.662 8.844 0.392 1.00 69.44 349 THR A O 1
ATOM 2671 N N . PHE A 1 350 ? -29.448 7.023 0.882 1.00 59.25 350 PHE A N 1
ATOM 2672 C CA . PHE A 1 350 ? -29.959 6.213 -0.226 1.00 59.25 350 PHE A CA 1
ATOM 2673 C C . PHE A 1 350 ? -31.413 5.775 -0.002 1.00 59.25 350 PHE A C 1
ATOM 2675 O O . PHE A 1 350 ? -32.246 5.911 -0.896 1.00 59.25 350 PHE A O 1
ATOM 2682 N N . SER A 1 351 ? -31.747 5.339 1.217 1.00 57.19 351 SER A N 1
ATOM 2683 C CA . SER A 1 351 ? -33.116 4.945 1.588 1.00 57.19 351 SER A CA 1
ATOM 2684 C C . SER A 1 351 ? -34.131 6.098 1.510 1.00 57.19 351 SER A C 1
ATOM 2686 O O . SER A 1 351 ? -35.296 5.875 1.170 1.00 57.19 351 SER A O 1
ATOM 2688 N N . PHE A 1 352 ? -33.699 7.344 1.742 1.00 51.03 352 PHE A N 1
ATOM 2689 C CA . PHE A 1 352 ? -34.542 8.536 1.585 1.00 51.03 352 PHE A CA 1
ATOM 2690 C C . PHE A 1 352 ? -34.880 8.843 0.114 1.00 51.03 352 PHE A C 1
ATOM 2692 O O . PHE A 1 352 ? -35.948 9.375 -0.182 1.00 51.03 352 PHE A O 1
ATOM 2699 N N . HIS A 1 353 ? -33.999 8.484 -0.826 1.00 52.00 353 HIS A N 1
ATOM 2700 C CA . HIS A 1 353 ? -34.242 8.678 -2.257 1.00 52.00 353 HIS A CA 1
ATOM 2701 C C . HIS A 1 353 ? -35.170 7.613 -2.869 1.00 52.00 353 HIS A C 1
ATOM 2703 O O . HIS A 1 353 ? -35.912 7.942 -3.794 1.00 52.00 353 HIS A O 1
ATOM 2709 N N . ASP A 1 354 ? -35.193 6.390 -2.328 1.00 47.62 354 ASP A N 1
ATOM 2710 C CA . ASP A 1 354 ? -36.070 5.302 -2.802 1.00 47.62 354 ASP A CA 1
ATOM 2711 C C . ASP A 1 354 ? -37.491 5.336 -2.205 1.00 47.62 354 ASP A C 1
ATOM 2713 O O . ASP A 1 354 ? -38.439 4.848 -2.820 1.00 47.62 354 ASP A O 1
ATOM 2717 N N . SER A 1 355 ? -37.682 5.935 -1.024 1.00 38.69 355 SER A N 1
ATOM 2718 C CA . SER A 1 355 ? -38.957 5.886 -0.277 1.00 38.69 355 SER A CA 1
ATOM 2719 C C . SER A 1 355 ? -39.998 6.957 -0.651 1.00 38.69 355 SER A C 1
ATOM 2721 O O . SER A 1 355 ? -41.057 7.037 -0.032 1.00 38.69 355 SER A O 1
ATOM 2723 N N . GLY A 1 356 ? -39.775 7.707 -1.733 1.00 45.19 356 GLY A N 1
ATOM 2724 C CA . GLY A 1 356 ? -40.831 8.474 -2.394 1.00 45.19 356 GLY A CA 1
ATOM 2725 C C . GLY A 1 356 ? -41.006 9.912 -1.907 1.00 45.19 356 GLY A C 1
ATOM 2726 O O . GLY A 1 356 ? -41.921 10.225 -1.156 1.00 45.19 356 GLY A O 1
ATOM 2727 N N . GLN A 1 357 ? -40.243 10.823 -2.510 1.00 39.38 357 GLN A N 1
ATOM 2728 C CA . GLN A 1 357 ? -40.784 12.089 -3.007 1.00 39.38 357 GLN A CA 1
ATOM 2729 C C . GLN A 1 357 ? -40.146 12.393 -4.362 1.00 39.38 357 GLN A C 1
ATOM 2731 O O . GLN A 1 357 ? -39.020 12.872 -4.460 1.00 39.38 357 GLN A O 1
ATOM 2736 N N . ALA A 1 358 ? -40.902 12.132 -5.428 1.00 41.88 358 ALA A N 1
ATOM 2737 C CA . ALA A 1 358 ? -40.664 12.715 -6.739 1.00 41.88 358 ALA A CA 1
ATOM 2738 C C . ALA A 1 358 ? -40.997 14.218 -6.686 1.00 41.88 358 ALA A C 1
ATOM 2740 O O . ALA A 1 358 ? -42.007 14.665 -7.221 1.00 41.88 358 ALA A O 1
ATOM 2741 N N . THR A 1 359 ? -40.176 15.013 -6.004 1.00 38.12 359 THR A N 1
ATOM 2742 C CA . THR A 1 359 ? -40.209 16.472 -6.108 1.00 38.12 359 THR A CA 1
ATOM 2743 C C . THR A 1 359 ? -38.995 16.908 -6.912 1.00 38.12 359 THR A C 1
ATOM 2745 O O . THR A 1 359 ? -37.863 16.856 -6.451 1.00 38.12 359 THR A O 1
ATOM 2748 N N . ALA A 1 360 ? -39.274 17.255 -8.171 1.00 44.47 360 ALA A N 1
ATOM 2749 C CA . ALA A 1 360 ? -38.432 17.926 -9.159 1.00 44.47 360 ALA A CA 1
ATOM 2750 C C . ALA A 1 360 ? -37.063 18.433 -8.658 1.00 44.47 360 ALA A C 1
ATOM 2752 O O . ALA A 1 360 ? -36.859 19.630 -8.471 1.00 44.47 360 ALA A O 1
ATOM 2753 N N . PHE A 1 361 ? -36.096 17.532 -8.526 1.00 43.16 361 PHE A N 1
ATOM 2754 C CA . PHE A 1 361 ? -34.687 17.885 -8.490 1.00 43.16 361 PHE A CA 1
ATOM 2755 C C . PHE A 1 361 ? -34.013 17.187 -9.657 1.00 43.16 361 PHE A C 1
ATOM 2757 O O . PHE A 1 361 ? -34.171 15.984 -9.865 1.00 43.16 361 PHE A O 1
ATOM 2764 N N . GLN A 1 362 ? -33.334 17.994 -10.470 1.00 38.06 362 GLN A N 1
ATOM 2765 C CA . GLN A 1 362 ? -32.577 17.544 -11.630 1.00 38.06 362 GLN A CA 1
ATOM 2766 C C . GLN A 1 362 ? -31.727 16.319 -11.266 1.00 38.06 362 GLN A C 1
ATOM 2768 O O . GLN A 1 362 ? -31.130 16.308 -10.184 1.00 38.06 362 GLN A O 1
ATOM 2773 N N . PRO A 1 363 ? -31.630 15.312 -12.155 1.00 39.22 363 PRO A N 1
ATOM 2774 C CA . PRO A 1 363 ? -30.739 14.189 -11.922 1.00 39.22 363 PRO A CA 1
ATOM 2775 C C . PRO A 1 363 ? -29.329 14.738 -11.661 1.00 39.22 363 PRO A C 1
ATOM 2777 O O . PRO A 1 363 ? -28.860 15.596 -12.420 1.00 39.22 363 PRO A O 1
ATOM 2780 N N . PRO A 1 364 ? -28.649 14.311 -10.580 1.00 44.69 364 PRO A N 1
ATOM 2781 C CA . PRO A 1 364 ? -27.287 14.747 -10.331 1.00 44.69 364 PRO A CA 1
ATOM 2782 C C . PRO A 1 364 ? -26.428 14.387 -11.553 1.00 44.69 364 PRO A C 1
ATOM 2784 O O . PRO A 1 364 ? -26.636 13.328 -12.149 1.00 44.69 364 PRO A O 1
ATOM 2787 N N . PRO A 1 365 ? -25.464 15.239 -11.950 1.00 40.31 365 PRO A N 1
ATOM 2788 C CA . PRO A 1 365 ? -24.639 14.980 -13.125 1.00 40.31 365 PRO A CA 1
ATOM 2789 C C . PRO A 1 365 ? -24.020 13.583 -13.016 1.00 40.31 365 PRO A C 1
ATOM 2791 O O . PRO A 1 365 ? -23.463 13.246 -11.970 1.00 40.31 365 PRO A O 1
ATOM 2794 N N . GLU A 1 366 ? -24.100 12.777 -14.080 1.00 42.78 366 GLU A N 1
ATOM 2795 C CA . GLU A 1 366 ? -23.764 11.338 -14.101 1.00 42.78 366 GLU A CA 1
ATOM 2796 C C . GLU A 1 366 ? -22.417 10.997 -13.431 1.00 42.78 366 GLU A C 1
ATOM 2798 O O . GLU A 1 366 ? -22.276 9.946 -12.803 1.00 42.78 366 GLU A O 1
ATOM 2803 N N . LYS A 1 367 ? -21.445 11.922 -13.465 1.00 42.84 367 LYS A N 1
ATOM 2804 C CA . LYS A 1 367 ? -20.140 11.805 -12.787 1.00 42.84 367 LYS A CA 1
ATOM 2805 C C . LYS A 1 367 ? -20.221 11.704 -11.252 1.00 42.84 367 LYS A C 1
ATOM 2807 O O . LYS A 1 367 ? -19.340 11.090 -10.655 1.00 42.84 367 LYS A O 1
ATOM 2812 N N . ARG A 1 368 ? -21.234 12.296 -10.603 1.00 38.03 368 ARG A N 1
ATOM 2813 C CA . ARG A 1 368 ? -21.490 12.157 -9.154 1.00 38.03 368 ARG A CA 1
ATOM 2814 C C . ARG A 1 368 ? -22.212 10.847 -8.820 1.00 38.03 368 ARG A C 1
ATOM 2816 O O . ARG A 1 368 ? -21.925 10.284 -7.772 1.00 38.03 368 ARG A O 1
ATOM 2823 N N . SER A 1 369 ? -23.070 10.342 -9.712 1.00 39.06 369 SER A N 1
ATOM 2824 C CA . SER A 1 369 ? -23.847 9.112 -9.472 1.00 39.06 369 SER A CA 1
ATOM 2825 C C . SER A 1 369 ? -22.968 7.857 -9.379 1.00 39.06 369 SER A C 1
ATOM 2827 O O . SER A 1 369 ? -23.104 7.094 -8.427 1.00 39.06 369 SER A O 1
ATOM 2829 N N . ARG A 1 370 ? -21.975 7.705 -10.273 1.00 41.97 370 ARG A N 1
ATOM 2830 C CA . ARG A 1 370 ? -21.048 6.557 -10.251 1.00 41.97 370 ARG A CA 1
ATOM 2831 C C . ARG A 1 370 ? -20.245 6.482 -8.949 1.00 41.97 370 ARG A C 1
ATOM 2833 O O . ARG A 1 370 ? -20.172 5.432 -8.334 1.00 41.97 370 ARG A O 1
ATOM 2840 N N . ARG A 1 371 ? -19.739 7.621 -8.457 1.00 44.16 371 ARG A N 1
ATOM 2841 C CA . ARG A 1 371 ? -19.004 7.682 -7.177 1.00 44.16 371 ARG A CA 1
ATOM 2842 C C . ARG A 1 371 ? -19.879 7.449 -5.942 1.00 44.16 371 ARG A C 1
ATOM 2844 O O . ARG A 1 371 ? -19.331 7.154 -4.887 1.00 44.16 371 ARG A O 1
ATOM 2851 N N . ALA A 1 372 ? -21.193 7.649 -6.041 1.00 44.12 372 ALA A N 1
ATOM 2852 C CA . ALA A 1 372 ? -22.126 7.420 -4.940 1.00 44.12 372 ALA A CA 1
ATOM 2853 C C . ALA A 1 372 ? -22.569 5.949 -4.849 1.00 44.12 372 ALA A C 1
ATOM 2855 O O . ALA A 1 372 ? -22.810 5.475 -3.746 1.00 44.12 372 ALA A O 1
ATOM 2856 N N . HIS A 1 373 ? -22.640 5.232 -5.979 1.00 46.56 373 HIS A N 1
ATOM 2857 C CA . HIS A 1 373 ? -22.934 3.790 -6.015 1.00 46.56 373 HIS A CA 1
ATOM 2858 C C . HIS A 1 373 ? -21.748 2.917 -5.570 1.00 46.56 373 HIS A C 1
ATOM 2860 O O . HIS A 1 373 ? -21.966 1.828 -5.058 1.00 46.56 373 HIS A O 1
ATOM 2866 N N . ASP A 1 374 ? -20.511 3.411 -5.696 1.00 56.88 374 ASP A N 1
ATOM 2867 C CA . ASP A 1 374 ? -19.299 2.682 -5.281 1.00 56.88 374 ASP A CA 1
ATOM 2868 C C . ASP A 1 374 ? -18.948 2.850 -3.787 1.00 56.88 374 ASP A C 1
ATOM 2870 O O . ASP A 1 374 ? -17.923 2.343 -3.325 1.00 56.88 374 ASP A O 1
ATOM 2874 N N . ARG A 1 375 ? -19.739 3.611 -3.019 1.00 71.81 375 ARG A N 1
ATOM 2875 C CA . ARG A 1 375 ? -19.490 3.806 -1.583 1.00 71.81 375 ARG A CA 1
ATOM 2876 C C . ARG A 1 375 ? -20.065 2.650 -0.784 1.00 71.81 375 ARG A C 1
ATOM 2878 O O . ARG A 1 375 ? -21.203 2.252 -1.007 1.00 71.81 375 ARG A O 1
ATOM 2885 N N . TRP A 1 376 ? -19.284 2.167 0.178 1.00 85.94 376 TRP A N 1
ATOM 2886 C CA . TRP A 1 376 ? -19.758 1.216 1.173 1.00 85.94 376 TRP A CA 1
ATOM 2887 C C . TRP A 1 376 ? -20.979 1.768 1.913 1.00 85.94 376 TRP A C 1
ATOM 2889 O O . TRP A 1 376 ? -21.003 2.944 2.283 1.00 85.94 376 TRP A O 1
ATOM 2899 N N . GLN A 1 377 ? -21.986 0.923 2.105 1.00 86.62 377 GLN A N 1
ATOM 2900 C CA . GLN A 1 377 ? -23.215 1.249 2.814 1.00 86.62 377 GLN A CA 1
ATOM 2901 C C . GLN A 1 377 ? -23.424 0.209 3.905 1.00 86.62 377 GLN A C 1
ATOM 2903 O O . GLN A 1 377 ? -23.364 -0.987 3.631 1.00 86.62 377 GLN A O 1
ATOM 2908 N N . LEU A 1 378 ? -23.704 0.676 5.119 1.00 85.50 378 LEU A N 1
ATOM 2909 C CA . LEU A 1 378 ? -23.919 -0.168 6.287 1.00 85.50 378 LEU A CA 1
ATOM 2910 C C . LEU A 1 378 ? -25.248 0.215 6.934 1.00 85.50 378 LEU A C 1
ATOM 2912 O O . LEU A 1 378 ? -25.461 1.373 7.279 1.00 85.50 378 LEU A O 1
ATOM 2916 N N . SER A 1 379 ? -26.163 -0.738 7.112 1.00 84.19 379 SER A N 1
ATOM 2917 C CA . SER A 1 379 ? -27.422 -0.435 7.800 1.00 84.19 379 SER A CA 1
ATOM 2918 C C . SER A 1 379 ? -27.197 -0.246 9.306 1.00 84.19 379 SER A C 1
ATOM 2920 O O . SER A 1 379 ? -26.396 -0.957 9.917 1.00 84.19 379 SER A O 1
ATOM 2922 N N . ARG A 1 380 ? -27.954 0.665 9.935 1.00 80.25 380 ARG A N 1
ATOM 2923 C CA . ARG A 1 380 ? -27.913 0.876 11.398 1.00 80.25 380 ARG A CA 1
ATOM 2924 C C . ARG A 1 380 ? -28.199 -0.401 12.186 1.00 80.25 380 ARG A C 1
ATOM 2926 O O . ARG A 1 380 ? -27.596 -0.631 13.226 1.00 80.25 380 ARG A O 1
ATOM 2933 N N . HIS A 1 381 ? -29.105 -1.230 11.674 1.00 79.75 381 HIS A N 1
ATOM 2934 C CA . HIS A 1 381 ? -29.460 -2.503 12.289 1.00 79.75 381 HIS A CA 1
ATOM 2935 C C . HIS A 1 381 ? -28.288 -3.492 12.261 1.00 79.75 381 HIS A C 1
ATOM 2937 O O . HIS A 1 381 ? -27.998 -4.119 13.272 1.00 79.75 381 HIS A O 1
ATOM 2943 N N . HIS A 1 382 ? -27.582 -3.599 11.131 1.00 82.25 382 HIS A N 1
ATOM 2944 C CA . HIS A 1 382 ? -26.399 -4.459 11.023 1.00 82.25 382 HIS A CA 1
ATOM 2945 C C . HIS A 1 382 ? -25.278 -3.992 11.956 1.00 82.25 382 HIS A C 1
ATOM 2947 O O . HIS A 1 382 ? -24.677 -4.812 12.640 1.00 82.25 382 HIS A O 1
ATOM 2953 N N . LEU A 1 383 ? -25.049 -2.676 12.050 1.00 82.88 383 LEU A N 1
ATOM 2954 C CA . LEU A 1 383 ? -24.090 -2.110 13.003 1.00 82.88 383 LEU A CA 1
ATOM 2955 C C . LEU A 1 383 ? -24.464 -2.443 14.458 1.00 82.88 383 LEU A C 1
ATOM 2957 O O . LEU A 1 383 ? -23.606 -2.866 15.224 1.00 82.88 383 LEU A O 1
ATOM 2961 N N . ALA A 1 384 ? -25.737 -2.288 14.836 1.00 75.56 384 ALA A N 1
ATOM 2962 C CA . ALA A 1 384 ? -26.205 -2.559 16.197 1.00 75.56 384 ALA A CA 1
ATOM 2963 C C . ALA A 1 384 ? -26.100 -4.043 16.594 1.00 75.56 384 ALA A C 1
ATOM 2965 O O . ALA A 1 384 ? -25.962 -4.350 17.776 1.00 75.56 384 ALA A O 1
ATOM 2966 N N . GLN A 1 385 ? -26.159 -4.959 15.622 1.00 80.44 385 GLN A N 1
ATOM 2967 C CA . GLN A 1 385 ? -26.026 -6.402 15.846 1.00 80.44 385 GLN A CA 1
ATOM 2968 C C . GLN A 1 385 ? -24.573 -6.895 15.879 1.00 80.44 385 GLN A C 1
ATOM 2970 O O . GLN A 1 385 ? -24.324 -8.023 16.306 1.00 80.44 385 GLN A O 1
ATOM 2975 N N . ALA A 1 386 ? -23.612 -6.081 15.438 1.00 84.12 386 ALA A N 1
ATOM 2976 C CA . ALA A 1 386 ? -22.205 -6.453 15.413 1.00 84.12 386 ALA A CA 1
ATOM 2977 C C . ALA A 1 386 ? -21.591 -6.365 16.824 1.00 84.12 386 ALA A C 1
ATOM 2979 O O . ALA A 1 386 ? -21.130 -5.307 17.255 1.00 84.12 386 ALA A O 1
ATOM 2980 N N . SER A 1 387 ? -21.557 -7.488 17.551 1.00 82.56 387 SER A N 1
ATOM 2981 C CA . SER A 1 387 ? -21.004 -7.568 18.918 1.00 82.56 387 SER A CA 1
ATOM 2982 C C . SER A 1 387 ? -19.530 -7.152 19.005 1.00 82.56 387 SER A C 1
ATOM 2984 O O . SER A 1 387 ? -19.100 -6.555 19.986 1.00 82.56 387 SER A O 1
ATOM 2986 N N . SER A 1 388 ? -18.774 -7.414 17.944 1.00 86.00 388 SER A N 1
ATOM 2987 C CA . SER A 1 388 ? -17.396 -6.968 17.706 1.00 86.00 388 SER A CA 1
ATOM 2988 C C . SER A 1 388 ? -17.206 -5.456 17.829 1.00 86.00 388 SER A C 1
ATOM 2990 O O . SER A 1 388 ? -16.162 -5.020 18.295 1.00 86.00 388 SER A O 1
ATOM 2992 N N . ILE A 1 389 ? -18.198 -4.635 17.464 1.00 84.06 389 ILE A N 1
ATOM 2993 C CA . ILE A 1 389 ? -18.116 -3.174 17.606 1.00 84.06 389 ILE A CA 1
ATOM 2994 C C . ILE A 1 389 ? -18.145 -2.777 19.084 1.00 84.06 389 ILE A C 1
ATOM 2996 O O . ILE A 1 389 ? -17.382 -1.906 19.502 1.00 84.06 389 ILE A O 1
ATOM 3000 N N . SER A 1 390 ? -18.972 -3.449 19.893 1.00 78.38 390 SER A N 1
ATOM 3001 C CA . SER A 1 390 ? -18.952 -3.278 21.350 1.00 78.38 390 SER A CA 1
ATOM 3002 C C . SER A 1 390 ? -17.618 -3.741 21.944 1.00 78.38 390 SER A C 1
ATOM 3004 O O . SER A 1 390 ? -17.044 -3.027 22.760 1.00 78.38 390 SER A O 1
ATOM 3006 N N . SER A 1 391 ? -17.073 -4.873 21.484 1.00 83.31 391 SER A N 1
ATOM 3007 C CA . SER A 1 391 ? -15.758 -5.361 21.923 1.00 83.31 391 SER A CA 1
ATOM 3008 C C . SER A 1 391 ? -14.610 -4.418 21.540 1.00 83.31 391 SER A C 1
ATOM 3010 O O . SER A 1 391 ? -13.729 -4.173 22.358 1.00 83.31 391 SER A O 1
ATOM 3012 N N . LEU A 1 392 ? -14.627 -3.845 20.331 1.00 83.25 392 LEU A N 1
ATOM 3013 C CA . LEU A 1 392 ? -13.656 -2.839 19.888 1.00 83.25 392 LEU A CA 1
ATOM 3014 C C . LEU A 1 392 ? -13.703 -1.588 20.760 1.00 83.25 392 LEU A C 1
ATOM 3016 O O . LEU A 1 392 ? -12.658 -1.083 21.164 1.00 83.25 392 LEU A O 1
ATOM 3020 N N . PHE A 1 393 ? -14.908 -1.109 21.070 1.00 79.69 393 PHE A N 1
ATOM 3021 C CA . PHE A 1 393 ? -15.081 0.028 21.964 1.00 79.69 393 PHE A CA 1
ATOM 3022 C C . PHE A 1 393 ? -14.588 -0.281 23.381 1.00 79.69 393 PHE A C 1
ATOM 3024 O O . PHE A 1 393 ? -13.900 0.546 23.969 1.00 79.69 393 PHE A O 1
ATOM 3031 N N . SER A 1 394 ? -14.870 -1.477 23.904 1.00 78.75 394 SER A N 1
ATOM 3032 C CA . SER A 1 394 ? -14.374 -1.929 25.212 1.00 78.75 394 SER A CA 1
ATOM 3033 C C . SER A 1 394 ? -12.842 -1.998 25.255 1.00 78.75 394 SER A C 1
ATOM 3035 O O . SER A 1 394 ? -12.224 -1.532 26.212 1.00 78.75 394 SER A O 1
ATOM 3037 N N . LEU A 1 395 ? -12.205 -2.492 24.185 1.00 79.12 395 LEU A N 1
ATOM 3038 C CA . LEU A 1 395 ? -10.745 -2.510 24.063 1.00 79.12 395 LEU A CA 1
ATOM 3039 C C . LEU A 1 395 ? -10.172 -1.084 24.061 1.00 79.12 395 LEU A C 1
ATOM 3041 O O . LEU A 1 395 ? -9.258 -0.782 24.828 1.00 79.12 395 LEU A O 1
ATOM 3045 N N . LEU A 1 396 ? -10.738 -0.190 23.242 1.00 78.69 396 LEU A N 1
ATOM 3046 C CA . LEU A 1 396 ? -10.346 1.220 23.196 1.00 78.69 396 LEU A CA 1
ATOM 3047 C C . LEU A 1 396 ? -10.500 1.878 24.574 1.00 78.69 396 LEU A C 1
ATOM 3049 O O . LEU A 1 396 ? -9.581 2.545 25.039 1.00 78.69 396 LEU A O 1
ATOM 3053 N N . LEU A 1 397 ? -11.626 1.637 25.248 1.00 76.94 397 LEU A N 1
ATOM 3054 C CA . LEU A 1 397 ? -11.927 2.150 26.580 1.00 76.94 397 LEU A CA 1
ATOM 3055 C C . LEU A 1 397 ? -10.870 1.737 27.603 1.00 76.94 397 LEU A C 1
ATOM 3057 O O . LEU A 1 397 ? -10.310 2.597 28.275 1.00 76.94 397 LEU A O 1
ATOM 3061 N N . GLN A 1 398 ? -10.568 0.441 27.693 1.00 76.25 398 GLN A N 1
ATOM 3062 C CA . GLN A 1 398 ? -9.547 -0.072 28.610 1.00 76.25 398 GLN A CA 1
ATOM 3063 C C . GLN A 1 398 ? -8.190 0.591 28.349 1.00 76.25 398 GLN A C 1
ATOM 3065 O O . GLN A 1 398 ? -7.553 1.072 29.280 1.00 76.25 398 GLN A O 1
ATOM 3070 N N . THR A 1 399 ? -7.810 0.723 27.074 1.00 72.56 399 THR A N 1
ATOM 3071 C CA . THR A 1 399 ? -6.566 1.403 26.677 1.00 72.56 399 THR A CA 1
ATOM 3072 C C . THR A 1 399 ? -6.527 2.838 27.173 1.00 72.56 399 THR A C 1
ATOM 3074 O O . THR A 1 399 ? -5.558 3.260 27.792 1.00 72.56 399 THR A O 1
ATOM 3077 N N . LEU A 1 400 ? -7.580 3.607 26.894 1.00 74.38 400 LEU A N 1
ATOM 3078 C CA . LEU A 1 400 ? -7.641 5.018 27.246 1.00 74.38 400 LEU A CA 1
ATOM 3079 C C . LEU A 1 400 ? -7.648 5.199 28.765 1.00 74.38 400 LEU A C 1
ATOM 3081 O O . LEU A 1 400 ? -6.964 6.079 29.271 1.00 74.38 400 LEU A O 1
ATOM 3085 N N . LEU A 1 401 ? -8.351 4.343 29.507 1.00 75.75 401 LEU A N 1
ATOM 3086 C CA . LEU A 1 401 ? -8.330 4.375 30.969 1.00 75.75 401 LEU A CA 1
ATOM 3087 C C . LEU A 1 401 ? -6.946 4.050 31.541 1.00 75.75 401 LEU A C 1
ATOM 3089 O O . LEU A 1 401 ? -6.570 4.628 32.555 1.00 75.75 401 LEU A O 1
ATOM 3093 N N . ASP A 1 402 ? -6.174 3.164 30.912 1.00 70.62 402 ASP A N 1
ATOM 3094 C CA . ASP A 1 402 ? -4.793 2.882 31.319 1.00 70.62 402 ASP A CA 1
ATOM 3095 C C . ASP A 1 402 ? -3.849 4.048 30.987 1.00 70.62 402 ASP A C 1
ATOM 3097 O O . ASP A 1 402 ? -3.011 4.423 31.804 1.00 70.62 402 ASP A O 1
ATOM 3101 N N . CYS A 1 403 ? -4.010 4.658 29.810 1.00 68.56 403 CYS A N 1
ATOM 3102 C CA . CYS A 1 403 ? -3.119 5.710 29.316 1.00 68.56 403 CYS A CA 1
ATOM 3103 C C . CYS A 1 403 ? -3.368 7.081 29.962 1.00 68.56 403 CYS A C 1
ATOM 3105 O O . CYS A 1 403 ? -2.467 7.912 29.999 1.00 68.56 403 CYS A O 1
ATOM 3107 N N . MET A 1 404 ? -4.587 7.337 30.444 1.00 74.81 404 MET A N 1
ATOM 3108 C CA . MET A 1 404 ? -5.035 8.672 30.864 1.00 74.81 404 MET A CA 1
ATOM 3109 C C . MET A 1 404 ? -5.132 8.834 32.386 1.00 74.81 404 MET A C 1
ATOM 3111 O O . MET A 1 404 ? -5.747 9.793 32.868 1.00 74.81 404 MET A O 1
ATOM 3115 N N . ARG A 1 405 ? -4.534 7.911 33.150 1.00 72.50 405 ARG A N 1
ATOM 3116 C CA . ARG A 1 405 ? -4.422 8.010 34.614 1.00 72.50 405 ARG A CA 1
ATOM 3117 C C . ARG A 1 405 ? -3.596 9.231 34.999 1.00 72.50 405 ARG A C 1
ATOM 3119 O O . ARG A 1 405 ? -2.656 9.595 34.296 1.00 72.50 405 ARG A O 1
ATOM 3126 N N . LEU A 1 406 ? -3.914 9.836 36.144 1.00 66.06 406 LEU A N 1
ATOM 3127 C CA . LEU A 1 406 ? -3.053 10.859 36.749 1.00 66.06 406 LEU A CA 1
ATOM 3128 C C . LEU A 1 406 ? -1.602 10.359 36.839 1.00 66.06 406 LEU A C 1
ATOM 3130 O O . LEU A 1 406 ? -1.416 9.163 37.055 1.00 66.06 406 LEU A O 1
ATOM 3134 N N . PRO A 1 407 ? -0.575 11.210 36.688 1.00 65.19 407 PRO A N 1
ATOM 3135 C CA . PRO A 1 407 ? 0.812 10.798 36.889 1.00 65.19 407 PRO A CA 1
ATOM 3136 C C . PRO A 1 407 ? 1.064 10.380 38.346 1.00 65.19 407 PRO A C 1
ATOM 3138 O O . PRO A 1 407 ? 0.337 10.781 39.255 1.00 65.19 407 PRO A O 1
ATOM 3141 N N . GLU A 1 408 ? 2.108 9.578 38.578 1.00 64.62 408 GLU A N 1
ATOM 3142 C CA . GLU A 1 408 ? 2.500 9.152 39.934 1.00 64.62 408 GLU A CA 1
ATOM 3143 C C . GLU A 1 408 ? 2.869 10.331 40.843 1.00 64.62 408 GLU A C 1
ATOM 3145 O O . GLU A 1 408 ? 2.619 10.282 42.045 1.00 64.62 408 GLU A O 1
ATOM 3150 N N . PHE A 1 409 ? 3.394 11.409 40.257 1.00 65.94 409 PHE A N 1
ATOM 3151 C CA . PHE A 1 409 ? 3.748 12.646 40.946 1.00 65.94 409 PHE A CA 1
ATOM 3152 C C . PHE A 1 409 ? 2.851 13.796 40.449 1.00 65.94 409 PHE A C 1
ATOM 3154 O O . PHE A 1 409 ? 3.206 14.488 39.496 1.00 65.94 409 PHE A O 1
ATOM 3161 N N . PRO A 1 410 ? 1.674 14.017 41.066 1.00 60.06 410 PRO A N 1
ATOM 3162 C CA . PRO A 1 410 ? 0.693 15.015 40.626 1.00 60.06 410 PRO A CA 1
ATOM 3163 C C . PRO A 1 410 ? 1.101 16.467 40.925 1.00 60.06 410 PRO A C 1
ATOM 3165 O O . PRO A 1 410 ? 0.343 17.382 40.632 1.00 60.06 410 PRO A O 1
ATOM 3168 N N . GLU A 1 411 ? 2.272 16.699 41.517 1.00 67.19 411 GLU A N 1
ATOM 3169 C CA . GLU A 1 411 ? 2.805 18.043 41.783 1.00 67.19 411 GLU A CA 1
ATOM 3170 C C . GLU A 1 411 ? 3.521 18.655 40.564 1.00 67.19 411 GLU A C 1
ATOM 3172 O O . GLU A 1 411 ? 3.826 19.846 40.558 1.00 67.19 411 GLU A O 1
ATOM 3177 N N . ASP A 1 412 ? 3.775 17.860 39.520 1.00 72.56 412 ASP A N 1
ATOM 3178 C CA . ASP A 1 412 ? 4.360 18.331 38.267 1.00 72.56 412 ASP A CA 1
ATOM 3179 C C . ASP A 1 412 ? 3.291 19.010 37.384 1.00 72.56 412 ASP A C 1
ATOM 3181 O O . ASP A 1 412 ? 2.482 18.356 36.715 1.00 72.56 412 ASP A O 1
ATOM 3185 N N . GLU A 1 413 ? 3.287 20.349 37.385 1.00 74.19 413 GLU A N 1
ATOM 3186 C CA . GLU A 1 413 ? 2.373 21.167 36.576 1.00 74.19 413 GLU A CA 1
ATOM 3187 C C . GLU A 1 413 ? 2.515 20.914 35.065 1.00 74.19 413 GLU A C 1
ATOM 3189 O O . GLU A 1 413 ? 1.525 21.013 34.333 1.00 74.19 413 GLU A O 1
ATOM 3194 N N . GLU A 1 414 ? 3.714 20.574 34.577 1.00 71.31 414 GLU A N 1
ATOM 3195 C CA . GLU A 1 414 ? 3.950 20.299 33.158 1.00 71.31 414 GLU A CA 1
ATOM 3196 C C . GLU A 1 414 ? 3.332 18.952 32.772 1.00 71.31 414 GLU A C 1
ATOM 3198 O O . GLU A 1 414 ? 2.569 18.879 31.802 1.00 71.31 414 GLU A O 1
ATOM 3203 N N . ALA A 1 415 ? 3.552 17.913 33.582 1.00 66.69 415 ALA A N 1
ATOM 3204 C CA . ALA A 1 415 ? 2.924 16.605 33.398 1.00 66.69 415 ALA A CA 1
ATOM 3205 C C . ALA A 1 415 ? 1.389 16.676 33.461 1.00 66.69 415 ALA A C 1
ATOM 3207 O O . ALA A 1 415 ? 0.704 16.085 32.618 1.00 66.69 415 ALA A O 1
ATOM 3208 N N . LEU A 1 416 ? 0.832 17.444 34.404 1.00 71.31 416 LEU A N 1
ATOM 3209 C CA . LEU A 1 416 ? -0.611 17.688 34.491 1.00 71.31 416 LEU A CA 1
ATOM 3210 C C . LEU A 1 416 ? -1.150 18.442 33.268 1.00 71.31 416 LEU A C 1
ATOM 3212 O O . LEU A 1 416 ? -2.185 18.062 32.714 1.00 71.31 416 LEU A O 1
ATOM 3216 N N . GLY A 1 417 ? -0.454 19.489 32.817 1.00 72.25 417 GLY A N 1
ATOM 3217 C CA . GLY A 1 417 ? -0.825 20.241 31.618 1.00 72.25 417 GLY A CA 1
ATOM 3218 C C . GLY A 1 417 ? -0.795 19.382 30.349 1.00 72.25 417 GLY A C 1
ATOM 3219 O O . GLY A 1 417 ? -1.661 19.522 29.480 1.00 72.25 417 GLY A O 1
ATOM 3220 N N . MET A 1 418 ? 0.160 18.454 30.248 1.00 69.31 418 MET A N 1
ATOM 3221 C CA . MET A 1 418 ? 0.228 17.474 29.160 1.00 69.31 418 MET A CA 1
ATOM 3222 C C . MET A 1 418 ? -0.936 16.482 29.207 1.00 69.31 418 MET A C 1
ATOM 3224 O O . MET A 1 418 ? -1.585 16.259 28.181 1.00 69.31 418 MET A O 1
ATOM 3228 N N . LEU A 1 419 ? -1.253 15.941 30.388 1.00 73.31 419 LEU A N 1
ATOM 3229 C CA . LEU A 1 419 ? -2.370 15.011 30.566 1.00 73.31 419 LEU A CA 1
ATOM 3230 C C . LEU A 1 419 ? -3.701 15.661 30.169 1.00 73.31 419 LEU A C 1
ATOM 3232 O O . LEU A 1 419 ? -4.496 15.052 29.457 1.00 73.31 419 LEU A O 1
ATOM 3236 N N . GLN A 1 420 ? -3.928 16.918 30.561 1.00 76.75 420 GLN A N 1
ATOM 3237 C CA . GLN A 1 420 ? -5.136 17.662 30.190 1.00 76.75 420 GLN A CA 1
ATOM 3238 C C . GLN A 1 420 ? -5.288 17.826 28.673 1.00 76.75 420 GLN A C 1
ATOM 3240 O O . GLN A 1 420 ? -6.388 17.653 28.150 1.00 76.75 420 GLN A O 1
ATOM 3245 N N . ARG A 1 421 ? -4.203 18.120 27.944 1.00 73.62 421 ARG A N 1
ATOM 3246 C CA . ARG A 1 421 ? -4.252 18.219 26.474 1.00 73.62 421 ARG A CA 1
ATOM 3247 C C . ARG A 1 421 ? -4.555 16.876 25.822 1.00 73.62 421 ARG A C 1
ATOM 3249 O O . ARG A 1 421 ? -5.392 16.819 24.930 1.00 73.62 421 ARG A O 1
ATOM 3256 N N . ALA A 1 422 ? -3.932 15.793 26.281 1.00 71.31 422 ALA A N 1
ATOM 3257 C CA . ALA A 1 422 ? -4.264 14.472 25.759 1.00 71.31 422 ALA A CA 1
ATOM 3258 C C . ALA A 1 422 ? -5.714 14.090 26.065 1.00 71.31 422 ALA A C 1
ATOM 3260 O O . ALA A 1 422 ? -6.379 13.511 25.213 1.00 71.31 422 ALA A O 1
ATOM 3261 N N . ARG A 1 423 ? -6.235 14.454 27.246 1.00 77.69 423 ARG A N 1
ATOM 3262 C CA . ARG A 1 423 ? -7.638 14.218 27.617 1.00 77.69 423 ARG A CA 1
ATOM 3263 C C . ARG A 1 423 ? -8.589 14.920 26.655 1.00 77.69 423 ARG A C 1
ATOM 3265 O O . ARG A 1 423 ? -9.550 14.299 26.222 1.00 77.69 423 ARG A O 1
ATOM 3272 N N . GLN A 1 424 ? -8.272 16.143 26.232 1.00 77.56 424 GLN A N 1
ATOM 3273 C CA . GLN A 1 424 ? -9.045 16.862 25.212 1.00 77.56 424 GLN A CA 1
ATOM 3274 C C . GLN A 1 424 ? -9.031 16.159 23.843 1.00 77.56 424 GLN A C 1
ATOM 3276 O O . GLN A 1 424 ? -10.074 16.044 23.203 1.00 77.56 424 GLN A O 1
ATOM 3281 N N . GLU A 1 425 ? -7.878 15.655 23.396 1.00 73.94 425 GLU A N 1
ATOM 3282 C CA . GLU A 1 425 ? -7.777 14.899 22.134 1.00 73.94 425 GLU A CA 1
ATOM 3283 C C . GLU A 1 425 ? -8.549 13.570 22.203 1.00 73.94 425 GLU A C 1
ATOM 3285 O O . GLU A 1 425 ? -9.248 13.189 21.263 1.00 73.94 425 GLU A O 1
ATOM 3290 N N . VAL A 1 426 ? -8.478 12.881 23.344 1.00 74.56 426 VAL A N 1
ATOM 3291 C CA . VAL A 1 426 ? -9.234 11.649 23.596 1.00 74.56 426 VAL A CA 1
ATOM 3292 C C . VAL A 1 426 ? -10.738 11.925 23.640 1.00 74.56 426 VAL A C 1
ATOM 3294 O O . VAL A 1 426 ? -11.501 11.200 23.008 1.00 74.56 426 VAL A O 1
ATOM 3297 N N . GLU A 1 427 ? -11.180 12.986 24.316 1.00 75.31 427 GLU A N 1
ATOM 3298 C CA . GLU A 1 427 ? -12.579 13.436 24.317 1.00 75.31 427 GLU A CA 1
ATOM 3299 C C . GLU A 1 427 ? -13.096 13.678 22.894 1.00 75.31 427 GLU A C 1
ATOM 3301 O O . GLU A 1 427 ? -14.166 13.182 22.522 1.00 75.31 427 GLU A O 1
ATOM 3306 N N . ALA A 1 428 ? -12.310 14.378 22.071 1.00 73.75 428 ALA A N 1
ATOM 3307 C CA . ALA A 1 428 ? -12.639 14.625 20.673 1.00 73.75 428 ALA A CA 1
ATOM 3308 C C . ALA A 1 428 ? -12.736 13.324 19.857 1.00 73.75 428 ALA A C 1
ATOM 3310 O O . ALA A 1 428 ? -13.625 13.202 19.011 1.00 73.75 428 ALA A O 1
ATOM 3311 N N . ALA A 1 429 ? -11.874 12.339 20.132 1.00 72.19 429 ALA A N 1
ATOM 3312 C CA . ALA A 1 429 ? -11.903 11.029 19.486 1.00 72.19 429 ALA A CA 1
ATOM 3313 C C . ALA A 1 429 ? -13.063 10.135 19.970 1.00 72.19 429 ALA A C 1
ATOM 3315 O O . ALA A 1 429 ? -13.553 9.311 19.200 1.00 72.19 429 ALA A O 1
ATOM 3316 N N . LEU A 1 430 ? -13.527 10.288 21.215 1.00 70.44 430 LEU A N 1
ATOM 3317 C CA . LEU A 1 430 ? -14.586 9.472 21.828 1.00 70.44 430 LEU A CA 1
ATOM 3318 C C . LEU A 1 430 ? -16.003 9.910 21.450 1.00 70.44 430 LEU A C 1
ATOM 3320 O O . LEU A 1 430 ? -16.877 9.059 21.265 1.00 70.44 430 LEU A O 1
ATOM 3324 N N . LEU A 1 431 ? -16.241 11.217 21.316 1.00 70.06 431 LEU A N 1
ATOM 3325 C CA . LEU A 1 431 ? -17.554 11.782 20.975 1.00 70.06 431 LEU A CA 1
ATOM 3326 C C . LEU A 1 431 ? -18.198 11.096 19.741 1.00 70.06 431 LEU A C 1
ATOM 3328 O O . LEU A 1 431 ? -19.375 10.722 19.788 1.00 70.06 431 LEU A O 1
ATOM 3332 N N . PRO A 1 432 ? -17.461 10.845 18.645 1.00 72.81 432 PRO A N 1
ATOM 3333 C CA . PRO A 1 432 ? -18.000 10.150 17.482 1.00 72.81 432 PRO A CA 1
ATOM 3334 C C . PRO A 1 432 ? -18.303 8.653 17.706 1.00 72.81 432 PRO A C 1
ATOM 3336 O O . PRO A 1 432 ? -19.202 8.108 17.055 1.00 72.81 432 PRO A O 1
ATOM 3339 N N . TRP A 1 433 ? -17.599 7.979 18.625 1.00 75.56 433 TRP A N 1
ATOM 3340 C CA . TRP A 1 433 ? -17.915 6.603 19.038 1.00 75.56 433 TRP A CA 1
ATOM 3341 C C . TRP A 1 433 ? -19.211 6.549 19.844 1.00 75.56 433 TRP A C 1
ATOM 3343 O O . TRP A 1 433 ? -20.054 5.692 19.578 1.00 75.56 433 TRP A O 1
ATOM 3353 N N . ALA A 1 434 ? -19.422 7.499 20.760 1.00 66.69 434 ALA A N 1
ATOM 3354 C CA . ALA A 1 434 ? -20.667 7.607 21.520 1.00 66.69 434 ALA A CA 1
ATOM 3355 C C . ALA A 1 434 ? -21.878 7.703 20.577 1.00 66.69 434 ALA A C 1
ATOM 3357 O O . ALA A 1 434 ? -22.831 6.932 20.698 1.00 66.69 434 ALA A O 1
ATOM 3358 N N . ALA A 1 435 ? -21.797 8.566 19.557 1.00 68.06 435 ALA A N 1
ATOM 3359 C CA . ALA A 1 435 ? -22.842 8.720 18.546 1.00 68.06 435 ALA A CA 1
ATOM 3360 C C . ALA A 1 435 ? -23.149 7.420 17.776 1.00 68.06 435 ALA A C 1
ATOM 3362 O O . ALA A 1 435 ? -24.317 7.139 17.505 1.00 68.06 435 ALA A O 1
ATOM 3363 N N . LEU A 1 436 ? -22.135 6.612 17.443 1.00 70.31 436 LEU A N 1
ATOM 3364 C CA . LEU A 1 436 ? -22.332 5.316 16.777 1.00 70.31 436 LEU A CA 1
ATOM 3365 C C . LEU A 1 436 ? -23.023 4.290 17.676 1.00 70.31 436 LEU A C 1
ATOM 3367 O O . LEU A 1 436 ? -23.836 3.499 17.196 1.00 70.31 436 LEU A O 1
ATOM 3371 N N . LEU A 1 437 ? -22.690 4.297 18.965 1.00 67.56 437 LEU A N 1
ATOM 3372 C CA . LEU A 1 437 ? -23.082 3.249 19.898 1.00 67.56 437 LEU A CA 1
ATOM 3373 C C . LEU A 1 437 ? -24.486 3.450 20.468 1.00 67.56 437 LEU A C 1
ATOM 3375 O O . LEU A 1 437 ? -25.170 2.454 20.656 1.00 67.56 437 LEU A O 1
ATOM 3379 N N . THR A 1 438 ? -24.955 4.697 20.611 1.00 59.53 438 THR A N 1
ATOM 3380 C CA . THR A 1 438 ? -26.249 5.149 21.188 1.00 59.53 438 THR A CA 1
ATOM 3381 C C . THR A 1 438 ? -27.545 4.358 20.885 1.00 59.53 438 THR A C 1
ATOM 3383 O O . THR A 1 438 ? -28.566 4.613 21.521 1.00 59.53 438 THR A O 1
ATOM 3386 N N . ASN A 1 439 ? -27.555 3.404 19.949 1.00 56.53 439 ASN A N 1
ATOM 3387 C CA . ASN A 1 439 ? -28.719 2.580 19.589 1.00 56.53 439 ASN A CA 1
ATOM 3388 C C . ASN A 1 439 ? -28.584 1.081 19.916 1.00 56.53 439 ASN A C 1
ATOM 3390 O O . ASN A 1 439 ? -29.471 0.309 19.561 1.00 56.53 439 ASN A O 1
ATOM 3394 N N . SER A 1 440 ? -27.495 0.648 20.551 1.00 59.84 440 SER A N 1
ATOM 3395 C CA . SER A 1 440 ? -27.331 -0.738 21.013 1.00 59.84 440 SER A CA 1
ATOM 3396 C C . SER A 1 440 ? -27.574 -0.833 22.535 1.00 59.84 440 SER A C 1
ATOM 3398 O O . SER A 1 440 ? -27.417 0.144 23.249 1.00 59.84 440 SER A O 1
ATOM 3400 N N . GLU A 1 441 ? -28.004 -1.968 23.080 1.00 59.81 441 GLU A N 1
ATOM 3401 C CA . GLU A 1 441 ? -28.069 -2.152 24.546 1.00 59.81 441 GLU A CA 1
ATOM 3402 C C . GLU A 1 441 ? -26.735 -2.674 25.108 1.00 59.81 441 GLU A C 1
ATOM 3404 O O . GLU A 1 441 ? -26.418 -2.464 26.279 1.00 59.81 441 GLU A O 1
ATOM 3409 N N . THR A 1 442 ? -25.912 -3.313 24.269 1.00 60.53 442 THR A N 1
ATOM 3410 C CA . THR A 1 442 ? -24.677 -3.990 24.686 1.00 60.53 442 THR A CA 1
ATOM 3411 C C . THR A 1 442 ? -23.557 -3.018 25.039 1.00 60.53 442 THR A C 1
ATOM 3413 O O . THR A 1 442 ? -22.777 -3.296 25.944 1.00 60.53 442 THR A O 1
ATOM 3416 N N . TRP A 1 443 ? -23.488 -1.849 24.398 1.00 62.53 443 TRP A N 1
ATOM 3417 C CA . TRP A 1 443 ? -22.448 -0.859 24.714 1.00 62.53 443 TRP A CA 1
ATOM 3418 C C . TRP A 1 443 ? -22.662 -0.183 26.068 1.00 62.53 443 TRP A C 1
ATOM 3420 O O . TRP A 1 443 ? -21.689 0.218 26.692 1.00 62.53 443 TRP A O 1
ATOM 3430 N N . ILE A 1 444 ? -23.912 -0.067 26.533 1.00 63.34 444 ILE A N 1
ATOM 3431 C CA . ILE A 1 444 ? -24.212 0.506 27.848 1.00 63.34 444 ILE A CA 1
ATOM 3432 C C . ILE A 1 444 ? -23.550 -0.371 28.915 1.00 63.34 444 ILE A C 1
ATOM 3434 O O . ILE A 1 444 ? -22.863 0.143 29.788 1.00 63.34 444 ILE A O 1
ATOM 3438 N N . ALA A 1 445 ? -23.680 -1.697 28.807 1.00 66.06 445 ALA A N 1
ATOM 3439 C CA . ALA A 1 445 ? -23.036 -2.636 29.724 1.00 66.06 445 ALA A CA 1
ATOM 3440 C C . ALA A 1 445 ? -21.499 -2.535 29.705 1.00 66.06 445 ALA A C 1
ATOM 3442 O O . ALA A 1 445 ? -20.895 -2.492 30.774 1.00 66.06 445 ALA A O 1
ATOM 3443 N N . GLU A 1 446 ? -20.888 -2.445 28.518 1.00 67.50 446 GLU A N 1
ATOM 3444 C CA . GLU A 1 446 ? -19.433 -2.267 28.363 1.00 67.50 446 GLU A CA 1
ATOM 3445 C C . GLU A 1 446 ? -18.951 -0.923 28.921 1.00 67.50 446 GLU A C 1
ATOM 3447 O O . GLU A 1 446 ? -17.899 -0.858 29.550 1.00 67.50 446 GLU A O 1
ATOM 3452 N N . LEU A 1 447 ? -19.742 0.143 28.746 1.00 67.44 447 LEU A N 1
ATOM 3453 C CA . LEU A 1 447 ? -19.459 1.442 29.341 1.00 67.44 447 LEU A CA 1
ATOM 3454 C C . LEU A 1 447 ? -19.438 1.327 30.863 1.00 67.44 447 LEU A C 1
ATOM 3456 O O . LEU A 1 447 ? -18.519 1.860 31.453 1.00 67.44 447 LEU A O 1
ATOM 3460 N N . TRP A 1 448 ? -20.395 0.627 31.488 1.00 69.38 448 TRP A N 1
ATOM 3461 C CA . TRP A 1 448 ? -20.518 0.491 32.952 1.00 69.38 448 TRP A CA 1
ATOM 3462 C C . TRP A 1 448 ? -19.472 -0.407 33.611 1.00 69.38 448 TRP A C 1
ATOM 3464 O O . TRP A 1 448 ? -19.282 -0.331 34.826 1.00 69.38 448 TRP A O 1
ATOM 3474 N N . GLU A 1 449 ? -18.818 -1.268 32.842 1.00 74.56 449 GLU A N 1
ATOM 3475 C CA . GLU A 1 449 ? -17.899 -2.276 33.358 1.00 74.56 449 GLU A CA 1
ATOM 3476 C C . GLU A 1 449 ? -16.723 -1.681 34.164 1.00 74.56 449 GLU A C 1
ATOM 3478 O O . GLU A 1 449 ? -16.488 -2.151 35.280 1.00 74.56 449 GLU A O 1
ATOM 3483 N N . PRO A 1 450 ? -16.024 -0.616 33.717 1.00 72.44 450 PRO A N 1
ATOM 3484 C CA . PRO A 1 450 ? -14.957 -0.001 34.505 1.00 72.44 450 PRO A CA 1
ATOM 3485 C C . PRO A 1 450 ? -15.438 0.603 35.827 1.00 72.44 450 PRO A C 1
ATOM 3487 O O . PRO A 1 450 ? -14.738 0.484 36.828 1.00 72.44 450 PRO A O 1
ATOM 3490 N N . LEU A 1 451 ? -16.637 1.200 35.870 1.00 68.19 451 LEU A N 1
ATOM 3491 C CA . LEU A 1 451 ? -17.200 1.712 37.127 1.00 68.19 451 LEU A CA 1
ATOM 3492 C C . LEU A 1 451 ? -17.509 0.589 38.112 1.00 68.19 451 LEU A C 1
ATOM 3494 O O . LEU A 1 451 ? -17.228 0.739 39.296 1.00 68.19 451 LEU A O 1
ATOM 3498 N N . ARG A 1 452 ? -18.039 -0.543 37.633 1.00 71.62 452 ARG A N 1
ATOM 3499 C CA . ARG A 1 452 ? -18.307 -1.704 38.492 1.00 71.62 452 ARG A CA 1
ATOM 3500 C C . ARG A 1 452 ? -17.015 -2.273 39.077 1.00 71.62 452 ARG A C 1
ATOM 3502 O O . ARG A 1 452 ? -16.976 -2.589 40.257 1.00 71.62 452 ARG A O 1
ATOM 3509 N N . ARG A 1 453 ? -15.939 -2.344 38.285 1.00 73.31 453 ARG A N 1
ATOM 3510 C CA . ARG A 1 453 ? -14.618 -2.776 38.776 1.00 73.31 453 ARG A CA 1
ATOM 3511 C C . ARG A 1 453 ? -14.072 -1.841 39.849 1.00 73.31 453 ARG A C 1
ATOM 3513 O O . ARG A 1 453 ? -13.516 -2.311 40.832 1.00 73.31 453 ARG A O 1
ATOM 3520 N N . VAL A 1 454 ? -14.248 -0.532 39.677 1.00 69.56 454 VAL A N 1
ATOM 3521 C CA . VAL A 1 454 ? -13.872 0.462 40.691 1.00 69.56 454 VAL A CA 1
ATOM 3522 C C . VAL A 1 454 ? -14.711 0.305 41.966 1.00 69.56 454 VAL A C 1
ATOM 3524 O O . VAL A 1 454 ? -14.150 0.328 43.056 1.00 69.56 454 VAL A O 1
ATOM 3527 N N . GLU A 1 455 ? -16.024 0.090 41.851 1.00 68.19 455 GLU A N 1
ATOM 3528 C CA . GLU A 1 455 ? -16.915 -0.191 42.989 1.00 68.19 455 GLU A CA 1
ATOM 3529 C C . GLU A 1 455 ? -16.492 -1.468 43.739 1.00 68.19 455 GLU A C 1
ATOM 3531 O O . GLU A 1 455 ? -16.389 -1.469 44.966 1.00 68.19 455 GLU A O 1
ATOM 3536 N N . GLU A 1 456 ? -16.176 -2.540 43.009 1.00 73.44 456 GLU A N 1
ATOM 3537 C CA . GLU A 1 456 ? -15.666 -3.793 43.572 1.00 73.44 456 GLU A CA 1
ATOM 3538 C C . GLU A 1 456 ? -14.322 -3.589 44.287 1.00 73.44 456 GLU A C 1
ATOM 3540 O O . GLU A 1 456 ? -14.166 -4.044 45.422 1.00 73.44 456 GLU A O 1
ATOM 3545 N N . LEU A 1 457 ? -13.381 -2.861 43.673 1.00 70.38 457 LEU A N 1
ATOM 3546 C CA . LEU A 1 457 ? -12.096 -2.508 44.285 1.00 70.38 457 LEU A CA 1
ATOM 3547 C C . LEU A 1 457 ? -12.301 -1.722 45.584 1.00 70.38 457 LEU A C 1
ATOM 3549 O O . LEU A 1 457 ? -11.769 -2.119 46.616 1.00 70.38 457 LEU A O 1
ATOM 3553 N N . LEU A 1 458 ? -13.128 -0.674 45.563 1.00 66.38 458 LEU A N 1
ATOM 3554 C CA . LEU A 1 458 ? -13.467 0.132 46.741 1.00 66.38 458 LEU A CA 1
ATOM 3555 C C . LEU A 1 458 ? -14.097 -0.704 47.861 1.00 66.38 458 LEU A C 1
ATOM 3557 O O . LEU A 1 458 ? -13.748 -0.537 49.025 1.00 66.38 458 LEU A O 1
ATOM 3561 N N . SER A 1 459 ? -14.984 -1.640 47.517 1.00 68.31 459 SER A N 1
ATOM 3562 C CA . SER A 1 459 ? -15.616 -2.539 48.491 1.00 68.31 459 SER A CA 1
ATOM 3563 C C . SER A 1 459 ? -14.650 -3.570 49.100 1.00 68.31 459 SER A C 1
ATOM 3565 O O . SER A 1 459 ? -14.918 -4.111 50.176 1.00 68.31 459 SER A O 1
ATOM 3567 N N . GLY A 1 460 ? -13.538 -3.853 48.411 1.00 65.81 460 GLY A N 1
ATOM 3568 C CA . GLY A 1 460 ? -12.504 -4.802 48.819 1.00 65.81 460 GLY A CA 1
ATOM 3569 C C . GLY A 1 460 ? -11.364 -4.193 49.642 1.00 65.81 460 GLY A C 1
ATOM 3570 O O . GLY A 1 460 ? -10.697 -4.936 50.365 1.00 65.81 460 GLY A O 1
ATOM 3571 N N . VAL A 1 461 ? -11.158 -2.871 49.574 1.00 64.69 461 VAL A N 1
ATOM 3572 C CA . VAL A 1 461 ? -10.150 -2.157 50.374 1.00 64.69 461 VAL A CA 1
ATOM 3573 C C . VAL A 1 461 ? -10.571 -2.182 51.845 1.00 64.69 461 VAL A C 1
ATOM 3575 O O . VAL A 1 461 ? -11.517 -1.519 52.265 1.00 64.69 461 VAL A O 1
ATOM 3578 N N . LYS A 1 462 ? -9.864 -2.973 52.655 1.00 58.75 462 LYS A N 1
ATOM 3579 C CA . LYS A 1 462 ? -9.979 -2.922 54.118 1.00 58.75 462 LYS A CA 1
ATOM 3580 C C . LYS A 1 462 ? -9.134 -1.760 54.636 1.00 58.75 462 LYS A C 1
ATOM 3582 O O . LYS A 1 462 ? -8.042 -1.541 54.125 1.00 58.75 462 LYS A O 1
ATOM 3587 N N . GLU A 1 463 ? -9.592 -1.088 55.696 1.00 55.53 463 GLU A N 1
ATOM 3588 C CA . GLU A 1 463 ? -8.938 0.074 56.344 1.00 55.53 463 GLU A CA 1
ATOM 3589 C C . GLU A 1 463 ? -7.450 -0.127 56.742 1.00 55.53 463 GLU A C 1
ATOM 3591 O O . GLU A 1 463 ? -6.801 0.824 57.166 1.00 55.53 463 GLU A O 1
ATOM 3596 N N . GLU A 1 464 ? -6.889 -1.336 56.619 1.00 50.50 464 GLU A N 1
ATOM 3597 C CA . GLU A 1 464 ? -5.535 -1.698 57.060 1.00 50.50 464 GLU A CA 1
ATOM 3598 C C . GLU A 1 464 ? -4.486 -1.822 55.928 1.00 50.50 464 GLU A C 1
ATOM 3600 O O . GLU A 1 464 ? -3.311 -2.054 56.220 1.00 50.50 464 GLU A O 1
ATOM 3605 N N . GLU A 1 465 ? -4.849 -1.664 54.649 1.00 48.78 465 GLU A N 1
ATOM 3606 C CA . GLU A 1 465 ? -3.894 -1.723 53.526 1.00 48.78 465 GLU A CA 1
ATOM 3607 C C . GLU A 1 465 ? -3.338 -0.322 53.184 1.00 48.78 465 GLU A C 1
ATOM 3609 O O . GLU A 1 465 ? -4.084 0.596 52.860 1.00 48.78 465 GLU A O 1
ATOM 3614 N N . GLY A 1 466 ? -2.016 -0.143 53.327 1.00 54.25 466 GLY A N 1
ATOM 3615 C CA . GLY A 1 466 ? -1.340 1.163 53.426 1.00 54.25 466 GLY A CA 1
ATOM 3616 C C . GLY A 1 466 ? -1.386 2.110 52.211 1.00 54.25 466 GLY A C 1
ATOM 3617 O O . GLY A 1 466 ? -1.791 1.737 51.113 1.00 54.25 466 GLY A O 1
ATOM 3618 N N . ASP A 1 467 ? -0.869 3.330 52.426 1.00 56.06 467 ASP A N 1
ATOM 3619 C CA . ASP A 1 467 ? -0.933 4.541 51.573 1.00 56.06 467 ASP A CA 1
ATOM 3620 C C . ASP A 1 467 ? -0.681 4.367 50.057 1.00 56.06 467 ASP A C 1
ATOM 3622 O O . ASP A 1 467 ? -1.130 5.175 49.244 1.00 56.06 467 ASP A O 1
ATOM 3626 N N . PHE A 1 468 ? 0.046 3.327 49.644 1.00 50.41 468 PHE A N 1
ATOM 3627 C CA . PHE A 1 468 ? 0.328 3.058 48.230 1.00 50.41 468 PHE A CA 1
ATOM 3628 C C . PHE A 1 468 ? -0.881 2.451 47.493 1.00 50.41 468 PHE A C 1
ATOM 3630 O O . PHE A 1 468 ? -1.146 2.797 46.341 1.00 50.41 468 PHE A O 1
ATOM 3637 N N . LEU A 1 469 ? -1.644 1.581 48.168 1.00 55.75 469 LEU A N 1
ATOM 3638 C CA . LEU A 1 469 ? -2.847 0.947 47.618 1.00 55.75 469 LEU A CA 1
ATOM 3639 C C . LEU A 1 469 ? -3.979 1.971 47.460 1.00 55.75 469 LEU A C 1
ATOM 3641 O O . LEU A 1 469 ? -4.668 1.975 46.443 1.00 55.75 469 LEU A O 1
ATOM 3645 N N . THR A 1 470 ? -4.108 2.910 48.400 1.00 62.78 470 THR A N 1
ATOM 3646 C CA . THR A 1 470 ? -5.075 4.015 48.324 1.00 62.78 470 THR A CA 1
ATOM 3647 C C . THR A 1 470 ? -4.763 5.005 47.200 1.00 62.78 470 THR A C 1
ATOM 3649 O O . THR A 1 470 ? -5.691 5.474 46.543 1.00 62.78 470 THR A O 1
ATOM 3652 N N . PHE A 1 471 ? -3.488 5.292 46.908 1.00 66.19 471 PHE A N 1
ATOM 3653 C CA . PHE A 1 471 ? -3.125 6.218 45.826 1.00 66.19 471 PHE A CA 1
ATOM 3654 C C . PHE A 1 471 ? -3.376 5.640 44.426 1.00 66.19 471 PHE A C 1
ATOM 3656 O O . PHE A 1 471 ? -3.913 6.328 43.557 1.00 66.19 471 PHE A O 1
ATOM 3663 N N . GLN A 1 472 ? -3.039 4.368 44.193 1.00 66.50 472 GLN A N 1
ATOM 3664 C CA . GLN A 1 472 ? -3.302 3.717 42.907 1.00 66.50 472 GLN A CA 1
ATOM 3665 C C . GLN A 1 472 ? -4.807 3.572 42.643 1.00 66.50 472 GLN A C 1
ATOM 3667 O O . GLN A 1 472 ? -5.273 3.892 41.551 1.00 66.50 472 GLN A O 1
ATOM 3672 N N . VAL A 1 473 ? -5.577 3.205 43.671 1.00 69.31 473 VAL A N 1
ATOM 3673 C CA . VAL A 1 473 ? -7.045 3.165 43.607 1.00 69.31 473 VAL A CA 1
ATOM 3674 C C . VAL A 1 473 ? -7.625 4.557 43.324 1.00 69.31 473 VAL A C 1
ATOM 3676 O O . VAL A 1 473 ? -8.513 4.683 42.484 1.00 69.31 473 VAL A O 1
ATOM 3679 N N . ALA A 1 474 ? -7.089 5.623 43.929 1.00 70.25 474 ALA A N 1
ATOM 3680 C CA . ALA A 1 474 ? -7.522 6.996 43.652 1.00 70.25 474 ALA A CA 1
ATOM 3681 C C . ALA A 1 474 ? -7.257 7.437 42.198 1.00 70.25 474 ALA A C 1
ATOM 3683 O O . ALA A 1 474 ? -8.105 8.101 41.600 1.00 70.25 474 ALA A O 1
ATOM 3684 N N . ARG A 1 475 ? -6.118 7.047 41.603 1.00 72.75 475 ARG A N 1
ATOM 3685 C CA . ARG A 1 475 ? -5.809 7.313 40.182 1.00 72.75 475 ARG A CA 1
ATOM 3686 C C . ARG A 1 475 ? -6.776 6.591 39.242 1.00 72.75 475 ARG A C 1
ATOM 3688 O O . ARG A 1 475 ? -7.209 7.178 38.251 1.00 72.75 475 ARG A O 1
ATOM 3695 N N . ASP A 1 476 ? -7.121 5.347 39.565 1.00 72.06 476 ASP A N 1
ATOM 3696 C CA . ASP A 1 476 ? -8.049 4.528 38.778 1.00 72.06 476 ASP A CA 1
ATOM 3697 C C . ASP A 1 476 ? -9.486 5.069 38.864 1.00 72.06 476 ASP A C 1
ATOM 3699 O O . ASP A 1 476 ? -10.188 5.158 37.858 1.00 72.06 476 ASP A O 1
ATOM 3703 N N . ILE A 1 477 ? -9.906 5.514 40.049 1.00 73.81 477 ILE A N 1
ATOM 3704 C CA . ILE A 1 477 ? -11.190 6.191 40.262 1.00 73.81 477 ILE A CA 1
ATOM 3705 C C . ILE A 1 477 ? -11.277 7.482 39.449 1.00 73.81 477 ILE A C 1
ATOM 3707 O O . ILE A 1 477 ? -12.275 7.728 38.772 1.00 73.81 477 ILE A O 1
ATOM 3711 N N . GLU A 1 478 ? -10.242 8.318 39.521 1.00 82.00 478 GLU A N 1
ATOM 3712 C CA . GLU A 1 478 ? -10.248 9.636 38.897 1.00 82.00 478 GLU A CA 1
ATOM 3713 C C . GLU A 1 478 ? -10.373 9.544 37.373 1.00 82.00 478 GLU A C 1
ATOM 3715 O O . GLU A 1 478 ? -11.226 10.223 36.794 1.00 82.00 478 GLU A O 1
ATOM 3720 N N . VAL A 1 479 ? -9.602 8.661 36.728 1.00 76.31 479 VAL A N 1
ATOM 3721 C CA . VAL A 1 479 ? -9.656 8.506 35.267 1.00 76.31 479 VAL A CA 1
ATOM 3722 C C . VAL A 1 479 ? -11.009 7.964 34.813 1.00 76.31 479 VAL A C 1
ATOM 3724 O O . VAL A 1 479 ? -11.531 8.395 33.784 1.00 76.31 479 VAL A O 1
ATOM 3727 N N . VAL A 1 480 ? -11.611 7.063 35.595 1.00 77.06 480 VAL A N 1
ATOM 3728 C CA . VAL A 1 480 ? -12.937 6.519 35.307 1.00 77.06 480 VAL A CA 1
ATOM 3729 C C . VAL A 1 480 ? -13.984 7.626 35.440 1.00 77.06 480 VAL A C 1
ATOM 3731 O O . VAL A 1 480 ? -14.753 7.839 34.508 1.00 77.06 480 VAL A O 1
ATOM 3734 N N . ILE A 1 481 ? -13.986 8.406 36.523 1.00 74.56 481 ILE A N 1
ATOM 3735 C CA . ILE A 1 481 ? -14.930 9.524 36.690 1.00 74.56 481 ILE A CA 1
ATOM 3736 C C . ILE A 1 481 ? -14.778 10.552 35.562 1.00 74.56 481 ILE A C 1
ATOM 3738 O O . ILE A 1 481 ? -15.786 10.972 34.987 1.00 74.56 481 ILE A O 1
ATOM 3742 N N . TRP A 1 482 ? -13.543 10.935 35.215 1.00 79.69 482 TRP A N 1
ATOM 3743 C CA . TRP A 1 482 ? -13.282 11.844 34.098 1.00 79.69 482 TRP A CA 1
ATOM 3744 C C . TRP A 1 482 ? -13.845 11.285 32.787 1.00 79.69 482 TRP A C 1
ATOM 3746 O O . TRP A 1 482 ? -14.625 11.972 32.125 1.00 79.69 482 TRP A O 1
ATOM 3756 N N . PHE A 1 483 ? -13.520 10.034 32.441 1.00 76.69 483 PHE A N 1
ATOM 3757 C CA . PHE A 1 483 ? -13.982 9.399 31.207 1.00 76.69 483 PHE A CA 1
ATOM 3758 C C . PHE A 1 483 ? -15.512 9.369 31.129 1.00 76.69 483 PHE A C 1
ATOM 3760 O O . PHE A 1 483 ? -16.096 9.718 30.104 1.00 76.69 483 PHE A O 1
ATOM 3767 N N . PHE A 1 484 ? -16.181 8.980 32.215 1.00 74.25 484 PHE A N 1
ATOM 3768 C CA . PHE A 1 484 ? -17.640 8.941 32.253 1.00 74.25 484 PHE A CA 1
ATOM 3769 C C . PHE A 1 484 ? -18.259 10.330 32.142 1.00 74.25 484 PHE A C 1
ATOM 3771 O O . PHE A 1 484 ? -19.255 10.488 31.436 1.00 74.25 484 PHE A O 1
ATOM 3778 N N . GLY A 1 485 ? -17.673 11.338 32.794 1.00 70.81 485 GLY A N 1
ATOM 3779 C CA . GLY A 1 485 ? -18.093 12.731 32.656 1.00 70.81 485 GLY A CA 1
ATOM 3780 C C . GLY A 1 485 ? -17.986 13.216 31.209 1.00 70.81 485 GLY A C 1
ATOM 3781 O O . GLY A 1 485 ? -18.965 13.719 30.655 1.00 70.81 485 GLY A O 1
ATOM 3782 N N . ALA A 1 486 ? -16.833 12.985 30.580 1.00 72.12 486 ALA A N 1
ATOM 3783 C CA . ALA A 1 486 ? -16.575 13.267 29.170 1.00 72.12 486 ALA A CA 1
ATOM 3784 C C . ALA A 1 486 ? -17.582 12.567 28.246 1.00 72.12 486 ALA A C 1
ATOM 3786 O O . ALA A 1 486 ? -18.212 13.198 27.395 1.00 72.12 486 ALA A O 1
ATOM 3787 N N . PHE A 1 487 ? -17.794 11.267 28.448 1.00 71.06 487 PHE A N 1
ATOM 3788 C CA . PHE A 1 487 ? -18.722 10.479 27.649 1.00 71.06 487 PHE A CA 1
ATOM 3789 C C . PHE A 1 487 ? -20.170 10.962 27.813 1.00 71.06 487 PHE A C 1
ATOM 3791 O O . PHE A 1 487 ? -20.870 11.159 26.820 1.00 71.06 487 PHE A O 1
ATOM 3798 N N . CYS A 1 488 ? -20.629 11.215 29.041 1.00 69.25 488 CYS A N 1
ATOM 3799 C CA . CYS A 1 488 ? -21.982 11.713 29.295 1.00 69.25 488 CYS A CA 1
ATOM 3800 C C . CYS A 1 488 ? -22.219 13.093 28.672 1.00 69.25 488 CYS A C 1
ATOM 3802 O O . CYS A 1 488 ? -23.293 13.332 28.125 1.00 69.25 488 CYS A O 1
ATOM 3804 N N . ALA A 1 489 ? -21.219 13.979 28.714 1.00 67.06 489 ALA A N 1
ATOM 3805 C CA . ALA A 1 489 ? -21.274 15.285 28.058 1.00 67.06 489 ALA A CA 1
ATOM 3806 C C . ALA A 1 489 ? -21.334 15.180 26.522 1.00 67.06 489 ALA A C 1
ATOM 3808 O O . ALA A 1 489 ? -21.816 16.094 25.857 1.00 67.06 489 ALA A O 1
ATOM 3809 N N . SER A 1 490 ? -20.864 14.062 25.965 1.00 64.25 490 SER A N 1
ATOM 3810 C CA . SER A 1 490 ? -20.806 13.796 24.526 1.00 64.25 490 SER A CA 1
ATOM 3811 C C . SER A 1 490 ? -22.098 13.185 23.945 1.00 64.25 490 SER A C 1
ATOM 3813 O O . SER A 1 490 ? -22.267 13.123 22.725 1.00 64.25 490 SER A O 1
ATOM 3815 N N . LEU A 1 491 ? -23.035 12.741 24.794 1.00 63.38 491 LEU A N 1
ATOM 3816 C CA . LEU A 1 491 ? -24.289 12.125 24.351 1.00 63.38 491 LEU A CA 1
ATOM 3817 C C . LEU A 1 491 ? -25.261 13.163 23.746 1.00 63.38 491 LEU A C 1
ATOM 3819 O O . LEU A 1 491 ? -25.398 14.263 24.283 1.00 63.38 491 LEU A O 1
ATOM 3823 N N . PRO A 1 492 ? -26.000 12.822 22.669 1.00 59.09 492 PRO A N 1
ATOM 3824 C CA . PRO A 1 492 ? -27.032 13.699 22.115 1.00 59.09 492 PRO A CA 1
ATOM 3825 C C . PRO A 1 492 ? -28.124 14.042 23.143 1.00 59.09 492 PRO A C 1
ATOM 3827 O O . PRO A 1 492 ? -28.563 13.174 23.904 1.00 59.09 492 PRO A O 1
ATOM 3830 N N . GLU A 1 493 ? -28.627 15.281 23.118 1.00 53.28 493 GLU A N 1
ATOM 3831 C CA . GLU A 1 493 ? -29.746 15.713 23.967 1.00 53.28 493 GLU A CA 1
ATOM 3832 C C . GLU A 1 493 ? -30.974 14.794 23.775 1.00 53.28 493 GLU A C 1
ATOM 3834 O O . GLU A 1 493 ? -31.492 14.651 22.667 1.00 53.28 493 GLU A O 1
ATOM 3839 N N . GLY A 1 494 ? -31.446 14.160 24.859 1.00 52.38 494 GLY A N 1
ATOM 3840 C CA . GLY A 1 494 ? -32.647 13.306 24.867 1.00 52.38 494 GLY A CA 1
ATOM 3841 C C . GLY A 1 494 ? -32.409 11.787 24.897 1.00 52.38 494 GLY A C 1
ATOM 3842 O O . GLY A 1 494 ? -33.371 11.027 24.982 1.00 52.38 494 GLY A O 1
ATOM 3843 N N . GLN A 1 495 ? -31.156 11.332 24.865 1.00 54.16 495 GLN A N 1
ATOM 3844 C CA . GLN A 1 495 ? -30.761 9.953 25.198 1.00 54.16 495 GLN A CA 1
ATOM 3845 C C . GLN A 1 495 ? -30.668 9.760 26.728 1.00 54.16 495 GLN A C 1
ATOM 3847 O O . GLN A 1 495 ? -30.688 10.767 27.437 1.00 54.16 495 GLN A O 1
ATOM 3852 N N . PRO A 1 496 ? -30.615 8.526 27.287 1.00 50.31 496 PRO A N 1
ATOM 3853 C CA . PRO A 1 496 ? -30.746 8.293 28.730 1.00 50.31 496 PRO A CA 1
ATOM 3854 C C . PRO A 1 496 ? -29.484 8.713 29.509 1.00 50.31 496 PRO A C 1
ATOM 3856 O O . PRO A 1 496 ? -28.818 7.903 30.145 1.00 50.31 496 PRO A O 1
ATOM 3859 N N . SER A 1 497 ? -29.185 10.012 29.520 1.00 49.91 497 SER A N 1
ATOM 3860 C CA . SER A 1 497 ? -28.207 10.664 30.394 1.00 49.91 497 SER A CA 1
ATOM 3861 C C . SER A 1 497 ? -28.568 10.502 31.872 1.00 49.91 497 SER A C 1
ATOM 3863 O O . SER A 1 497 ? -27.697 10.571 32.732 1.00 49.91 497 SER A O 1
ATOM 3865 N N . PHE A 1 498 ? -29.842 10.226 32.173 1.00 46.53 498 PHE A N 1
ATOM 3866 C CA . PHE A 1 498 ? -30.349 10.065 33.533 1.00 46.53 498 PHE A CA 1
ATOM 3867 C C . PHE A 1 498 ? -29.808 8.806 34.223 1.00 46.53 498 PHE A C 1
ATOM 3869 O O . PHE A 1 498 ? -29.336 8.890 35.351 1.00 46.53 498 PHE A O 1
ATOM 3876 N N . ALA A 1 499 ? -29.790 7.659 33.530 1.00 48.56 499 ALA A N 1
ATOM 3877 C CA . ALA A 1 499 ? -29.209 6.427 34.071 1.00 48.56 499 ALA A CA 1
ATOM 3878 C C . ALA A 1 499 ? -27.691 6.567 34.269 1.00 48.56 499 ALA A C 1
ATOM 3880 O O . ALA A 1 499 ? -27.137 6.018 35.221 1.00 48.56 499 ALA A O 1
ATOM 3881 N N . ALA A 1 500 ? -27.038 7.347 33.397 1.00 47.69 500 ALA A N 1
ATOM 3882 C CA . ALA A 1 500 ? -25.602 7.533 33.456 1.00 47.69 500 ALA A CA 1
ATOM 3883 C C . ALA A 1 500 ? -25.144 8.482 34.571 1.00 47.69 500 ALA A C 1
ATOM 3885 O O . ALA A 1 500 ? -24.212 8.178 35.316 1.00 47.69 500 ALA A O 1
ATOM 3886 N N . ALA A 1 501 ? -25.869 9.586 34.746 1.00 49.03 501 ALA A N 1
ATOM 3887 C CA . ALA A 1 501 ? -25.679 10.503 35.858 1.00 49.03 501 ALA A CA 1
ATOM 3888 C C . ALA A 1 501 ? -25.992 9.840 37.211 1.00 49.03 501 ALA A C 1
ATOM 3890 O O . ALA A 1 501 ? -25.290 10.086 38.187 1.00 49.03 501 ALA A O 1
ATOM 3891 N N . GLU A 1 502 ? -27.008 8.972 37.283 1.00 48.56 502 GLU A N 1
ATOM 3892 C CA . GLU A 1 502 ? -27.391 8.294 38.525 1.00 48.56 502 GLU A CA 1
ATOM 3893 C C . GLU A 1 502 ? -26.350 7.253 38.974 1.00 48.56 502 GLU A C 1
ATOM 3895 O O . GLU A 1 502 ? -26.007 7.202 40.154 1.00 48.56 502 GLU A O 1
ATOM 3900 N N . ALA A 1 503 ? -25.793 6.460 38.055 1.00 44.19 503 ALA A N 1
ATOM 3901 C CA . ALA A 1 503 ? -24.748 5.487 38.375 1.00 44.19 503 ALA A CA 1
ATOM 3902 C C . ALA A 1 503 ? -23.396 6.150 38.707 1.00 44.19 503 ALA A C 1
ATOM 3904 O O . ALA A 1 503 ? -22.772 5.776 39.700 1.00 44.19 503 ALA A O 1
ATOM 3905 N N . ALA A 1 504 ? -22.987 7.190 37.967 1.00 45.78 504 ALA A N 1
ATOM 3906 C CA . ALA A 1 504 ? -21.813 7.994 38.322 1.00 45.78 504 ALA A CA 1
ATOM 3907 C C . ALA A 1 504 ? -21.990 8.674 39.693 1.00 45.78 504 ALA A C 1
ATOM 3909 O O . ALA A 1 504 ? -21.081 8.656 40.518 1.00 45.78 504 ALA A O 1
ATOM 3910 N N . SER A 1 505 ? -23.185 9.201 39.985 1.00 44.66 505 SER A N 1
ATOM 3911 C CA . SER A 1 505 ? -23.503 9.787 41.291 1.00 44.66 505 SER A CA 1
ATOM 3912 C C . SER A 1 505 ? -23.429 8.769 42.429 1.00 44.66 505 SER A C 1
ATOM 3914 O O . SER A 1 505 ? -23.003 9.142 43.520 1.00 44.66 505 SER A O 1
ATOM 3916 N N . ARG A 1 506 ? -23.833 7.507 42.219 1.00 47.59 506 ARG A N 1
ATOM 3917 C CA . ARG A 1 506 ? -23.719 6.453 43.241 1.00 47.59 506 ARG A CA 1
ATOM 3918 C C . ARG A 1 506 ? -22.264 6.072 43.506 1.00 47.59 506 ARG A C 1
ATOM 3920 O O . ARG A 1 506 ? -21.891 6.023 44.670 1.00 47.59 506 ARG A O 1
ATOM 3927 N N . ALA A 1 507 ? -21.456 5.893 42.458 1.00 41.19 507 ALA A N 1
ATOM 3928 C CA . ALA A 1 507 ? -20.027 5.598 42.588 1.00 41.19 507 ALA A CA 1
ATOM 3929 C C . ALA A 1 507 ? -19.260 6.733 43.293 1.00 41.19 507 ALA A C 1
ATOM 3931 O O . ALA A 1 507 ? -18.431 6.481 44.160 1.00 41.19 507 ALA A O 1
ATOM 3932 N N . ILE A 1 508 ? -19.597 7.992 42.986 1.00 45.47 508 ILE A N 1
ATOM 3933 C CA . ILE A 1 508 ? -19.047 9.172 43.673 1.00 45.47 508 ILE A CA 1
ATOM 3934 C C . ILE A 1 508 ? -19.508 9.246 45.135 1.00 45.47 508 ILE A C 1
ATOM 3936 O O . ILE A 1 508 ? -18.760 9.718 45.975 1.00 45.47 508 ILE A O 1
ATOM 3940 N N . SER A 1 509 ? -20.721 8.786 45.454 1.00 43.88 509 SER A N 1
ATOM 3941 C CA . SER A 1 509 ? -21.247 8.810 46.830 1.00 43.88 509 SER A CA 1
ATOM 3942 C C . SER A 1 509 ? -20.706 7.681 47.718 1.00 43.88 509 SER A C 1
ATOM 3944 O O . SER A 1 509 ? -20.945 7.704 48.924 1.00 43.88 509 SER A O 1
ATOM 3946 N N . SER A 1 510 ? -20.052 6.671 47.132 1.00 37.00 510 SER A N 1
ATOM 3947 C CA . SER A 1 510 ? -19.393 5.565 47.845 1.00 37.00 510 SER A CA 1
ATOM 3948 C C . SER A 1 510 ? -17.894 5.780 48.088 1.00 37.00 510 SER A C 1
ATOM 3950 O O . SER A 1 510 ? -17.291 4.984 48.804 1.00 37.00 510 SER A O 1
ATOM 3952 N N . ILE A 1 511 ? -17.315 6.819 47.478 1.00 39.53 511 ILE A N 1
ATOM 3953 C CA . ILE A 1 511 ? -15.969 7.351 47.745 1.00 39.53 511 ILE A CA 1
ATOM 3954 C C . ILE A 1 511 ? -16.092 8.388 48.860 1.00 39.53 511 ILE A C 1
ATOM 3956 O O . ILE A 1 511 ? -15.213 8.402 49.750 1.00 39.53 511 ILE A O 1
#

Radius of gyration: 29.87 Å; chains: 1; bounding box: 80×46×95 Å

Secondary structure (DSSP, 8-state):
----S-HHHHHHHHHHHTTSTHHHHHHHHHHHHT----SHHHHHHHHHHHHHHHHHHTTHHHH--SHHHHHHHHHHHHHHHHHHTTS-HHHHHHHHHHHHHHHHHHT---HHHHHTSSS-HHHHHHHHHHHHHHTT-TTTS-TT-HHHHHHHHHHHHHHHHHHHHHHHSS---HHHHHHHHHHHHHHHHHGGG-TT--TTHHHHHHHTTHHHHHHHHHH-HHHHHHHHHHHHT--S-HHHHHHHHHHHHHHHTPPPPSSSGGGHHHHHHHHHHHHHHHHHTTHHHHHHTTSS-S-HHHHHHHHHHHHHHHHHT-SS-S-HHHHHHHHTTHHHHHHHHHHHHHHHHHHHHHHHHHSS------PPPHHHHHHHHTS----HHHHHH-HHHHHHHHHHHHHHHHHTSPPS-TT-HHHHHHHHHHHHHHHHHHHHHHHHHTT-SHHHHHHHHHHHHHHHHHHH--TTS-HHHHHHHHHHHHHHHHHHHHHHHHSPTTSSHHHHHHHHHHHHHT-

Sequence (511 aa):
MFHAGEELHSGKWLADFQKTGLTAWHICIEKLQMGPLQSCDGELLQAFCAQTLARLSRAFASWFPDVESRAIARDCLESLLTGHAHGQSLVWKQLALALACAELWLGTWAAAASLNSSLPATVRRELLVLPAELLFDAKALPLTDQNLRQGAAASLFRSCDAVFGFLLGTGSDGQDLRILGAWLRAVRKAQLWLPTGDVAAPLRCLAQYLEPLCSAALMAKAEASEVAQQLAKWRGAPKEAAALLGPLCSSLFQGDSSMEAELREDSLKSWLLPLLVDLAEDFWPRAAVGELDLDWELIARQAFALLSEAAQTWDGTHSVEECLNKIKSLSAWSLTQETLHAAVRAADTFSFHDSGQATAFQPPPEKRSRRAHDRWQLSRHHLAQASSISSLFSLLLQTLLDCMRLPEFPEDEEALGMLQRARQEVEAALLPWAALLTNSETWIAELWEPLRRVEELLSGVKEEEGDFLTFQVARDIEVVIWFFGAFCASLPEGQPSFAAAEAASRAISSI

Organism: NCBI:txid1628268

Foldseek 3Di:
DPDDDCCPPVVVVLVVLLVVQVVLLVVLLVLLVVFADPDPVSNVSLLSSLLSLLQNLLVLCVSPVDPVVLVVSLVSLVVSLVRCLVHDPSNNLSSLSSNLLSCLVVLNDALVCLVPDPGDPVSSLSNLQNLLVQLPPCSSDVPPDLVSSLSSLVRLLVCLLVLLCVQQVPQHELSSLLSLLSSLQSNQVSVVSVVPDDLCSSLVSNVVRLVSLLVRCLVHVQSLLSNLLSLLQRADCVQSSQVSNASSLVSSLDDDPDDCPVVPDVVCCNRVLSNLQSCLQPPLLCVLLPNYPHPNVSSLVSLLVLLLVLLVVLPVPDDLVSNVSSCSSLNSVLSNLVLNVVQQVLQVVVVVVPPDDPDDDPDDPVVVVVVSVRRHHDHLVSLQPRVSLLVSVLSVVVSQLVRLFQDPDNVPPSSVVSSVVVLVVVLVSCLSSLVSNLPHPSNVVSLCVLLVVLVVLLVPDDPPDDDVSVVVSVRSLVSSLSVLVSSLVSHDPPRPSVVSVVSSVVSVVSD